Protein AF-A0A345HSU0-F1 (afdb_monomer)

Secondary structure (DSSP, 8-state):
-------PPPPPPPPPPPP--TT---HHHHTSHHHHHHHHHTTT--GGGHHHHHHHHHHHS-HHHHHHHHHHHHHHHHHHHHHHHHHHTT----HHHHHHPPPHHHHHHHHHHHHHHHTPPTT---EEEEET-TTSHHHHHHHHTT-EEEEEES-HHHHHHHHHHHHHH-TTSS-EEEEES-GGGS--TT-SEEEE--B-EETTEE--SGGGSBS-HHHHHHHHHHHSSEEEEE-TT--GGGS-TTSEEEEEEETTEEEEEEEEE-TTS-TT-EEEEEESSS-EEEE---PPPPPB----SEEEEE-HHHHHTT-HHHHHHHTT-EEEETTEEEEEESS----SSEEEEEEEEEEES-HHHHHHHHHHTTEEEEEEEESS----HHHHHHHH---SSEEEEEEEEEETTEEEEEEEEE-----TTS-SS---------

Sequence (438 aa):
MDRVTDRAPSSPPSPAEPPSEAARPLLAPLLSAEGQALLAELRDHDPAGELALATRLRRDHPAELVSAALAQARLRQRAVAKFGADDAYRMYFTPHGVEQATRSSVAAHRAARLVALTRATPGRAVRVTDLCCGIGGDAIELARAGFAVTAVDIDPLTCEIARTNVRTLAPGGPPATVTRADVRKYDTAGAEVLFIDPARRGGRGRIFNPEAYSPPLSWAIEAVRRVGTGAVKIAPGIPHELVPDDFEAEWISDGGDVKEAVLWHHPAVVPGTRRATLLTPAPVTLTGRGLPDPPVRPAGRYLYEPDGAVIRAHLVAEVAEELAGGLLDATIAYITADEARETPYATAYEITDELPFSLKRLKALLREREVGVLTVKKRGSAVEPEELRRRMKLKGPHAATVFLTRVAGAPTMLLGHPVSRPDRTAGTAQARSVSSSA

Nearest PDB structures (foldseek):
  3ll7-assembly1_A  TM=7.980E-01  e=1.502E-22  Porphyromonas gingivalis
  4qdk-assembly2_A  TM=8.141E-01  e=4.955E-06  Synechocystis sp. PCC 6803 substr. Kazusa
  4qdk-assembly2_B-2  TM=7.788E-01  e=2.551E-06  Synechocystis sp. PCC 6803 substr. Kazusa
  4qdj-assembly1_A  TM=6.065E-01  e=3.247E-06  Synechocystis sp. PCC 6803 substr. Kazusa
  2yr0-assembly2_B  TM=6.144E-01  e=4.391E-06  Thermus thermophilus HB8

Solvent-accessible surface area (backbone atoms only — not comparable to full-atom values): 24619 Å² total; per-residue (Å²): 142,82,83,87,79,89,77,80,85,80,78,80,86,73,80,80,76,76,81,77,84,80,76,72,79,61,60,69,60,45,72,34,73,68,31,46,51,50,42,60,70,40,68,80,62,57,77,91,51,41,71,64,50,52,59,56,49,47,75,81,41,60,61,68,55,53,52,46,37,54,54,44,38,56,46,24,63,64,27,25,86,38,48,38,62,78,51,16,72,69,47,60,74,49,78,65,36,58,72,66,52,63,35,45,72,60,31,37,51,52,27,54,48,51,43,65,72,66,59,68,50,92,97,51,61,53,35,34,31,32,36,49,31,54,40,17,51,47,55,28,29,31,17,66,65,44,22,23,30,39,31,28,22,67,50,65,67,38,34,54,32,13,46,51,29,27,55,69,76,27,70,85,37,46,69,69,49,61,44,77,38,57,68,93,75,54,85,60,90,82,42,61,26,35,37,34,43,48,45,47,63,58,101,88,43,82,57,81,59,54,70,75,23,55,60,26,44,70,58,52,51,52,54,27,59,74,58,44,23,26,38,38,51,42,63,54,81,62,62,71,88,74,57,58,62,76,24,25,39,36,19,36,16,53,84,74,40,56,73,27,23,36,40,36,36,39,92,86,57,57,56,60,35,31,22,21,32,43,52,49,103,71,66,47,73,50,70,59,85,78,69,65,85,56,54,67,45,80,82,39,44,24,40,28,46,53,34,51,14,31,58,67,40,70,36,55,32,61,55,20,58,78,47,72,34,21,17,32,18,95,90,40,85,38,35,24,16,74,60,92,66,94,58,94,60,37,52,50,25,41,49,78,45,81,40,71,67,45,74,68,59,52,46,49,53,41,55,77,62,32,26,35,45,72,45,64,44,73,49,90,51,92,74,55,54,68,60,52,54,65,72,57,72,56,78,35,93,34,72,43,34,38,37,35,25,45,46,76,82,41,60,28,33,38,32,31,42,72,56,84,70,78,72,89,81,83,79,85,86,89,88,87,86,83,83,91,80,136

Mean predicted aligned error: 8.47 Å

Structure (mmCIF, N/CA/C/O backbone):
data_AF-A0A345HSU0-F1
#
_entry.id   AF-A0A345HSU0-F1
#
loop_
_atom_site.group_PDB
_atom_site.id
_atom_site.type_symbol
_atom_site.label_atom_id
_atom_site.label_alt_id
_atom_site.label_comp_id
_atom_site.label_asym_id
_atom_site.label_entity_id
_atom_site.label_seq_id
_atom_site.pdbx_PDB_ins_code
_atom_site.Cartn_x
_atom_site.Cartn_y
_atom_site.Cartn_z
_atom_site.occupancy
_atom_site.B_iso_or_equiv
_atom_site.auth_seq_id
_atom_site.auth_comp_id
_atom_site.auth_asym_id
_atom_site.auth_atom_id
_atom_site.pdbx_PDB_model_num
ATOM 1 N N . MET A 1 1 ? -25.506 64.915 -28.264 1.00 42.44 1 MET A N 1
ATOM 2 C CA . MET A 1 1 ? -24.113 64.514 -28.528 1.00 42.44 1 MET A CA 1
ATOM 3 C C . MET A 1 1 ? -23.771 63.465 -27.500 1.00 42.44 1 MET A C 1
ATOM 5 O O . MET A 1 1 ? -23.586 63.844 -26.362 1.00 42.44 1 MET A O 1
ATOM 9 N N . ASP A 1 2 ? -23.780 62.190 -27.873 1.00 31.45 2 ASP A N 1
ATOM 10 C CA . ASP A 1 2 ? -22.942 61.183 -27.223 1.00 31.45 2 ASP A CA 1
ATOM 11 C C . ASP A 1 2 ? -22.807 59.978 -28.153 1.00 31.45 2 ASP A C 1
ATOM 13 O O . ASP A 1 2 ? -23.753 59.580 -28.834 1.00 31.45 2 ASP A O 1
ATOM 17 N N . ARG A 1 3 ? -21.562 59.525 -28.295 1.00 33.94 3 ARG A N 1
ATOM 18 C CA . ARG A 1 3 ? -21.084 58.633 -29.352 1.00 33.94 3 ARG A CA 1
ATOM 19 C C . ARG A 1 3 ? -21.469 57.184 -29.073 1.00 33.94 3 ARG A C 1
ATOM 21 O O . ARG A 1 3 ? -21.170 56.649 -28.012 1.00 33.94 3 ARG A O 1
ATOM 28 N N . VAL A 1 4 ? -22.020 56.543 -30.098 1.00 36.22 4 VAL A N 1
ATOM 29 C CA . VAL A 1 4 ? -22.074 55.087 -30.251 1.00 36.22 4 VAL A CA 1
ATOM 30 C C . VAL A 1 4 ? -20.642 54.559 -30.379 1.00 36.22 4 VAL A C 1
ATOM 32 O O . VAL A 1 4 ? -19.904 54.995 -31.264 1.00 36.22 4 VAL A O 1
ATOM 35 N N . THR A 1 5 ? -20.245 53.625 -29.516 1.00 34.88 5 THR A N 1
ATOM 36 C CA . THR A 1 5 ? -19.075 52.765 -29.732 1.00 34.88 5 THR A CA 1
ATOM 37 C C . THR A 1 5 ? -19.547 51.332 -29.929 1.00 34.88 5 THR A C 1
ATOM 39 O O . THR A 1 5 ? -20.029 50.667 -29.017 1.00 34.88 5 THR A O 1
ATOM 42 N N . ASP A 1 6 ? -19.423 50.893 -31.174 1.00 35.47 6 ASP A N 1
ATOM 43 C CA . ASP A 1 6 ? -19.683 49.542 -31.644 1.00 35.47 6 ASP A CA 1
ATOM 44 C C . ASP A 1 6 ? -18.575 48.604 -31.123 1.00 35.47 6 ASP A C 1
ATOM 46 O O . ASP A 1 6 ? -17.384 48.869 -31.319 1.00 35.47 6 ASP A O 1
ATOM 50 N N . ARG A 1 7 ? -18.939 47.537 -30.401 1.00 36.47 7 ARG A N 1
ATOM 51 C CA . ARG A 1 7 ? -18.001 46.508 -29.918 1.00 36.47 7 ARG A CA 1
ATOM 52 C C . ARG A 1 7 ? -18.356 45.184 -30.589 1.00 36.47 7 ARG A C 1
ATOM 54 O O . ARG A 1 7 ? -19.365 44.569 -30.260 1.00 36.47 7 ARG A O 1
ATOM 61 N N . ALA A 1 8 ? -17.497 44.755 -31.510 1.00 39.69 8 ALA A N 1
ATOM 62 C CA . ALA A 1 8 ? -17.575 43.461 -32.182 1.00 39.69 8 ALA A CA 1
ATOM 63 C C . ALA A 1 8 ? -17.531 42.277 -31.183 1.00 39.69 8 ALA A C 1
ATOM 65 O O . ALA A 1 8 ? -16.916 42.400 -30.116 1.00 39.69 8 ALA A O 1
ATOM 66 N N . PRO A 1 9 ? -18.144 41.123 -31.514 1.00 36.62 9 PRO A N 1
ATOM 67 C CA . PRO A 1 9 ? -18.157 39.950 -30.646 1.00 36.62 9 PRO A CA 1
ATOM 68 C C . PRO A 1 9 ? -16.755 39.336 -30.517 1.00 36.62 9 PRO A C 1
ATOM 70 O O . PRO A 1 9 ? -16.035 39.165 -31.499 1.00 36.62 9 PRO A O 1
ATOM 73 N N . SER A 1 10 ? -16.369 38.998 -29.286 1.00 41.03 10 SER A N 1
ATOM 74 C CA . SER A 1 10 ? -15.096 38.351 -28.961 1.00 41.03 10 SER A CA 1
ATOM 75 C C . SER A 1 10 ? -15.023 36.932 -29.533 1.00 41.03 10 SER A C 1
ATOM 77 O O . SER A 1 10 ? -15.917 36.122 -29.283 1.00 41.03 10 SER A O 1
ATOM 79 N N . SER A 1 11 ? -13.939 36.624 -30.245 1.00 38.91 11 SER A N 1
ATOM 80 C CA . SER A 1 11 ? -13.600 35.284 -30.739 1.00 38.91 11 SER A CA 1
ATOM 81 C C . SER A 1 11 ? -13.585 34.225 -29.620 1.00 38.91 11 SER A C 1
ATOM 83 O O . SER A 1 11 ? -13.251 34.555 -28.477 1.00 38.91 11 SER A O 1
ATOM 85 N N . PRO A 1 12 ? -13.907 32.950 -29.919 1.00 36.59 12 PRO A N 1
ATOM 86 C CA . PRO A 1 12 ? -13.852 31.874 -28.931 1.00 36.59 12 PRO A CA 1
ATOM 87 C C . PRO A 1 12 ? -12.409 31.642 -28.446 1.00 36.59 12 PRO A C 1
ATOM 89 O O . PRO A 1 12 ? -11.462 31.905 -29.193 1.00 36.59 12 PRO A O 1
ATOM 92 N N . PRO A 1 13 ? -12.215 31.149 -27.208 1.00 35.25 13 PRO A N 1
ATOM 93 C CA . PRO A 1 13 ? -10.884 30.892 -26.676 1.00 35.25 13 PRO A CA 1
ATOM 94 C C . PRO A 1 13 ? -10.166 29.826 -27.513 1.00 35.25 13 PRO A C 1
ATOM 96 O O . PRO A 1 13 ? -10.715 28.758 -27.790 1.00 35.25 13 PRO A O 1
ATOM 99 N N . SER A 1 14 ? -8.929 30.135 -27.906 1.00 34.38 14 SER A N 1
ATOM 100 C CA . SER A 1 14 ? -8.013 29.210 -28.579 1.00 34.38 14 SER A CA 1
ATOM 101 C C . SER A 1 14 ? -7.806 27.943 -27.733 1.00 34.38 14 SER A C 1
ATOM 103 O O . SER A 1 14 ? -7.765 28.050 -26.502 1.00 34.38 14 SER A O 1
ATOM 105 N N . PRO A 1 15 ? -7.637 26.751 -28.342 1.00 35.78 15 PRO A N 1
ATOM 106 C CA . PRO A 1 15 ? -7.224 25.560 -27.609 1.00 35.78 15 PRO A CA 1
ATOM 107 C C . PRO A 1 15 ? -5.928 25.859 -26.853 1.00 35.78 15 PRO A C 1
ATOM 109 O O . PRO A 1 15 ? -5.032 26.503 -27.402 1.00 35.78 15 PRO A O 1
ATOM 112 N N . ALA A 1 16 ? -5.852 25.422 -25.595 1.00 38.81 16 ALA A N 1
ATOM 113 C CA . ALA A 1 16 ? -4.663 25.584 -24.771 1.00 38.81 16 ALA A CA 1
ATOM 114 C C . ALA A 1 16 ? -3.438 25.025 -25.507 1.00 38.81 16 ALA A C 1
ATOM 116 O O . ALA A 1 16 ? -3.445 23.864 -25.925 1.00 38.81 16 ALA A O 1
ATOM 117 N N . GLU A 1 17 ? -2.405 25.854 -25.664 1.00 31.52 17 GLU A N 1
ATOM 118 C CA . GLU A 1 17 ? -1.106 25.401 -26.148 1.00 31.52 17 GLU A CA 1
ATOM 119 C C . GLU A 1 17 ? -0.604 24.249 -25.262 1.00 31.52 17 GLU A C 1
ATOM 121 O O . GLU A 1 17 ? -0.754 24.302 -24.033 1.00 31.52 17 GLU A O 1
ATOM 126 N N . PRO A 1 18 ? -0.020 23.191 -25.850 1.00 34.31 18 PRO A N 1
ATOM 127 C CA . PRO A 1 18 ? 0.650 22.172 -25.062 1.00 34.31 18 PRO A CA 1
ATOM 128 C C . PRO A 1 18 ? 1.777 22.829 -24.246 1.00 34.31 18 PRO A C 1
ATOM 130 O O . PRO A 1 18 ? 2.412 23.772 -24.721 1.00 34.31 18 PRO A O 1
ATOM 133 N N . PRO A 1 19 ? 2.036 22.363 -23.012 1.00 37.00 19 PRO A N 1
ATOM 134 C CA . PRO A 1 19 ? 3.096 22.928 -22.190 1.00 37.00 19 PRO A CA 1
ATOM 135 C C . PRO A 1 19 ? 4.446 22.869 -22.921 1.00 37.00 19 PRO A C 1
ATOM 137 O O . PRO A 1 19 ? 4.771 21.869 -23.559 1.00 37.00 19 PRO A O 1
ATOM 140 N N . SER A 1 20 ? 5.205 23.962 -22.797 1.00 34.78 20 SER A N 1
ATOM 141 C CA . SER A 1 20 ? 6.559 24.161 -23.326 1.00 34.78 20 SER A CA 1
ATOM 142 C C . SER A 1 20 ? 7.457 22.925 -23.166 1.00 34.78 20 SER A C 1
ATOM 144 O O . SER A 1 20 ? 7.553 22.341 -22.088 1.00 34.78 20 SER A O 1
ATOM 146 N N . GLU A 1 21 ? 8.156 22.578 -24.248 1.00 38.59 21 GLU A N 1
ATOM 147 C CA . GLU A 1 21 ? 9.083 21.450 -24.445 1.00 38.59 21 GLU A CA 1
ATOM 148 C C . GLU A 1 21 ? 10.367 21.513 -23.577 1.00 38.59 21 GLU A C 1
ATOM 150 O O . GLU A 1 21 ? 11.320 20.757 -23.772 1.00 38.59 21 GLU A O 1
ATOM 155 N N . ALA A 1 22 ? 10.414 22.410 -22.590 1.00 36.84 22 ALA A N 1
ATOM 156 C CA . ALA A 1 22 ? 11.557 22.614 -21.715 1.00 36.84 22 ALA A CA 1
ATOM 157 C C . ALA A 1 22 ? 11.666 21.498 -20.656 1.00 36.84 22 ALA A C 1
ATOM 159 O O . ALA A 1 22 ? 10.913 21.453 -19.683 1.00 36.84 22 ALA A O 1
ATOM 160 N N . ALA A 1 23 ? 12.676 20.642 -20.850 1.00 44.34 23 ALA A N 1
ATOM 161 C CA . ALA A 1 23 ? 13.145 19.553 -19.987 1.00 44.34 23 ALA A CA 1
ATOM 162 C C . ALA A 1 23 ? 12.332 18.245 -20.026 1.00 44.34 23 ALA A C 1
ATOM 164 O O . ALA A 1 23 ? 11.844 17.748 -19.008 1.00 44.34 23 ALA A O 1
ATOM 165 N N . ARG A 1 24 ? 12.303 17.584 -21.192 1.00 52.12 24 ARG A N 1
ATOM 166 C CA . ARG A 1 24 ? 12.223 16.113 -21.194 1.00 52.12 24 ARG A CA 1
ATOM 167 C C . ARG A 1 24 ? 13.409 15.563 -20.383 1.00 52.12 24 ARG A C 1
ATOM 169 O O . ARG A 1 24 ? 14.540 15.949 -20.674 1.00 52.12 24 ARG A O 1
ATOM 176 N N . PRO A 1 25 ? 13.203 14.672 -19.395 1.00 55.53 25 PRO A N 1
ATOM 177 C CA . PRO A 1 25 ? 14.307 13.966 -18.760 1.00 55.53 25 PRO A CA 1
ATOM 178 C C . PRO A 1 25 ? 15.041 13.168 -19.837 1.00 55.53 25 PRO A C 1
ATOM 180 O O . PRO A 1 25 ? 14.528 12.163 -20.326 1.00 55.53 25 PRO A O 1
ATOM 183 N N . LEU A 1 26 ? 16.218 13.631 -20.245 1.00 69.38 26 LEU A N 1
ATOM 184 C CA . LEU A 1 26 ? 17.074 12.858 -21.126 1.00 69.38 26 LEU A CA 1
ATOM 185 C C . LEU A 1 26 ? 17.765 11.821 -20.243 1.00 69.38 26 LEU A C 1
ATOM 187 O O . LEU A 1 26 ? 18.698 12.134 -19.503 1.00 69.38 26 LEU A O 1
ATOM 191 N N . LEU A 1 27 ? 17.263 10.587 -20.272 1.00 87.75 27 LEU A N 1
ATOM 192 C CA . LEU A 1 27 ? 17.872 9.492 -19.527 1.00 87.75 27 LEU A CA 1
ATOM 193 C C . LEU A 1 27 ? 19.295 9.222 -20.040 1.00 87.75 27 LEU A C 1
ATOM 195 O O . LEU A 1 27 ? 20.211 9.071 -19.240 1.00 87.75 27 LEU A O 1
ATOM 199 N N . ALA A 1 28 ? 19.507 9.250 -21.359 1.00 89.81 28 ALA A N 1
ATOM 200 C CA . ALA A 1 28 ? 20.796 8.927 -21.971 1.00 89.81 28 ALA A CA 1
ATOM 201 C C . ALA A 1 28 ? 21.996 9.764 -21.451 1.00 89.81 28 ALA A C 1
ATOM 203 O O . ALA A 1 28 ? 22.976 9.150 -21.030 1.00 89.81 28 ALA A O 1
ATOM 204 N N . PRO A 1 29 ? 21.954 11.114 -21.380 1.00 91.56 29 PRO A N 1
ATOM 205 C CA . PRO A 1 29 ? 23.015 11.911 -20.756 1.00 91.56 29 PRO A CA 1
ATOM 206 C C . PRO A 1 29 ? 23.283 11.545 -19.296 1.00 91.56 29 PRO A C 1
ATOM 208 O O . PRO A 1 29 ? 24.438 11.509 -18.878 1.00 91.56 29 PRO A O 1
ATOM 211 N N . LEU A 1 30 ? 22.241 11.218 -18.525 1.00 94.62 30 LEU A N 1
ATOM 212 C CA . LEU A 1 30 ? 22.402 10.800 -17.133 1.00 94.62 30 LEU A CA 1
ATOM 213 C C . LEU A 1 30 ? 23.129 9.461 -17.017 1.00 94.62 30 LEU A C 1
ATOM 215 O O . LEU A 1 30 ? 23.864 9.273 -16.057 1.00 94.62 30 LEU A O 1
ATOM 219 N N . LEU A 1 31 ? 22.970 8.559 -17.989 1.00 94.19 31 LEU A N 1
ATOM 220 C CA . LEU A 1 31 ? 23.656 7.262 -18.028 1.00 94.19 31 LEU A CA 1
ATOM 221 C C . LEU A 1 31 ? 25.132 7.350 -18.457 1.00 94.19 31 LEU A C 1
ATOM 223 O O . LEU A 1 31 ? 25.842 6.349 -18.368 1.00 94.19 31 LEU A O 1
ATOM 227 N N . SER A 1 32 ? 25.606 8.513 -18.914 1.00 94.50 32 SER A N 1
ATOM 228 C CA . SER A 1 32 ? 27.026 8.732 -19.222 1.00 94.50 32 SER A CA 1
ATOM 229 C C . SER A 1 32 ? 27.895 8.713 -17.957 1.00 94.50 32 SER A C 1
ATOM 231 O O . SER A 1 32 ? 27.396 8.918 -16.852 1.00 94.50 32 SER A O 1
ATOM 233 N N . ALA A 1 33 ? 29.211 8.516 -18.103 1.00 95.38 33 ALA A N 1
ATOM 234 C CA . ALA A 1 33 ? 30.143 8.562 -16.970 1.00 95.38 33 ALA A CA 1
ATOM 235 C C . ALA A 1 33 ? 30.093 9.911 -16.227 1.00 95.38 33 ALA A C 1
ATOM 237 O O . ALA A 1 33 ? 30.077 9.941 -14.998 1.00 95.38 33 ALA A O 1
ATOM 238 N N . GLU A 1 34 ? 29.995 11.015 -16.972 1.00 95.12 34 GLU A N 1
ATOM 239 C CA . GLU A 1 34 ? 29.837 12.365 -16.425 1.00 95.12 34 GLU A CA 1
ATOM 240 C C . GLU A 1 34 ? 28.506 12.515 -15.670 1.00 95.12 34 GLU A C 1
ATOM 242 O O . GLU A 1 34 ? 28.476 13.002 -14.542 1.00 95.12 34 GLU A O 1
ATOM 247 N N . GLY A 1 35 ? 27.407 12.014 -16.244 1.00 95.44 35 GLY A N 1
ATOM 248 C CA . GLY A 1 35 ? 26.097 11.999 -15.594 1.00 95.44 35 GLY A CA 1
ATOM 249 C C . GLY A 1 35 ? 26.069 11.163 -14.312 1.00 95.44 35 GLY A C 1
ATOM 250 O O . GLY A 1 35 ? 25.498 11.597 -13.312 1.00 95.44 35 GLY A O 1
ATOM 251 N N . GLN A 1 36 ? 26.726 9.998 -14.299 1.00 95.56 36 GLN A N 1
ATOM 252 C CA . GLN A 1 36 ? 26.867 9.175 -13.093 1.00 95.56 36 GLN A CA 1
ATOM 253 C C . GLN A 1 36 ? 27.685 9.882 -12.008 1.00 95.56 36 GLN A C 1
ATOM 255 O O . GLN A 1 36 ? 27.289 9.847 -10.843 1.00 95.56 36 GLN A O 1
ATOM 260 N N . ALA A 1 37 ? 28.787 10.542 -12.377 1.00 94.31 37 ALA A N 1
ATOM 261 C CA . ALA A 1 37 ? 29.607 11.307 -11.440 1.00 94.31 37 ALA A CA 1
ATOM 262 C C . ALA A 1 37 ? 28.807 12.455 -10.804 1.00 94.31 37 ALA A C 1
ATOM 264 O O . ALA A 1 37 ? 28.788 12.583 -9.580 1.00 94.31 37 ALA A O 1
ATOM 265 N N . LEU A 1 38 ? 28.056 13.210 -11.614 1.00 94.62 38 L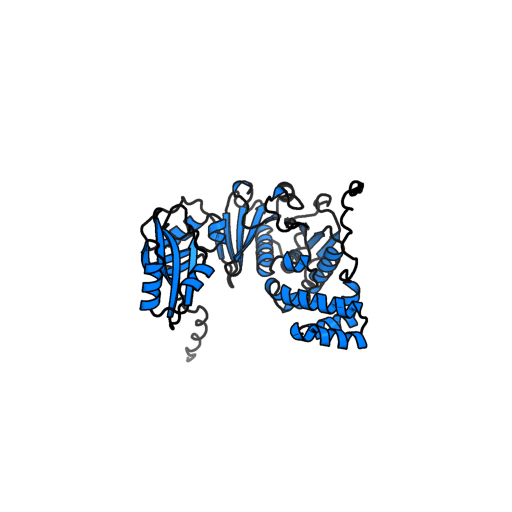EU A N 1
ATOM 266 C CA . LEU A 1 38 ? 27.162 14.263 -11.126 1.00 94.62 38 LEU A CA 1
ATOM 267 C C . LEU A 1 38 ? 26.083 13.717 -10.189 1.00 94.62 38 LEU A C 1
ATOM 269 O O . LEU A 1 38 ? 25.838 14.276 -9.124 1.00 94.62 38 LEU A O 1
ATOM 273 N N . LEU A 1 39 ? 25.434 12.608 -10.546 1.00 94.94 39 LEU A N 1
ATOM 274 C CA . LEU A 1 39 ? 24.414 11.995 -9.694 1.00 94.94 39 LEU A CA 1
ATOM 275 C C . LEU A 1 39 ? 24.979 11.487 -8.359 1.00 94.94 39 LEU A C 1
ATOM 277 O O . LEU A 1 39 ? 24.260 11.509 -7.359 1.00 94.94 39 LEU A O 1
ATOM 281 N N . ALA A 1 40 ? 26.235 11.034 -8.336 1.00 92.94 40 ALA A N 1
ATOM 282 C CA . ALA A 1 40 ? 26.923 10.637 -7.113 1.00 92.94 40 ALA A CA 1
ATOM 283 C C . ALA A 1 40 ? 27.255 11.850 -6.229 1.00 92.94 40 ALA A C 1
ATOM 285 O O . ALA A 1 40 ? 26.977 11.813 -5.032 1.00 92.94 40 ALA A O 1
ATOM 286 N N . GLU A 1 41 ? 27.768 12.940 -6.813 1.00 91.69 41 GLU A N 1
ATOM 287 C CA . GLU A 1 41 ? 28.025 14.203 -6.102 1.00 91.69 41 GLU A CA 1
ATOM 288 C C . GLU A 1 41 ? 26.737 14.793 -5.501 1.00 91.69 41 GLU A C 1
ATOM 290 O O . GLU A 1 41 ? 26.741 15.337 -4.398 1.00 91.69 41 GLU A O 1
ATOM 295 N N . LEU A 1 42 ? 25.607 14.642 -6.197 1.00 91.69 42 LEU A N 1
ATOM 296 C CA . LEU A 1 42 ? 24.308 15.178 -5.785 1.00 91.69 42 LEU A CA 1
ATOM 297 C C . LEU A 1 42 ? 23.540 14.302 -4.782 1.00 91.69 42 LEU A C 1
ATOM 299 O O . LEU A 1 42 ? 22.418 14.664 -4.415 1.00 91.69 42 LEU A O 1
ATOM 303 N N . ARG A 1 43 ? 24.081 13.163 -4.330 1.00 87.94 43 ARG A N 1
ATOM 304 C CA . ARG A 1 43 ? 23.357 12.223 -3.450 1.00 87.94 43 ARG A CA 1
ATOM 305 C C . ARG A 1 43 ? 22.828 12.895 -2.178 1.00 87.94 43 ARG A C 1
ATOM 307 O O . ARG A 1 43 ? 21.643 12.763 -1.858 1.00 87.94 43 ARG A O 1
ATOM 314 N N . ASP A 1 44 ? 23.701 13.656 -1.526 1.00 82.62 44 ASP A N 1
ATOM 315 C CA . ASP A 1 44 ? 23.471 14.259 -0.210 1.00 82.62 44 ASP A CA 1
ATOM 316 C C . ASP A 1 44 ? 23.345 15.790 -0.284 1.00 82.62 44 ASP A C 1
ATOM 318 O O . ASP A 1 44 ? 23.554 16.490 0.706 1.00 82.62 44 ASP A O 1
ATOM 322 N N . HIS A 1 45 ? 23.024 16.336 -1.464 1.00 82.69 45 HIS A N 1
ATOM 323 C CA . HIS A 1 45 ? 22.897 17.783 -1.609 1.00 82.69 45 HIS A CA 1
ATOM 324 C C . HIS A 1 45 ? 21.702 18.323 -0.812 1.00 82.69 45 HIS A C 1
ATOM 326 O O . HIS A 1 45 ? 20.603 17.759 -0.839 1.00 82.69 45 HIS A O 1
ATOM 332 N N . ASP A 1 46 ? 21.921 19.454 -0.142 1.00 82.69 46 ASP A N 1
ATOM 333 C CA . ASP A 1 46 ? 20.869 20.209 0.529 1.00 82.69 46 ASP A CA 1
ATOM 334 C C . ASP A 1 46 ? 20.061 21.011 -0.509 1.00 82.69 46 ASP A C 1
ATOM 336 O O . ASP A 1 46 ? 20.636 21.867 -1.199 1.00 82.69 46 ASP A O 1
ATOM 340 N N . PRO A 1 47 ? 18.734 20.797 -0.613 1.00 78.81 47 PRO A N 1
ATOM 341 C CA . PRO A 1 47 ? 17.870 21.591 -1.480 1.00 78.81 47 PRO A CA 1
ATOM 342 C C . PRO A 1 47 ? 17.965 23.106 -1.234 1.00 78.81 47 PRO A C 1
ATOM 344 O O . PRO A 1 47 ? 17.752 23.888 -2.161 1.00 78.81 47 PRO A O 1
ATOM 347 N N . ALA A 1 48 ? 18.309 23.551 -0.017 1.00 81.88 48 ALA A N 1
ATOM 348 C CA . ALA A 1 48 ? 18.451 24.976 0.290 1.00 81.88 48 ALA A CA 1
ATOM 349 C C . ALA A 1 48 ? 19.638 25.639 -0.442 1.00 81.88 48 ALA A C 1
ATOM 351 O O . ALA A 1 48 ? 19.592 26.833 -0.738 1.00 81.88 48 ALA A O 1
ATOM 352 N N . GLY A 1 49 ? 20.683 24.873 -0.777 1.00 82.81 49 GLY A N 1
ATOM 353 C CA . GLY A 1 49 ? 21.881 25.348 -1.481 1.00 82.81 49 GLY A CA 1
ATOM 354 C C . GLY A 1 49 ? 21.845 25.153 -3.000 1.00 82.81 49 GLY A C 1
ATOM 355 O O . GLY A 1 49 ? 22.833 25.428 -3.687 1.00 82.81 49 GLY A O 1
ATOM 356 N N . GLU A 1 50 ? 20.731 24.667 -3.549 1.00 84.44 50 GLU A N 1
ATOM 357 C CA . GLU A 1 50 ? 20.712 24.094 -4.893 1.00 84.44 50 GLU A CA 1
ATOM 358 C C . GLU A 1 50 ? 21.027 25.103 -6.008 1.00 84.44 50 GLU A C 1
ATOM 360 O O . GLU A 1 50 ? 21.697 24.763 -6.980 1.00 84.44 50 GLU A O 1
ATOM 365 N N . LEU A 1 51 ? 20.610 26.366 -5.874 1.00 86.12 51 LEU A N 1
ATOM 366 C CA . LEU A 1 51 ? 20.893 27.388 -6.890 1.00 86.12 51 LEU A CA 1
ATOM 367 C C . LEU A 1 51 ? 22.397 27.692 -7.001 1.00 86.12 51 LEU A C 1
ATOM 369 O O . LEU A 1 51 ? 22.934 27.830 -8.106 1.00 86.12 51 LEU A O 1
ATOM 373 N N . ALA A 1 52 ? 23.083 27.776 -5.860 1.00 87.56 52 ALA A N 1
ATOM 374 C CA . ALA A 1 52 ? 24.527 27.977 -5.816 1.00 87.56 52 ALA A CA 1
ATOM 375 C C . ALA A 1 52 ? 25.259 26.754 -6.388 1.00 87.56 52 ALA A C 1
ATOM 377 O O . ALA A 1 52 ? 26.180 26.897 -7.195 1.00 87.56 52 ALA A O 1
ATOM 378 N N . LEU A 1 53 ? 24.785 25.555 -6.038 1.00 88.50 53 LEU A N 1
ATOM 379 C CA . LEU A 1 53 ? 25.288 24.288 -6.555 1.00 88.50 53 LEU A CA 1
ATOM 380 C C . LEU A 1 53 ? 25.138 24.186 -8.080 1.00 88.50 53 LEU A C 1
ATOM 382 O O . LEU A 1 53 ? 26.115 23.918 -8.775 1.00 88.50 53 LEU A O 1
ATOM 386 N N . ALA A 1 54 ? 23.956 24.496 -8.616 1.00 89.69 54 ALA A N 1
ATOM 387 C CA . ALA A 1 54 ? 23.688 24.511 -10.052 1.00 89.69 54 ALA A CA 1
ATOM 388 C C . ALA A 1 54 ? 24.602 25.493 -10.798 1.00 89.69 54 ALA A C 1
ATOM 390 O O . ALA A 1 54 ? 25.128 25.173 -11.861 1.00 89.69 54 ALA A O 1
ATOM 391 N N . THR A 1 55 ? 24.810 26.687 -10.236 1.00 90.56 55 THR A N 1
ATOM 392 C CA . THR A 1 55 ? 25.678 27.718 -10.830 1.00 90.56 55 THR A CA 1
ATOM 393 C C . THR A 1 55 ? 27.135 27.269 -10.882 1.00 90.56 55 THR A C 1
ATOM 395 O O . THR A 1 55 ? 27.812 27.531 -11.873 1.00 90.56 55 THR A O 1
ATOM 398 N N . ARG A 1 56 ? 27.616 26.579 -9.840 1.00 92.88 56 ARG A N 1
ATOM 399 C CA . ARG A 1 56 ? 28.963 25.998 -9.818 1.00 92.88 56 ARG A CA 1
ATOM 400 C C . ARG A 1 56 ? 29.107 24.908 -10.878 1.00 92.88 56 ARG A C 1
ATOM 402 O O . ARG A 1 56 ? 29.995 25.013 -11.710 1.00 92.88 56 ARG A O 1
ATOM 409 N N . LEU A 1 57 ? 28.215 23.917 -10.880 1.00 93.06 57 LEU A N 1
ATOM 410 C CA . LEU A 1 57 ? 28.304 22.760 -11.778 1.00 93.06 57 LEU A CA 1
ATOM 411 C C . LEU A 1 57 ? 28.221 23.153 -13.260 1.00 93.06 57 LEU A C 1
ATOM 413 O O . LEU A 1 57 ? 28.902 22.569 -14.092 1.00 93.06 57 LEU A O 1
ATOM 417 N N . ARG A 1 58 ? 27.448 24.189 -13.605 1.00 93.81 58 ARG A N 1
ATOM 418 C CA . ARG A 1 58 ? 27.338 24.692 -14.989 1.00 93.81 58 ARG A CA 1
ATOM 419 C C . ARG A 1 58 ? 28.621 25.314 -15.551 1.00 93.81 58 ARG A C 1
ATOM 421 O O . ARG A 1 58 ? 28.653 25.615 -16.739 1.00 93.81 58 ARG A O 1
ATOM 428 N N . ARG A 1 59 ? 29.646 25.552 -14.725 1.00 93.50 59 ARG A N 1
ATOM 429 C CA . ARG A 1 59 ? 30.960 26.017 -15.202 1.00 93.50 59 ARG A CA 1
ATOM 430 C C . ARG A 1 59 ? 31.757 24.891 -15.850 1.00 93.50 59 ARG A C 1
ATOM 432 O O . ARG A 1 59 ? 32.459 25.146 -16.821 1.00 93.50 59 ARG A O 1
ATOM 439 N N . ASP A 1 60 ? 31.593 23.679 -15.328 1.00 92.50 60 ASP A N 1
ATOM 440 C CA . ASP A 1 60 ? 32.407 22.517 -15.687 1.00 92.50 60 ASP A CA 1
ATOM 441 C C . ASP A 1 60 ? 31.614 21.477 -16.501 1.00 92.50 60 ASP A C 1
ATOM 443 O O . ASP A 1 60 ? 32.206 20.585 -17.102 1.00 92.50 60 ASP A O 1
ATOM 447 N N . HIS A 1 61 ? 30.281 21.610 -16.561 1.00 93.56 61 HIS A N 1
ATOM 448 C CA . HIS A 1 61 ? 29.371 20.646 -17.185 1.00 93.56 61 HIS A CA 1
ATOM 449 C C . HIS A 1 61 ? 28.303 21.312 -18.071 1.00 93.56 61 HIS A C 1
ATOM 451 O O . HIS A 1 61 ? 27.866 22.434 -17.780 1.00 93.56 61 HIS A O 1
ATOM 457 N N . PRO A 1 62 ? 27.778 20.613 -19.101 1.00 93.38 62 PRO A N 1
ATOM 458 C CA . PRO A 1 62 ? 26.670 21.108 -19.914 1.00 93.38 62 PRO A CA 1
ATOM 459 C C . PRO A 1 62 ? 25.436 21.458 -19.074 1.00 93.38 62 PRO A C 1
ATOM 461 O O . PRO A 1 62 ? 24.991 20.681 -18.225 1.00 93.38 62 PRO A O 1
ATOM 464 N N . ALA A 1 63 ? 24.824 22.612 -19.348 1.00 90.88 63 ALA A N 1
ATOM 465 C CA . ALA A 1 63 ? 23.724 23.124 -18.530 1.00 90.88 63 ALA A CA 1
ATOM 466 C C . ALA A 1 63 ? 22.501 22.192 -18.481 1.00 90.88 63 ALA A C 1
ATOM 468 O O . ALA A 1 63 ? 21.848 22.082 -17.436 1.00 90.88 63 ALA A O 1
ATOM 469 N N . GLU A 1 64 ? 22.204 21.506 -19.585 1.00 90.56 64 GLU A N 1
ATOM 470 C CA . GLU A 1 64 ? 21.124 20.519 -19.668 1.00 90.56 64 GLU A CA 1
ATOM 471 C C . GLU A 1 64 ? 21.396 19.291 -18.791 1.00 90.56 64 GLU A C 1
ATOM 473 O O . GLU A 1 64 ? 20.501 18.848 -18.070 1.00 90.56 64 GLU A O 1
ATOM 478 N N . LEU A 1 65 ? 22.640 18.796 -18.771 1.00 93.56 65 LEU A N 1
ATOM 479 C CA . LEU A 1 65 ? 23.050 17.663 -17.941 1.00 93.56 65 LEU A CA 1
ATOM 480 C C . LEU A 1 65 ? 22.936 17.995 -16.450 1.00 93.56 65 LEU A C 1
ATOM 482 O O . LEU A 1 65 ? 22.333 17.229 -15.699 1.00 93.56 65 LEU A O 1
ATOM 486 N N . VAL A 1 66 ? 23.433 19.164 -16.030 1.00 93.81 66 VAL A N 1
ATOM 487 C CA . VAL A 1 66 ? 23.307 19.636 -14.638 1.00 93.81 66 VAL A CA 1
ATOM 488 C C . VAL A 1 66 ? 21.838 19.71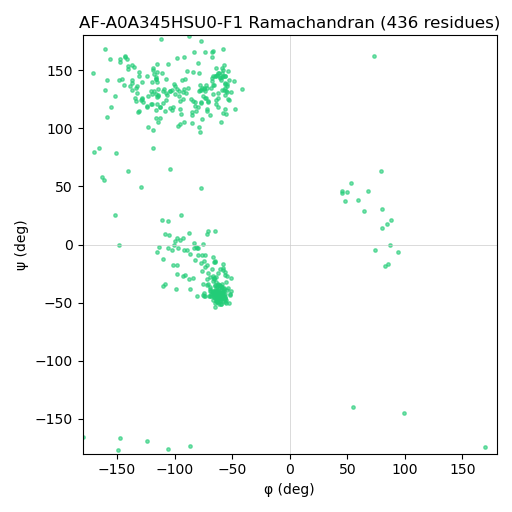6 -14.225 1.00 93.81 66 VAL A C 1
ATOM 490 O O . VAL A 1 66 ? 21.463 19.283 -13.136 1.00 93.81 66 VAL A O 1
ATOM 493 N N . SER A 1 67 ? 20.987 20.245 -15.106 1.00 92.06 67 SER A N 1
ATOM 494 C CA . SER A 1 67 ? 19.565 20.435 -14.808 1.00 92.06 67 SER A CA 1
ATOM 495 C C . SER A 1 67 ? 18.827 19.092 -14.714 1.00 92.06 67 SER A C 1
ATOM 497 O O . SER A 1 67 ? 18.021 18.900 -13.803 1.00 92.06 67 SER A O 1
ATOM 499 N N . ALA A 1 68 ? 19.147 18.135 -15.590 1.00 92.62 68 ALA A N 1
ATOM 500 C CA . ALA A 1 68 ? 18.634 16.768 -15.520 1.00 92.62 68 ALA A CA 1
ATOM 501 C C . ALA A 1 68 ? 19.112 16.027 -14.255 1.00 92.62 68 ALA A C 1
ATOM 503 O O . ALA A 1 68 ? 18.322 15.319 -13.625 1.00 92.62 68 ALA A O 1
ATOM 504 N N . ALA A 1 69 ? 20.377 16.205 -13.857 1.00 94.62 69 ALA A N 1
ATOM 505 C CA . ALA A 1 69 ? 20.959 15.544 -12.690 1.00 94.62 69 ALA A CA 1
ATOM 506 C C . ALA A 1 69 ? 20.343 16.056 -11.379 1.00 94.62 69 ALA A C 1
ATOM 508 O O . ALA A 1 69 ? 19.940 15.251 -10.539 1.00 94.62 69 ALA A O 1
ATOM 509 N N . LEU A 1 70 ? 20.166 17.375 -11.240 1.00 93.50 70 LEU A N 1
ATOM 510 C CA . LEU A 1 70 ? 19.467 17.984 -10.101 1.00 93.50 70 LEU A CA 1
ATOM 511 C C . LEU A 1 70 ? 18.003 17.540 -10.023 1.00 93.50 70 LEU A C 1
ATOM 513 O O . LEU A 1 70 ? 17.516 17.162 -8.955 1.00 93.50 70 LEU A O 1
ATOM 517 N N . ALA A 1 71 ? 17.307 17.516 -11.165 1.00 92.75 71 ALA A N 1
ATOM 518 C CA . ALA A 1 71 ? 15.941 17.009 -11.226 1.00 92.75 71 ALA A CA 1
ATOM 519 C C . ALA A 1 71 ? 15.864 15.547 -10.760 1.00 92.75 71 ALA A C 1
ATOM 521 O O . ALA A 1 71 ? 14.995 15.215 -9.951 1.00 92.75 71 ALA A O 1
ATOM 522 N N . GLN A 1 72 ? 16.786 14.682 -11.200 1.00 95.25 72 GLN A N 1
ATOM 523 C CA . GLN A 1 72 ? 16.839 13.307 -10.703 1.00 95.25 72 GLN A CA 1
ATOM 524 C C . GLN A 1 72 ? 17.171 13.215 -9.221 1.00 95.25 72 GLN A C 1
ATOM 526 O O . GLN A 1 72 ? 16.522 12.450 -8.515 1.00 95.25 72 GLN A O 1
ATOM 531 N N . ALA A 1 73 ? 18.146 13.976 -8.729 1.00 94.44 73 ALA A N 1
ATOM 532 C CA . ALA A 1 73 ? 18.545 13.928 -7.327 1.00 94.44 73 ALA A CA 1
ATOM 533 C C . ALA A 1 73 ? 17.355 14.231 -6.397 1.00 94.44 73 ALA A C 1
ATOM 535 O O . ALA A 1 73 ? 17.091 13.473 -5.461 1.00 94.44 73 ALA A O 1
ATOM 536 N N . ARG A 1 74 ? 16.543 15.245 -6.731 1.00 93.06 74 ARG A N 1
ATOM 537 C CA . ARG A 1 74 ? 15.280 15.551 -6.031 1.00 93.06 74 ARG A CA 1
ATOM 538 C C . ARG A 1 74 ? 14.278 14.396 -6.079 1.00 93.06 74 ARG A C 1
ATOM 540 O O . ARG A 1 74 ? 13.607 14.100 -5.089 1.00 93.06 74 ARG A O 1
ATOM 547 N N . LEU A 1 75 ? 14.134 13.748 -7.237 1.00 95.31 75 LEU A N 1
ATOM 548 C CA . LEU A 1 75 ? 13.229 12.606 -7.389 1.00 95.31 75 LEU A CA 1
ATOM 549 C C . LEU A 1 75 ? 13.702 11.396 -6.574 1.00 95.31 75 LEU A C 1
ATOM 551 O O . LEU A 1 75 ? 12.875 10.769 -5.915 1.00 95.31 75 LEU A O 1
ATOM 555 N N . ARG A 1 76 ? 15.011 11.120 -6.544 1.00 96.31 76 ARG A N 1
ATOM 556 C CA . ARG A 1 76 ? 15.626 10.061 -5.730 1.00 96.31 76 ARG A CA 1
ATOM 557 C C . ARG A 1 76 ? 15.403 10.296 -4.239 1.00 96.31 76 ARG A C 1
ATOM 559 O O . ARG A 1 76 ? 14.923 9.392 -3.565 1.00 96.31 76 ARG A O 1
ATOM 566 N N . GLN A 1 77 ? 15.625 11.520 -3.750 1.00 94.44 77 GLN A N 1
ATOM 567 C CA . GLN A 1 77 ? 15.341 11.900 -2.358 1.00 94.44 77 GLN A CA 1
ATOM 568 C C . GLN A 1 77 ? 13.871 11.644 -1.983 1.00 94.44 77 GLN A C 1
ATOM 570 O O . GLN A 1 77 ? 13.582 11.019 -0.964 1.00 94.44 77 GLN A O 1
ATOM 575 N N . ARG A 1 78 ? 12.919 12.048 -2.838 1.00 95.06 78 ARG A N 1
ATOM 576 C CA . ARG A 1 78 ? 11.486 11.753 -2.637 1.00 95.06 78 ARG A CA 1
ATOM 577 C C . ARG A 1 78 ? 11.184 10.250 -2.671 1.00 95.06 78 ARG A C 1
ATOM 579 O O . ARG A 1 78 ? 10.298 9.785 -1.955 1.00 95.06 78 ARG A O 1
ATOM 586 N N . ALA A 1 79 ? 11.885 9.500 -3.517 1.00 97.12 79 ALA A N 1
ATOM 587 C CA . ALA A 1 79 ? 11.680 8.071 -3.715 1.00 97.12 79 ALA A CA 1
ATOM 588 C C . ALA A 1 79 ? 12.199 7.208 -2.549 1.00 97.12 79 ALA A C 1
ATOM 590 O O . ALA A 1 79 ? 11.706 6.091 -2.382 1.00 97.12 79 ALA A O 1
ATOM 591 N N . VAL A 1 80 ? 13.094 7.724 -1.693 1.00 96.75 80 VAL A N 1
ATOM 592 C CA . VAL A 1 80 ? 13.593 7.020 -0.490 1.00 96.75 80 VAL A CA 1
ATOM 593 C C . VAL A 1 80 ? 12.446 6.482 0.370 1.00 96.75 80 VAL A C 1
ATOM 595 O O . VAL A 1 80 ? 12.494 5.342 0.820 1.00 96.75 80 VAL A O 1
ATOM 598 N N . ALA A 1 81 ? 11.361 7.246 0.529 1.00 94.69 81 ALA A N 1
ATOM 599 C CA . ALA A 1 81 ? 10.200 6.826 1.318 1.00 94.69 81 ALA A CA 1
ATOM 600 C C . ALA A 1 81 ? 9.443 5.606 0.747 1.00 94.69 81 ALA A C 1
ATOM 602 O O . ALA A 1 81 ? 8.585 5.047 1.432 1.00 94.69 81 ALA A O 1
ATOM 603 N N . LYS A 1 82 ? 9.692 5.226 -0.514 1.00 96.19 82 LYS A N 1
ATOM 604 C CA . LYS A 1 82 ? 9.055 4.082 -1.184 1.00 96.19 82 LYS A CA 1
ATOM 605 C C . LYS A 1 82 ? 10.006 2.915 -1.430 1.00 96.19 82 LYS A C 1
ATOM 607 O O . LYS A 1 82 ? 9.552 1.778 -1.356 1.00 96.19 82 LYS A O 1
ATOM 612 N N . PHE A 1 83 ? 11.271 3.202 -1.729 1.00 97.44 83 PHE A N 1
ATOM 613 C CA . PHE A 1 83 ? 12.253 2.205 -2.172 1.00 97.44 83 PHE A CA 1
ATOM 614 C C . PHE A 1 83 ? 13.413 2.008 -1.185 1.00 97.44 83 PHE A C 1
ATOM 616 O O . PHE A 1 83 ? 14.238 1.128 -1.381 1.00 97.44 83 PHE A O 1
ATOM 623 N N . GLY A 1 84 ? 13.499 2.813 -0.122 1.00 96.62 84 GLY A N 1
ATOM 624 C CA . GLY A 1 84 ? 14.699 2.883 0.711 1.00 96.62 84 GLY A CA 1
ATOM 625 C C . GLY A 1 84 ? 15.838 3.622 0.002 1.00 96.62 84 GLY A C 1
ATOM 626 O O . GLY A 1 84 ? 15.811 3.829 -1.210 1.00 96.62 84 GLY A O 1
ATOM 627 N N . ALA A 1 85 ? 16.834 4.073 0.767 1.00 95.88 85 ALA A N 1
ATOM 628 C CA . ALA A 1 85 ? 17.921 4.885 0.223 1.00 95.88 85 ALA A CA 1
ATOM 629 C C . ALA A 1 85 ? 18.752 4.111 -0.812 1.00 95.88 85 ALA A C 1
ATOM 631 O O . ALA A 1 85 ? 19.013 4.628 -1.897 1.00 95.88 85 ALA A O 1
ATOM 632 N N . ASP A 1 86 ? 19.115 2.866 -0.504 1.00 95.06 86 ASP A N 1
ATOM 633 C CA . ASP A 1 86 ? 20.028 2.075 -1.334 1.00 95.06 86 ASP A CA 1
ATOM 634 C C . ASP A 1 86 ? 19.504 1.871 -2.758 1.00 95.06 86 ASP A C 1
ATOM 636 O O . ASP A 1 86 ? 20.237 2.091 -3.723 1.00 95.06 86 ASP A O 1
ATOM 640 N N . ASP A 1 87 ? 18.224 1.530 -2.906 1.00 97.19 87 ASP A N 1
ATOM 641 C CA . ASP A 1 87 ? 17.607 1.352 -4.218 1.00 97.19 87 ASP A CA 1
ATOM 642 C C . ASP A 1 87 ? 17.212 2.687 -4.854 1.00 97.19 87 ASP A C 1
ATOM 644 O O . ASP A 1 87 ? 17.517 2.913 -6.028 1.00 97.19 87 ASP A O 1
ATOM 648 N N . ALA A 1 88 ? 16.598 3.611 -4.100 1.00 97.31 88 ALA A N 1
ATOM 649 C CA . ALA A 1 88 ? 16.151 4.893 -4.647 1.00 97.31 88 ALA A CA 1
ATOM 650 C C . ALA A 1 88 ? 17.300 5.659 -5.314 1.00 97.31 88 ALA A C 1
ATOM 652 O O . ALA A 1 88 ? 17.131 6.177 -6.416 1.00 97.31 88 ALA A O 1
ATOM 653 N N . TYR A 1 89 ? 18.490 5.686 -4.707 1.00 96.56 89 TYR A N 1
ATOM 654 C CA . TYR A 1 89 ? 19.639 6.396 -5.275 1.00 96.56 89 TYR A CA 1
ATOM 655 C C . TYR A 1 89 ? 20.279 5.705 -6.486 1.00 96.56 89 TYR A C 1
ATOM 657 O O . TYR A 1 89 ? 21.108 6.313 -7.160 1.00 96.56 89 TYR A O 1
ATOM 665 N N . ARG A 1 90 ? 19.884 4.471 -6.805 1.00 95.75 90 ARG A N 1
ATOM 666 C CA . ARG A 1 90 ? 20.339 3.727 -7.991 1.00 95.75 90 ARG A CA 1
ATOM 667 C C . ARG A 1 90 ? 19.309 3.738 -9.120 1.00 95.75 90 ARG A C 1
ATOM 669 O O . ARG A 1 90 ? 19.655 3.475 -10.269 1.00 95.75 90 ARG A O 1
ATOM 676 N N . MET A 1 91 ? 18.060 4.069 -8.808 1.00 97.06 91 MET A N 1
ATOM 677 C CA . MET A 1 91 ? 16.959 4.147 -9.764 1.00 97.06 91 MET A CA 1
ATOM 678 C C . MET A 1 91 ? 16.905 5.484 -10.508 1.00 97.06 91 MET A C 1
ATOM 680 O O . MET A 1 91 ? 17.523 6.480 -10.128 1.00 97.06 91 MET A O 1
ATOM 684 N N . TYR A 1 92 ? 16.120 5.503 -11.575 1.00 97.38 92 TYR A N 1
ATOM 685 C CA . TYR A 1 92 ? 15.720 6.676 -12.336 1.00 97.38 92 TYR A CA 1
ATOM 686 C C . TYR A 1 92 ? 14.209 6.820 -12.278 1.00 97.38 92 TYR A C 1
ATOM 688 O O . TYR A 1 92 ? 13.467 5.840 -12.170 1.00 97.38 92 TYR A O 1
ATOM 696 N N . PHE A 1 93 ? 13.751 8.062 -12.365 1.00 96.69 93 PHE A N 1
ATOM 697 C CA . PHE A 1 93 ? 12.355 8.387 -12.128 1.00 96.69 93 PHE A CA 1
ATOM 698 C C . PHE A 1 93 ? 11.818 9.443 -13.088 1.00 96.69 93 PHE A C 1
ATOM 700 O O . PHE A 1 93 ? 12.522 10.357 -13.499 1.00 96.69 93 PHE A O 1
ATOM 707 N N . THR A 1 94 ? 10.524 9.401 -13.367 1.00 93.69 94 THR A N 1
ATOM 708 C CA . THR A 1 94 ? 9.794 10.600 -13.797 1.00 93.69 94 THR A CA 1
ATOM 709 C C . THR A 1 94 ? 9.075 11.199 -12.584 1.00 93.69 94 THR A C 1
ATOM 711 O O . THR A 1 94 ? 8.836 10.477 -11.609 1.00 93.69 94 THR A O 1
ATOM 714 N N . PRO A 1 95 ? 8.678 12.487 -12.608 1.00 91.38 95 PRO A N 1
ATOM 715 C CA . PRO A 1 95 ? 7.847 13.057 -11.546 1.00 91.38 95 PRO A CA 1
ATOM 716 C C . PRO A 1 95 ? 6.588 12.222 -11.276 1.00 91.38 95 PRO A C 1
ATOM 718 O O . PRO A 1 95 ? 6.285 11.902 -10.127 1.00 91.38 95 PRO A O 1
ATOM 721 N N . HIS A 1 96 ? 5.919 11.781 -12.346 1.00 89.50 96 HIS A N 1
ATOM 722 C CA . HIS A 1 96 ? 4.753 10.906 -12.267 1.00 89.50 96 HIS A CA 1
ATOM 723 C C . HIS A 1 96 ? 5.091 9.524 -11.692 1.00 89.50 96 HIS A C 1
ATOM 725 O O . HIS A 1 96 ? 4.376 9.018 -10.827 1.00 89.50 96 HIS A O 1
ATOM 731 N N . GLY A 1 97 ? 6.216 8.949 -12.123 1.00 92.81 97 GLY A N 1
ATOM 732 C CA . GLY A 1 97 ? 6.709 7.655 -11.668 1.00 92.81 97 GLY A CA 1
ATOM 733 C C . GLY A 1 97 ? 6.928 7.606 -10.158 1.00 92.81 97 GLY A C 1
ATOM 734 O O . GLY A 1 97 ? 6.403 6.706 -9.510 1.00 92.81 97 GLY A O 1
ATOM 735 N N . VAL A 1 98 ? 7.612 8.596 -9.563 1.00 92.88 98 VAL A N 1
ATOM 736 C CA . VAL A 1 98 ? 7.798 8.640 -8.093 1.00 92.88 98 VAL A CA 1
ATOM 737 C C . VAL A 1 98 ? 6.458 8.695 -7.373 1.00 92.88 98 VAL A C 1
ATOM 739 O O . VAL A 1 98 ? 6.268 8.029 -6.357 1.00 92.88 98 VAL A O 1
ATOM 742 N N . GLU A 1 99 ? 5.507 9.479 -7.874 1.00 90.62 99 GLU A N 1
ATOM 743 C CA . GLU A 1 99 ? 4.208 9.659 -7.224 1.00 90.62 99 GLU A CA 1
ATOM 744 C C . GLU A 1 99 ? 3.354 8.396 -7.264 1.00 90.62 99 GLU A C 1
ATOM 746 O O . GLU A 1 99 ? 2.713 8.054 -6.263 1.00 90.62 99 GLU A O 1
ATOM 751 N N . GLN A 1 100 ? 3.375 7.675 -8.383 1.00 90.75 100 GLN A N 1
ATOM 752 C CA . GLN A 1 100 ? 2.504 6.527 -8.604 1.00 90.75 100 GLN A CA 1
ATOM 753 C C . GLN A 1 100 ? 3.096 5.184 -8.202 1.00 90.75 100 GLN A C 1
ATOM 755 O O . GLN A 1 100 ? 2.324 4.304 -7.825 1.00 90.75 100 GLN A O 1
ATOM 760 N N . ALA A 1 101 ? 4.422 5.036 -8.228 1.00 94.19 101 ALA A N 1
ATOM 761 C CA . ALA A 1 101 ? 5.042 3.733 -8.043 1.00 94.19 101 ALA A CA 1
ATOM 762 C C . ALA A 1 101 ? 4.658 3.071 -6.714 1.00 94.19 101 ALA A C 1
ATOM 764 O O . ALA A 1 101 ? 4.478 3.744 -5.686 1.00 94.19 101 ALA A O 1
ATOM 765 N N . THR A 1 102 ? 4.539 1.748 -6.749 1.00 95.06 102 THR A N 1
ATOM 766 C CA . THR A 1 102 ? 4.345 0.913 -5.566 1.00 95.06 102 THR A CA 1
ATOM 767 C C . THR A 1 102 ? 5.568 1.024 -4.647 1.00 95.06 102 THR A C 1
ATOM 769 O O . THR A 1 102 ? 6.692 1.197 -5.111 1.00 95.06 102 THR A O 1
ATOM 772 N N . ARG A 1 103 ? 5.349 0.966 -3.328 1.00 96.81 103 ARG A N 1
ATOM 773 C CA . ARG A 1 103 ? 6.439 0.807 -2.354 1.00 96.81 103 ARG A CA 1
ATOM 774 C C . ARG A 1 103 ? 7.074 -0.574 -2.504 1.00 96.81 103 ARG A C 1
ATOM 776 O O . ARG A 1 103 ? 6.336 -1.539 -2.691 1.00 96.81 103 ARG A O 1
ATOM 783 N N . SER A 1 104 ? 8.390 -0.682 -2.334 1.00 97.31 104 SER A N 1
ATOM 784 C CA . SER A 1 104 ? 9.099 -1.964 -2.443 1.00 97.31 104 SER A CA 1
ATOM 785 C C . SER A 1 104 ? 8.547 -3.019 -1.487 1.00 97.31 104 SER A C 1
ATOM 787 O O . SER A 1 104 ? 8.356 -4.152 -1.900 1.00 97.31 104 SER A O 1
ATOM 789 N N . SER A 1 105 ? 8.193 -2.654 -0.249 1.00 96.94 105 SER A N 1
ATOM 790 C CA . SER A 1 105 ? 7.603 -3.591 0.725 1.00 96.94 105 SER A CA 1
ATOM 791 C C . SER A 1 105 ? 6.303 -4.235 0.224 1.00 96.94 105 SER A C 1
ATOM 793 O O . SER A 1 105 ? 6.090 -5.434 0.386 1.00 96.94 105 SER A O 1
ATOM 795 N N . VAL A 1 106 ? 5.447 -3.446 -0.425 1.00 98.06 106 VAL A N 1
ATOM 796 C CA . VAL A 1 106 ? 4.152 -3.887 -0.958 1.00 98.06 106 VAL A CA 1
ATOM 797 C C . VAL A 1 106 ? 4.333 -4.728 -2.225 1.00 98.06 106 VAL A C 1
ATOM 799 O O . VAL A 1 106 ? 3.726 -5.792 -2.351 1.00 98.06 106 VAL A O 1
ATOM 802 N N . ALA A 1 107 ? 5.203 -4.290 -3.138 1.00 98.25 107 ALA A N 1
ATOM 803 C CA . ALA A 1 107 ? 5.541 -5.040 -4.345 1.00 98.25 107 ALA A CA 1
ATOM 804 C C . ALA A 1 107 ? 6.210 -6.391 -4.011 1.00 98.25 107 ALA A C 1
ATOM 806 O O . ALA A 1 107 ? 5.833 -7.421 -4.571 1.00 98.25 107 ALA A O 1
ATOM 807 N N . ALA A 1 108 ? 7.119 -6.414 -3.032 1.00 97.50 108 ALA A N 1
ATOM 808 C CA . ALA A 1 108 ? 7.779 -7.626 -2.550 1.00 97.50 108 ALA A CA 1
ATOM 809 C C . ALA A 1 108 ? 6.791 -8.615 -1.913 1.00 97.50 108 ALA A C 1
ATOM 811 O O . ALA A 1 108 ? 6.872 -9.812 -2.182 1.00 97.50 108 ALA A O 1
ATOM 812 N N . HIS A 1 109 ? 5.816 -8.135 -1.128 1.00 97.75 109 HIS A N 1
ATOM 813 C CA . HIS A 1 109 ? 4.743 -8.985 -0.592 1.00 97.75 109 HIS A CA 1
ATOM 814 C C . HIS A 1 109 ? 3.948 -9.670 -1.709 1.00 97.75 109 HIS A C 1
ATOM 816 O O . HIS A 1 109 ? 3.750 -10.887 -1.682 1.00 97.75 109 HIS A O 1
ATOM 822 N N . ARG A 1 110 ? 3.543 -8.913 -2.738 1.00 97.38 110 ARG A N 1
ATOM 823 C CA . ARG A 1 110 ? 2.859 -9.493 -3.903 1.00 97.38 110 ARG A CA 1
ATOM 824 C C . ARG A 1 110 ? 3.716 -10.519 -4.630 1.00 97.38 110 ARG A C 1
ATOM 826 O O . ARG A 1 110 ? 3.213 -11.587 -4.973 1.00 97.38 110 ARG A O 1
ATOM 833 N N . ALA A 1 111 ? 4.990 -10.210 -4.860 1.00 96.88 111 ALA A N 1
ATOM 834 C CA . ALA A 1 111 ? 5.910 -11.120 -5.526 1.00 96.88 111 ALA A CA 1
ATOM 835 C C . ALA A 1 111 ? 6.069 -12.428 -4.729 1.00 96.88 111 ALA A C 1
ATOM 837 O O . ALA A 1 111 ? 5.922 -13.510 -5.295 1.00 96.88 111 ALA A O 1
ATOM 838 N N . ALA A 1 112 ? 6.248 -12.347 -3.405 1.00 95.75 112 ALA A N 1
ATOM 839 C CA . ALA A 1 112 ? 6.312 -13.513 -2.522 1.00 95.75 112 ALA A CA 1
ATOM 840 C C . ALA A 1 112 ? 5.026 -14.355 -2.568 1.00 95.75 112 ALA A C 1
ATOM 842 O O . ALA A 1 112 ? 5.073 -15.587 -2.605 1.00 95.75 112 ALA A O 1
ATOM 843 N N . ARG A 1 113 ? 3.862 -13.705 -2.633 1.00 95.69 113 ARG A N 1
ATOM 844 C CA . ARG A 1 113 ? 2.583 -14.400 -2.780 1.00 95.69 113 ARG A CA 1
ATOM 845 C C . ARG A 1 113 ? 2.442 -15.102 -4.130 1.00 95.69 113 ARG A C 1
ATOM 847 O O . ARG A 1 113 ? 1.984 -16.242 -4.169 1.00 95.69 113 ARG A O 1
ATOM 854 N N . LEU A 1 114 ? 2.863 -14.472 -5.226 1.00 95.88 114 LEU A N 1
ATOM 855 C CA . LEU A 1 114 ? 2.894 -15.123 -6.538 1.00 95.88 114 LEU A CA 1
ATOM 856 C C . LEU A 1 114 ? 3.829 -16.337 -6.542 1.00 95.88 114 LEU A C 1
ATOM 858 O O . LEU A 1 114 ? 3.488 -17.356 -7.141 1.00 95.88 114 LEU A O 1
ATOM 862 N N . VAL A 1 115 ? 4.969 -16.274 -5.842 1.00 94.31 115 VAL A N 1
ATOM 863 C CA . VAL A 1 115 ? 5.872 -17.430 -5.689 1.00 94.31 115 VAL A CA 1
ATOM 864 C C . VAL A 1 115 ? 5.140 -18.586 -5.005 1.00 94.31 115 VAL A C 1
ATOM 866 O O . VAL A 1 115 ? 5.179 -19.715 -5.497 1.00 94.31 115 VAL A O 1
ATOM 869 N N . ALA A 1 116 ? 4.414 -18.302 -3.919 1.00 93.25 116 ALA A N 1
ATOM 870 C CA . ALA A 1 116 ? 3.644 -19.308 -3.192 1.00 93.25 116 ALA A CA 1
ATOM 871 C C . ALA A 1 116 ? 2.518 -19.932 -4.041 1.00 93.25 116 ALA A C 1
ATOM 873 O O . ALA A 1 116 ? 2.324 -21.147 -4.000 1.00 93.25 116 ALA A O 1
ATOM 874 N N . LEU A 1 117 ? 1.799 -19.127 -4.833 1.00 93.25 117 LEU A N 1
ATOM 875 C CA . LEU A 1 117 ? 0.706 -19.60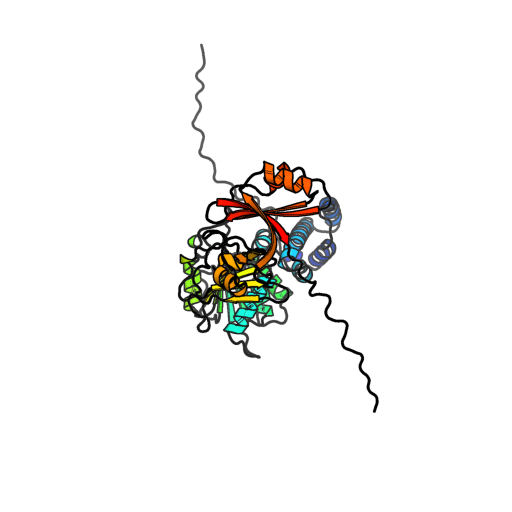8 -5.690 1.00 93.25 117 LEU A CA 1
ATOM 876 C C . LEU A 1 117 ? 1.215 -20.459 -6.859 1.00 93.25 117 LEU A C 1
ATOM 878 O O . LEU A 1 117 ? 0.675 -21.529 -7.124 1.00 93.25 117 LEU A O 1
ATOM 882 N N . THR A 1 118 ? 2.282 -20.015 -7.523 1.00 91.75 118 THR A N 1
ATOM 883 C CA . THR A 1 118 ? 2.810 -20.669 -8.733 1.00 91.75 118 THR A CA 1
ATOM 884 C C . THR A 1 118 ? 3.668 -21.899 -8.445 1.00 91.75 118 THR A C 1
ATOM 886 O O . THR A 1 118 ? 4.014 -22.626 -9.376 1.00 91.75 118 THR A O 1
ATOM 889 N N . ARG A 1 119 ? 4.009 -22.154 -7.171 1.00 77.62 119 ARG A N 1
ATOM 890 C CA . ARG A 1 119 ? 4.906 -23.243 -6.743 1.00 77.62 119 ARG A CA 1
ATOM 891 C C . ARG A 1 119 ? 6.213 -23.251 -7.542 1.00 77.62 119 ARG A C 1
ATOM 893 O O . ARG A 1 119 ? 6.650 -24.301 -8.020 1.00 77.62 119 ARG A O 1
ATOM 900 N N . ALA A 1 120 ? 6.809 -22.068 -7.713 1.00 67.88 120 ALA A N 1
ATOM 901 C CA . ALA A 1 120 ? 8.037 -21.894 -8.479 1.00 67.88 120 ALA A CA 1
ATOM 902 C C . ALA A 1 120 ? 9.083 -22.944 -8.056 1.00 67.88 120 ALA A C 1
ATOM 904 O O . ALA A 1 120 ? 9.484 -23.025 -6.896 1.00 67.88 120 ALA A O 1
ATOM 905 N N . THR A 1 121 ? 9.463 -23.806 -9.000 1.00 65.19 121 THR A N 1
ATOM 906 C CA . THR A 1 121 ? 10.392 -24.917 -8.765 1.00 65.19 121 THR A CA 1
ATOM 907 C C . THR A 1 121 ? 11.813 -24.457 -9.104 1.00 65.19 121 THR A C 1
ATOM 909 O O . THR A 1 121 ? 11.985 -23.745 -10.100 1.00 65.19 121 THR A O 1
ATOM 912 N N . PRO A 1 122 ? 12.849 -24.858 -8.340 1.00 68.38 122 PRO A N 1
ATOM 913 C CA . PRO A 1 122 ? 14.231 -24.537 -8.685 1.00 68.38 122 PRO A CA 1
ATOM 914 C C . PRO A 1 122 ? 14.560 -24.919 -10.137 1.00 68.38 122 PRO A C 1
ATOM 916 O O . PRO A 1 122 ? 14.272 -26.031 -10.573 1.00 68.38 122 PRO A O 1
ATOM 919 N N . GLY A 1 123 ? 15.160 -23.994 -10.891 1.00 74.06 123 GLY A N 1
ATOM 920 C CA . GLY A 1 123 ? 15.629 -24.239 -12.263 1.00 74.06 123 GLY A CA 1
ATOM 921 C C . GLY A 1 123 ? 14.664 -23.861 -13.396 1.00 74.06 123 GLY A C 1
ATOM 922 O O . GLY A 1 123 ? 15.085 -23.869 -14.550 1.00 74.06 123 GLY A O 1
ATOM 923 N N . ARG A 1 124 ? 13.415 -23.462 -13.111 1.00 86.19 124 ARG A N 1
ATOM 924 C CA . ARG A 1 124 ? 12.509 -22.867 -14.112 1.00 86.19 124 ARG A CA 1
ATOM 925 C C . ARG A 1 124 ? 11.877 -21.589 -13.574 1.00 86.19 124 ARG A C 1
ATOM 927 O O . ARG A 1 124 ? 11.056 -21.632 -12.664 1.00 86.19 124 ARG A O 1
ATOM 934 N N . ALA A 1 125 ? 12.205 -20.464 -14.200 1.00 88.56 125 ALA A N 1
ATOM 935 C CA . ALA A 1 125 ? 11.544 -19.198 -13.919 1.00 88.56 125 ALA A CA 1
ATOM 936 C C . ALA A 1 125 ? 10.133 -19.186 -14.525 1.00 88.56 125 ALA A C 1
ATOM 938 O O . ALA A 1 125 ? 9.962 -19.429 -15.722 1.00 88.56 125 ALA A O 1
ATOM 939 N N . VAL A 1 126 ? 9.128 -18.892 -13.700 1.00 94.31 126 VAL A N 1
ATOM 940 C CA . VAL A 1 126 ? 7.746 -18.680 -14.152 1.00 94.31 126 VAL A CA 1
ATOM 941 C C . VAL A 1 126 ? 7.673 -17.344 -14.896 1.00 94.31 126 VAL A C 1
ATOM 943 O O . VAL A 1 126 ? 8.242 -16.345 -14.442 1.00 94.31 126 VAL A O 1
ATOM 946 N N . ARG A 1 127 ? 7.002 -17.317 -16.053 1.00 95.62 127 ARG A N 1
ATOM 947 C CA . ARG A 1 127 ? 6.852 -16.093 -16.854 1.00 95.62 127 ARG A CA 1
ATOM 948 C C . ARG A 1 127 ? 5.728 -15.209 -16.323 1.00 95.62 127 ARG A C 1
ATOM 950 O O . ARG A 1 127 ? 4.556 -15.572 -16.418 1.00 95.62 127 ARG A O 1
ATOM 957 N N . VAL A 1 128 ? 6.086 -14.025 -15.836 1.00 97.44 128 VAL A N 1
ATOM 958 C CA . VAL A 1 128 ? 5.136 -13.002 -15.380 1.00 97.44 128 VAL A CA 1
ATOM 959 C C . VAL A 1 128 ? 5.109 -11.865 -16.390 1.00 97.44 128 VAL A C 1
ATOM 961 O O . VAL A 1 128 ? 6.158 -11.341 -16.763 1.00 97.44 128 VAL A O 1
ATOM 964 N N . THR A 1 129 ? 3.916 -11.463 -16.818 1.00 98.50 129 THR A N 1
ATOM 965 C CA . THR A 1 129 ? 3.736 -10.236 -17.604 1.00 98.50 129 THR A CA 1
ATOM 966 C C . THR A 1 129 ? 3.153 -9.146 -16.712 1.00 98.50 129 THR A C 1
ATOM 968 O O . THR A 1 129 ? 2.056 -9.305 -16.182 1.00 98.50 129 THR A O 1
ATOM 971 N N . ASP A 1 130 ? 3.909 -8.064 -16.540 1.00 98.56 130 ASP A N 1
ATOM 972 C CA . ASP A 1 130 ? 3.548 -6.869 -15.773 1.00 98.56 130 ASP A CA 1
ATOM 973 C C . ASP A 1 130 ? 3.009 -5.806 -16.743 1.00 98.56 130 ASP A C 1
ATOM 975 O O . ASP A 1 130 ? 3.767 -5.184 -17.492 1.00 98.56 130 ASP A O 1
ATOM 979 N N . LEU A 1 131 ? 1.685 -5.657 -16.788 1.00 98.50 131 LEU A N 1
ATOM 980 C CA . LEU A 1 131 ? 0.992 -4.698 -17.642 1.00 98.50 131 LEU A CA 1
ATOM 981 C C . LEU A 1 131 ? 0.763 -3.387 -16.884 1.00 98.50 131 LEU A C 1
ATOM 983 O O . LEU A 1 131 ? 0.200 -3.391 -15.789 1.00 98.50 131 LEU A O 1
ATOM 987 N N . CYS A 1 132 ? 1.117 -2.270 -17.529 1.00 97.62 132 CYS A N 1
ATOM 988 C CA . CYS A 1 132 ? 1.195 -0.936 -16.922 1.00 97.62 132 CYS A CA 1
ATOM 989 C C . CYS A 1 132 ? 2.336 -0.837 -15.898 1.00 97.62 132 CYS A C 1
ATOM 991 O O . CYS A 1 132 ? 2.163 -0.301 -14.806 1.00 97.62 132 CYS A O 1
ATOM 993 N N . CYS A 1 133 ? 3.518 -1.343 -16.268 1.00 97.62 133 CYS A N 1
ATOM 994 C CA . CYS A 1 133 ? 4.640 -1.512 -15.342 1.00 97.62 133 CYS A CA 1
ATOM 995 C C . CYS A 1 133 ? 5.209 -0.196 -14.778 1.00 97.62 133 CYS A C 1
ATOM 997 O O . CYS A 1 133 ? 6.009 -0.206 -13.831 1.00 97.62 133 CYS A O 1
ATOM 999 N N . GLY A 1 134 ? 4.868 0.953 -15.374 1.00 96.69 134 GLY A N 1
ATOM 1000 C CA . GLY A 1 134 ? 5.394 2.246 -14.971 1.00 96.69 134 GLY A CA 1
ATOM 1001 C C . GLY A 1 134 ? 6.923 2.244 -14.994 1.00 96.69 134 GLY A C 1
ATOM 1002 O O . GLY A 1 134 ? 7.550 1.641 -15.860 1.00 96.69 134 GLY A O 1
ATOM 1003 N N . ILE A 1 135 ? 7.550 2.873 -13.998 1.00 97.00 135 ILE A N 1
ATOM 1004 C CA . ILE A 1 135 ? 9.019 2.915 -13.849 1.00 97.00 135 ILE A CA 1
ATOM 1005 C C . ILE A 1 135 ? 9.653 1.573 -13.419 1.00 97.00 135 ILE A C 1
ATOM 1007 O O . ILE A 1 135 ? 10.835 1.549 -13.063 1.00 97.00 135 ILE A O 1
ATOM 1011 N N . GLY A 1 136 ? 8.883 0.480 -13.398 1.00 97.38 136 GLY A N 1
ATOM 1012 C CA . GLY A 1 136 ? 9.360 -0.876 -13.126 1.00 97.38 136 GLY A CA 1
ATOM 1013 C C . GLY A 1 136 ? 9.461 -1.258 -11.649 1.00 97.38 136 GLY A C 1
ATOM 1014 O O . GLY A 1 136 ? 10.165 -2.208 -11.337 1.00 97.38 136 GLY A O 1
ATOM 1015 N N . GLY A 1 137 ? 8.802 -0.539 -10.732 1.00 97.44 137 GLY A N 1
ATOM 1016 C CA . GLY A 1 137 ? 8.870 -0.849 -9.294 1.00 97.44 137 GLY A CA 1
ATOM 1017 C C . GLY A 1 137 ? 8.395 -2.269 -8.965 1.00 97.44 137 GLY A C 1
ATOM 1018 O O . GLY A 1 137 ? 9.063 -2.984 -8.227 1.00 97.44 137 GLY A O 1
ATOM 1019 N N . ASP A 1 138 ? 7.287 -2.695 -9.571 1.00 98.06 138 ASP A N 1
ATOM 1020 C CA . ASP A 1 138 ? 6.763 -4.055 -9.436 1.00 98.06 138 ASP A CA 1
ATOM 1021 C C . ASP A 1 138 ? 7.604 -5.080 -10.207 1.00 98.06 138 ASP A C 1
ATOM 1023 O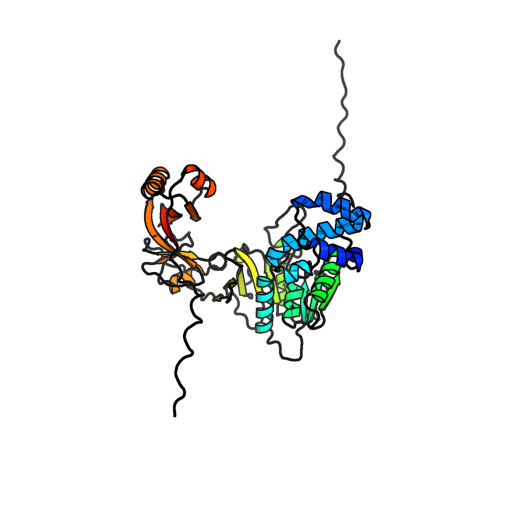 O . ASP A 1 138 ? 7.994 -6.104 -9.646 1.00 98.06 138 ASP A O 1
ATOM 1027 N N . ALA A 1 139 ? 7.990 -4.765 -11.447 1.00 98.12 139 ALA A N 1
ATOM 1028 C CA . ALA A 1 139 ? 8.906 -5.584 -12.239 1.00 98.12 139 ALA A CA 1
ATOM 1029 C C . ALA A 1 139 ? 10.239 -5.897 -11.526 1.00 98.12 139 ALA A C 1
ATOM 1031 O O . ALA A 1 139 ? 10.749 -7.009 -11.663 1.00 98.12 139 ALA A O 1
ATOM 1032 N N . ILE A 1 140 ? 10.801 -4.954 -10.756 1.00 98.00 140 ILE A N 1
ATOM 1033 C CA . ILE A 1 140 ? 12.015 -5.172 -9.953 1.00 98.00 140 ILE A CA 1
ATOM 1034 C C . ILE A 1 140 ? 11.783 -6.263 -8.906 1.00 98.00 140 ILE A C 1
ATOM 1036 O O . ILE A 1 140 ? 12.577 -7.199 -8.825 1.00 98.00 140 ILE A O 1
ATOM 1040 N N . GLU A 1 141 ? 10.710 -6.167 -8.120 1.00 97.81 141 GLU A N 1
ATOM 1041 C CA . GLU A 1 141 ? 10.439 -7.132 -7.049 1.00 97.81 141 GLU A CA 1
ATOM 1042 C C . GLU A 1 141 ? 10.025 -8.503 -7.598 1.00 97.81 141 GLU A C 1
ATOM 1044 O O . GLU A 1 141 ? 10.433 -9.534 -7.065 1.00 97.81 141 GLU A O 1
ATOM 1049 N N . LEU A 1 142 ? 9.307 -8.540 -8.724 1.00 97.19 142 LEU A N 1
ATOM 1050 C CA . LEU A 1 142 ? 9.035 -9.782 -9.451 1.00 97.19 142 LEU A CA 1
ATOM 1051 C C . LEU A 1 142 ? 10.337 -10.439 -9.943 1.00 97.19 142 LEU A C 1
ATOM 1053 O O . LEU A 1 142 ? 10.542 -11.637 -9.748 1.00 97.19 142 LEU A O 1
ATOM 1057 N N . ALA A 1 143 ? 11.255 -9.668 -10.530 1.00 96.25 143 ALA A N 1
ATOM 1058 C CA . ALA A 1 143 ? 12.544 -10.193 -10.979 1.00 96.25 143 ALA A CA 1
ATOM 1059 C C . ALA A 1 143 ? 13.408 -10.682 -9.801 1.00 96.25 143 ALA A C 1
ATOM 1061 O O . ALA A 1 143 ? 14.010 -11.754 -9.882 1.00 96.25 143 ALA A O 1
ATOM 1062 N N . ARG A 1 144 ? 13.424 -9.947 -8.677 1.00 95.38 144 ARG A N 1
ATOM 1063 C CA . ARG A 1 144 ? 14.092 -10.355 -7.424 1.00 95.38 144 ARG A CA 1
ATOM 1064 C C . ARG A 1 144 ? 13.520 -11.647 -6.847 1.00 95.38 144 ARG A C 1
ATOM 1066 O O . ARG A 1 144 ? 14.275 -12.452 -6.313 1.00 95.38 144 ARG A O 1
ATOM 1073 N N . ALA A 1 145 ? 12.217 -11.871 -7.002 1.00 94.44 145 ALA A N 1
ATOM 1074 C CA . ALA A 1 145 ? 11.547 -13.102 -6.596 1.00 94.44 145 ALA A CA 1
ATOM 1075 C C . ALA A 1 145 ? 11.808 -14.297 -7.538 1.00 94.44 145 ALA A C 1
ATOM 1077 O O . ALA A 1 145 ? 11.309 -15.392 -7.285 1.00 94.44 145 ALA A O 1
ATOM 1078 N N . GLY A 1 146 ? 12.597 -14.118 -8.605 1.00 94.12 146 GLY A N 1
ATOM 1079 C CA . GLY A 1 146 ? 12.984 -15.200 -9.511 1.00 94.12 146 GLY A CA 1
ATOM 1080 C C . GLY A 1 146 ? 12.002 -15.448 -10.658 1.00 94.12 146 GLY A C 1
ATOM 1081 O O . GLY A 1 146 ? 12.019 -16.529 -11.252 1.00 94.12 146 GLY A O 1
ATOM 1082 N N . PHE A 1 147 ? 11.161 -14.468 -10.999 1.00 95.19 147 PHE A N 1
ATOM 1083 C CA . PHE A 1 147 ? 10.308 -14.531 -12.185 1.00 95.19 147 PHE A CA 1
ATOM 1084 C C . PHE A 1 147 ? 11.041 -14.077 -13.452 1.00 95.19 147 PHE A C 1
ATOM 1086 O O . PHE A 1 147 ? 11.891 -13.188 -13.417 1.00 95.19 147 PHE A O 1
ATOM 1093 N N . ALA A 1 148 ? 10.667 -14.657 -14.596 1.00 95.50 148 ALA A N 1
ATOM 1094 C CA . ALA A 1 148 ? 11.026 -14.128 -15.909 1.00 95.50 148 ALA A CA 1
ATOM 1095 C C . ALA A 1 148 ? 9.993 -13.064 -16.294 1.00 95.50 148 ALA A C 1
ATOM 1097 O O . ALA A 1 148 ? 8.847 -13.390 -16.611 1.00 95.50 148 ALA A O 1
ATOM 1098 N N . VAL A 1 149 ? 10.378 -11.791 -16.203 1.00 97.25 149 VAL A N 1
ATOM 1099 C CA . VAL A 1 149 ? 9.436 -10.667 -16.272 1.00 97.25 149 VAL A CA 1
ATOM 1100 C C . VAL A 1 149 ? 9.364 -10.092 -17.683 1.00 97.25 149 VAL A C 1
ATOM 1102 O O . VAL A 1 149 ? 10.379 -9.773 -18.299 1.00 97.25 149 VAL A O 1
ATOM 1105 N N . THR A 1 150 ? 8.151 -9.887 -18.183 1.00 98.12 150 THR A N 1
ATOM 1106 C CA . THR A 1 150 ? 7.891 -9.031 -19.345 1.00 98.12 150 THR A CA 1
ATOM 1107 C C . THR A 1 150 ? 7.073 -7.833 -18.893 1.00 98.12 150 THR A C 1
ATOM 1109 O O . THR A 1 150 ? 5.888 -7.960 -18.608 1.00 98.12 150 THR A O 1
ATOM 1112 N N . ALA A 1 151 ? 7.717 -6.675 -18.793 1.00 98.38 151 ALA A N 1
ATOM 1113 C CA . ALA A 1 151 ? 7.077 -5.432 -18.389 1.00 98.38 151 ALA A CA 1
ATOM 1114 C C . ALA A 1 151 ? 6.578 -4.674 -19.628 1.00 98.38 151 ALA A C 1
ATOM 1116 O O . ALA A 1 151 ? 7.308 -4.543 -20.617 1.00 98.38 151 ALA A O 1
ATOM 1117 N N . VAL A 1 152 ? 5.343 -4.179 -19.595 1.00 98.62 152 VAL A N 1
ATOM 1118 C CA . VAL A 1 152 ? 4.708 -3.496 -20.726 1.00 98.62 152 VAL A CA 1
ATOM 1119 C C . VAL A 1 152 ? 4.143 -2.157 -20.279 1.00 98.62 152 VAL A C 1
ATOM 1121 O O . VAL A 1 152 ? 3.329 -2.088 -19.358 1.00 98.62 152 VAL A O 1
ATOM 1124 N N . ASP A 1 153 ? 4.530 -1.096 -20.979 1.00 98.25 153 ASP A N 1
ATOM 1125 C CA . ASP A 1 153 ? 3.972 0.242 -20.789 1.00 98.25 153 ASP A CA 1
ATOM 1126 C C . ASP A 1 153 ? 3.818 0.958 -22.139 1.00 98.25 153 ASP A C 1
ATOM 1128 O O . ASP A 1 153 ? 4.452 0.600 -23.134 1.00 98.25 153 ASP A O 1
ATOM 1132 N N . ILE A 1 154 ? 2.960 1.973 -22.193 1.00 96.56 154 ILE A N 1
ATOM 1133 C CA . ILE A 1 154 ? 2.705 2.741 -23.413 1.00 96.56 154 ILE A CA 1
ATOM 1134 C C . ILE A 1 154 ? 3.692 3.903 -23.568 1.00 96.56 154 ILE A C 1
ATOM 1136 O O . ILE A 1 154 ? 4.018 4.288 -24.696 1.00 96.56 154 ILE A O 1
ATOM 1140 N N . ASP A 1 155 ? 4.184 4.456 -22.454 1.00 94.44 155 ASP A N 1
ATOM 1141 C CA . ASP A 1 155 ? 5.042 5.636 -22.475 1.00 94.44 155 ASP A CA 1
ATOM 1142 C C . ASP A 1 155 ? 6.510 5.257 -22.764 1.00 94.44 155 ASP A C 1
ATOM 1144 O O . ASP A 1 155 ? 7.112 4.461 -22.033 1.00 94.44 155 ASP A O 1
ATOM 1148 N N . PRO A 1 156 ? 7.126 5.810 -23.829 1.00 94.88 156 PRO A N 1
ATOM 1149 C CA . PRO A 1 156 ? 8.474 5.429 -24.241 1.00 94.88 156 PRO A CA 1
ATOM 1150 C C . PRO A 1 156 ? 9.547 5.751 -23.194 1.00 94.88 156 PRO A C 1
ATOM 1152 O O . PRO A 1 156 ? 10.439 4.929 -22.984 1.00 94.88 156 PRO A O 1
ATOM 1155 N N . LEU A 1 157 ? 9.462 6.908 -22.526 1.00 93.88 157 LEU A N 1
ATOM 1156 C CA . LEU A 1 157 ? 10.440 7.308 -21.508 1.00 93.88 157 LEU A CA 1
ATOM 1157 C C . LEU A 1 157 ? 10.331 6.413 -20.268 1.00 93.88 157 LEU A C 1
ATOM 1159 O O . LEU A 1 157 ? 11.337 5.961 -19.723 1.00 93.88 157 LEU A O 1
ATOM 1163 N N . THR A 1 158 ? 9.106 6.115 -19.848 1.00 94.81 158 THR A N 1
ATOM 1164 C CA . THR A 1 158 ? 8.806 5.209 -18.740 1.00 94.81 158 THR A CA 1
ATOM 1165 C C . THR A 1 158 ? 9.344 3.806 -19.012 1.00 94.81 158 THR A C 1
ATOM 1167 O O . THR A 1 158 ? 10.007 3.245 -18.144 1.00 94.81 158 THR A O 1
ATOM 1170 N N . CYS A 1 159 ? 9.190 3.285 -20.235 1.00 97.12 159 CYS A N 1
ATOM 1171 C CA . CYS A 1 159 ? 9.800 2.016 -20.645 1.00 97.12 159 CYS A CA 1
ATOM 1172 C C . CYS A 1 159 ? 11.338 2.035 -20.560 1.00 97.12 159 CYS A C 1
ATOM 1174 O O . CYS A 1 159 ? 11.957 1.058 -20.134 1.00 97.12 159 CYS A O 1
ATOM 1176 N N . GLU A 1 160 ? 11.981 3.123 -20.990 1.00 96.50 160 GLU A N 1
ATOM 1177 C CA . GLU A 1 160 ? 13.442 3.264 -20.932 1.00 96.50 160 GLU A CA 1
ATOM 1178 C C . GLU A 1 160 ? 13.953 3.277 -19.482 1.00 96.50 160 GLU A C 1
ATOM 1180 O O . GLU A 1 160 ? 14.919 2.584 -19.138 1.00 96.50 160 GLU A O 1
ATOM 1185 N N . ILE A 1 161 ? 13.246 4.006 -18.616 1.00 97.56 161 ILE A N 1
ATOM 1186 C CA . ILE A 1 161 ? 13.505 4.067 -17.178 1.00 97.56 161 ILE A CA 1
ATOM 1187 C C . ILE A 1 161 ? 13.284 2.702 -16.527 1.00 97.56 161 ILE A C 1
ATOM 1189 O O . ILE A 1 161 ? 14.166 2.233 -15.813 1.00 97.56 161 ILE A O 1
ATOM 1193 N N . ALA A 1 162 ? 12.164 2.031 -16.801 1.00 97.94 162 ALA A N 1
ATOM 1194 C CA . ALA A 1 162 ? 11.864 0.710 -16.255 1.00 97.94 162 ALA A CA 1
ATOM 1195 C C . ALA A 1 162 ? 12.943 -0.308 -16.623 1.00 97.94 162 ALA A C 1
ATOM 1197 O O . ALA A 1 162 ? 13.456 -1.012 -15.754 1.00 97.94 162 ALA A O 1
ATOM 1198 N N . ARG A 1 163 ? 13.369 -0.324 -17.894 1.00 97.12 163 ARG A N 1
ATOM 1199 C CA . ARG A 1 163 ? 14.449 -1.202 -18.362 1.00 97.12 163 ARG A CA 1
ATOM 1200 C C . ARG A 1 163 ? 15.743 -0.948 -17.597 1.00 97.12 163 ARG A C 1
ATOM 1202 O O . ARG A 1 163 ? 16.421 -1.889 -17.189 1.00 97.12 163 ARG A O 1
ATOM 1209 N N . THR A 1 164 ? 16.079 0.322 -17.393 1.00 97.06 164 THR A N 1
ATOM 1210 C CA . THR A 1 164 ? 17.278 0.721 -16.653 1.00 97.06 164 THR A CA 1
ATOM 1211 C C . THR A 1 164 ? 17.188 0.321 -15.183 1.00 97.06 164 THR A C 1
ATOM 1213 O O . THR A 1 164 ? 18.140 -0.253 -14.655 1.00 97.06 164 THR A O 1
ATOM 1216 N N . ASN A 1 165 ? 16.049 0.566 -14.541 1.00 97.94 165 ASN A N 1
ATOM 1217 C CA . ASN A 1 165 ? 15.810 0.260 -13.134 1.00 97.94 165 ASN A CA 1
ATOM 1218 C C . ASN A 1 165 ? 15.883 -1.244 -12.863 1.00 97.94 165 ASN A C 1
ATOM 1220 O O . ASN A 1 165 ? 16.638 -1.666 -11.989 1.00 97.94 165 ASN A O 1
ATOM 1224 N N . VAL A 1 166 ? 15.178 -2.055 -13.657 1.00 97.25 166 VAL A N 1
ATOM 1225 C CA . VAL A 1 166 ? 15.169 -3.519 -13.511 1.00 97.25 166 VAL A CA 1
ATOM 1226 C C . VAL A 1 166 ? 16.572 -4.093 -13.704 1.00 97.25 166 VAL A C 1
ATOM 1228 O O . VAL A 1 166 ? 17.058 -4.819 -12.841 1.00 97.25 166 VAL A O 1
ATOM 1231 N N . ARG A 1 167 ? 17.278 -3.694 -14.772 1.00 95.31 167 ARG A N 1
ATOM 1232 C CA . ARG A 1 167 ? 18.666 -4.125 -15.018 1.00 95.31 167 ARG A CA 1
ATOM 1233 C C . ARG A 1 167 ? 19.611 -3.738 -13.878 1.00 95.31 167 ARG A C 1
ATOM 1235 O O . ARG A 1 167 ? 20.530 -4.486 -13.567 1.00 95.31 167 ARG A O 1
ATOM 1242 N N . THR A 1 168 ? 19.404 -2.570 -13.273 1.00 95.69 168 THR A N 1
ATOM 1243 C CA . THR A 1 168 ? 20.262 -2.067 -12.191 1.00 95.69 168 THR A CA 1
ATOM 1244 C C . THR A 1 168 ? 20.004 -2.805 -10.878 1.00 95.69 168 THR A C 1
ATOM 1246 O O . THR A 1 168 ? 20.954 -3.129 -10.166 1.00 95.69 168 THR A O 1
ATOM 1249 N N . LEU A 1 169 ? 18.741 -3.073 -10.538 1.00 96.69 169 LEU A N 1
ATOM 1250 C CA . LEU A 1 169 ? 18.355 -3.579 -9.217 1.00 96.69 169 LEU A CA 1
ATOM 1251 C C . LEU A 1 169 ? 18.150 -5.095 -9.134 1.00 96.69 169 LEU A C 1
ATOM 1253 O O . LEU A 1 169 ? 18.191 -5.635 -8.026 1.00 96.69 169 LEU A O 1
ATOM 1257 N N . ALA A 1 170 ? 17.973 -5.777 -10.266 1.00 95.12 170 ALA A N 1
ATOM 1258 C CA . ALA A 1 170 ? 17.820 -7.229 -10.344 1.00 95.12 170 ALA A CA 1
ATOM 1259 C C . ALA A 1 170 ? 18.779 -7.881 -11.374 1.00 95.12 170 ALA A C 1
ATOM 1261 O O . ALA A 1 170 ? 18.337 -8.678 -12.200 1.00 95.12 170 ALA A O 1
ATOM 1262 N N . PRO A 1 171 ? 20.097 -7.584 -11.355 1.00 91.69 171 PRO A N 1
ATOM 1263 C CA . PRO A 1 171 ? 21.029 -8.029 -12.399 1.00 91.69 171 PRO A CA 1
ATOM 1264 C C . PRO A 1 171 ? 21.268 -9.549 -12.438 1.00 91.69 171 PRO A C 1
ATOM 1266 O O . PRO A 1 171 ? 21.715 -10.060 -13.459 1.00 91.69 171 PRO A O 1
ATOM 1269 N N . GLY A 1 172 ? 21.004 -10.263 -11.338 1.00 85.75 172 GLY A N 1
ATOM 1270 C CA . GLY A 1 172 ? 21.184 -11.718 -11.228 1.00 85.75 172 GLY A CA 1
ATOM 1271 C C . GLY A 1 172 ? 19.899 -12.535 -11.388 1.00 85.75 172 GLY A C 1
ATOM 1272 O O . GLY A 1 172 ? 19.932 -13.747 -11.190 1.00 85.75 172 GLY A O 1
ATOM 1273 N N . GLY A 1 173 ? 18.769 -11.883 -11.677 1.00 82.44 173 GLY A N 1
ATOM 1274 C CA . GLY A 1 173 ? 17.488 -12.558 -11.869 1.00 82.44 173 GLY A CA 1
ATOM 1275 C C . GLY A 1 173 ? 17.372 -13.234 -13.241 1.00 82.44 173 GLY A C 1
ATOM 1276 O O . GLY A 1 173 ? 18.246 -13.078 -14.100 1.00 82.44 173 GLY A O 1
ATOM 1277 N N . PRO A 1 174 ? 16.276 -13.971 -13.485 1.00 87.94 174 PRO A N 1
ATOM 1278 C CA . PRO A 1 174 ? 15.937 -14.441 -14.823 1.00 87.94 174 PRO A CA 1
ATOM 1279 C C . PRO A 1 174 ? 15.778 -13.277 -15.815 1.00 87.94 174 PRO A C 1
ATOM 1281 O O . PRO A 1 174 ? 15.674 -12.117 -15.406 1.00 87.94 174 PRO A O 1
ATOM 1284 N N . PRO A 1 175 ? 15.711 -13.563 -17.129 1.00 85.19 175 PRO A N 1
ATOM 1285 C CA . PRO A 1 175 ? 15.538 -12.528 -18.139 1.00 85.19 175 PRO A CA 1
ATOM 1286 C C . PRO A 1 175 ? 14.330 -11.637 -17.838 1.00 85.19 175 PRO A C 1
ATOM 1288 O O . PRO A 1 175 ? 13.203 -12.121 -17.712 1.00 85.19 175 PRO A O 1
ATOM 1291 N N . ALA A 1 176 ? 14.579 -10.331 -17.763 1.00 93.75 176 ALA A N 1
ATOM 1292 C CA . ALA A 1 176 ? 13.548 -9.315 -17.675 1.00 93.75 176 ALA A CA 1
ATOM 1293 C C . ALA A 1 176 ? 13.585 -8.438 -18.930 1.00 93.75 176 ALA A C 1
ATOM 1295 O O . ALA A 1 176 ? 14.631 -7.898 -19.301 1.00 93.75 176 ALA A O 1
ATOM 1296 N N . THR A 1 177 ? 12.443 -8.297 -19.593 1.00 96.25 177 THR A N 1
ATOM 1297 C CA . THR A 1 177 ? 12.294 -7.474 -20.796 1.00 96.25 177 THR A CA 1
ATOM 1298 C C . THR A 1 177 ? 11.292 -6.356 -20.554 1.00 96.25 177 THR A C 1
ATOM 1300 O O . THR A 1 177 ? 10.393 -6.480 -19.726 1.00 96.25 177 THR A O 1
ATOM 1303 N N . VAL A 1 178 ? 11.459 -5.245 -21.274 1.00 97.94 178 VAL A N 1
ATOM 1304 C CA . VAL A 1 178 ? 10.518 -4.121 -21.242 1.00 97.94 178 VAL A CA 1
ATOM 1305 C C . VAL A 1 178 ? 10.112 -3.779 -22.664 1.00 97.94 178 VAL A C 1
ATOM 1307 O O . VAL A 1 178 ? 10.977 -3.458 -23.490 1.00 97.94 178 VAL A O 1
ATOM 1310 N N . THR A 1 179 ? 8.810 -3.820 -22.925 1.00 97.69 179 THR A N 1
ATOM 1311 C CA . THR A 1 179 ? 8.207 -3.625 -24.244 1.00 97.69 179 THR A CA 1
ATOM 1312 C C . THR A 1 179 ? 7.295 -2.406 -24.237 1.00 97.69 179 THR A C 1
ATOM 1314 O O . THR A 1 179 ? 6.441 -2.269 -23.366 1.00 97.69 179 THR A O 1
ATOM 1317 N N . ARG A 1 180 ? 7.441 -1.536 -25.243 1.00 98.06 180 ARG A N 1
ATOM 1318 C CA . ARG A 1 180 ? 6.515 -0.417 -25.440 1.00 98.06 180 ARG A CA 1
ATOM 1319 C C . ARG A 1 180 ? 5.297 -0.880 -26.233 1.00 98.06 180 ARG A C 1
ATOM 1321 O O . ARG A 1 180 ? 5.427 -1.135 -27.430 1.00 98.06 180 ARG A O 1
ATOM 1328 N N . ALA A 1 181 ? 4.125 -0.930 -25.613 1.00 97.94 181 ALA A N 1
ATOM 1329 C CA . ALA A 1 181 ? 2.876 -1.269 -26.289 1.00 97.94 181 ALA A CA 1
ATOM 1330 C C . ALA A 1 181 ? 1.651 -0.702 -25.555 1.00 97.94 181 ALA A C 1
ATOM 1332 O O . ALA A 1 181 ? 1.692 -0.425 -24.360 1.00 97.94 181 ALA A O 1
ATOM 1333 N N . ASP A 1 182 ? 0.530 -0.571 -26.269 1.00 97.19 182 ASP A N 1
ATOM 1334 C CA . ASP A 1 182 ? -0.777 -0.456 -25.613 1.00 97.19 182 ASP A CA 1
ATOM 1335 C C . ASP A 1 182 ? -1.133 -1.831 -25.037 1.00 97.19 182 ASP A C 1
ATOM 1337 O O . ASP A 1 182 ? -1.335 -2.783 -25.794 1.00 97.19 182 ASP A O 1
ATOM 1341 N N . VAL A 1 183 ? -1.219 -1.930 -23.709 1.00 97.25 183 VAL A N 1
ATOM 1342 C CA . VAL A 1 183 ? -1.491 -3.189 -22.996 1.00 97.25 183 VAL A CA 1
ATOM 1343 C C . VAL A 1 183 ? -2.791 -3.861 -23.442 1.00 97.25 183 VAL A C 1
ATOM 1345 O O . VAL A 1 183 ? -2.890 -5.081 -23.401 1.00 97.25 183 VAL A O 1
ATOM 1348 N N . ARG A 1 184 ? -3.770 -3.095 -23.951 1.00 96.25 184 ARG A N 1
ATOM 1349 C CA . ARG A 1 184 ? -5.047 -3.635 -24.456 1.00 96.25 184 ARG A CA 1
ATOM 1350 C C . ARG A 1 184 ? -4.909 -4.377 -25.783 1.00 96.25 184 ARG A C 1
ATOM 1352 O O . ARG A 1 184 ? -5.821 -5.098 -26.174 1.00 96.25 184 ARG A O 1
ATOM 1359 N N . LYS A 1 185 ? -3.802 -4.154 -26.493 1.00 96.44 185 LYS A N 1
ATOM 1360 C CA . LYS A 1 185 ? -3.474 -4.764 -27.789 1.00 96.44 185 LYS A CA 1
ATOM 1361 C C . LYS A 1 185 ? -2.272 -5.704 -27.699 1.00 96.44 185 LYS A C 1
ATOM 1363 O O . LYS A 1 185 ? -1.876 -6.270 -28.713 1.00 96.44 185 LYS A O 1
ATOM 1368 N N . TYR A 1 186 ? -1.663 -5.815 -26.522 1.00 96.69 186 TYR A N 1
ATOM 1369 C CA . TYR A 1 186 ? -0.506 -6.663 -26.299 1.00 96.69 186 TYR A CA 1
ATOM 1370 C C . TYR A 1 186 ? -0.940 -8.128 -26.192 1.00 96.69 186 TYR A C 1
ATOM 1372 O O . TYR A 1 186 ? -1.895 -8.447 -25.482 1.00 96.69 186 TYR A O 1
ATOM 1380 N N . ASP A 1 187 ? -0.246 -9.014 -26.904 1.00 94.62 187 ASP A N 1
ATOM 1381 C CA . ASP A 1 187 ? -0.510 -10.449 -26.843 1.00 94.62 187 ASP A CA 1
ATOM 1382 C C . ASP A 1 187 ? 0.081 -11.050 -25.561 1.00 94.62 187 ASP A C 1
ATOM 1384 O O . ASP A 1 187 ? 1.278 -10.952 -25.298 1.00 94.62 187 ASP A O 1
ATOM 1388 N N . THR A 1 188 ? -0.778 -11.684 -24.767 1.00 93.94 188 THR A N 1
ATOM 1389 C CA . THR A 1 188 ? -0.434 -12.298 -23.479 1.00 93.94 188 THR A CA 1
ATOM 1390 C C . THR A 1 188 ? -0.364 -13.824 -23.546 1.00 93.94 188 THR A C 1
ATOM 1392 O O . THR A 1 188 ? -0.175 -14.457 -22.511 1.00 93.94 188 THR A O 1
ATOM 1395 N N . ALA A 1 189 ? -0.447 -14.440 -24.735 1.00 88.06 189 ALA A N 1
ATOM 1396 C CA . ALA A 1 189 ? -0.462 -15.898 -24.903 1.00 88.06 189 ALA A CA 1
ATOM 1397 C C . ALA A 1 189 ? 0.753 -16.630 -24.290 1.00 88.06 189 ALA A C 1
ATOM 1399 O O . ALA A 1 189 ? 0.665 -17.810 -23.958 1.00 88.06 189 ALA A O 1
ATOM 1400 N N . GLY A 1 190 ? 1.889 -15.945 -24.116 1.00 87.19 190 GLY A N 1
ATOM 1401 C CA . GLY A 1 190 ? 3.089 -16.499 -23.481 1.00 87.19 190 GLY A CA 1
ATOM 1402 C C . GLY A 1 190 ? 3.144 -16.378 -21.951 1.00 87.19 190 GLY A C 1
ATOM 1403 O O . GLY A 1 190 ? 4.064 -16.940 -21.346 1.00 87.19 190 GLY A O 1
ATOM 1404 N N . ALA A 1 191 ? 2.217 -15.646 -21.328 1.00 93.25 191 ALA A N 1
ATOM 1405 C CA . ALA A 1 191 ? 2.220 -15.369 -19.895 1.00 93.25 191 ALA A CA 1
ATOM 1406 C C . ALA A 1 191 ? 1.714 -16.572 -19.084 1.00 93.25 191 ALA A C 1
ATOM 1408 O O . ALA A 1 191 ? 0.675 -17.144 -19.394 1.00 93.25 191 ALA A O 1
AT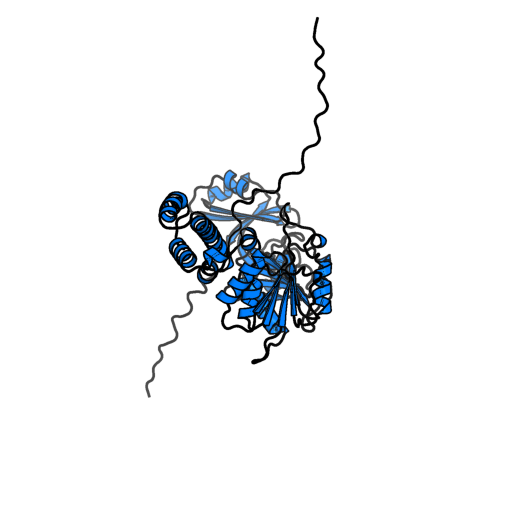OM 1409 N N . GLU A 1 192 ? 2.433 -16.931 -18.017 1.00 96.06 192 GLU A N 1
ATOM 1410 C CA . GLU A 1 192 ? 1.944 -17.893 -17.014 1.00 96.06 192 GLU A CA 1
ATOM 1411 C C . GLU A 1 192 ? 1.210 -17.171 -15.877 1.00 96.06 192 GLU A C 1
ATOM 1413 O O . GLU A 1 192 ? 0.339 -17.743 -15.230 1.00 96.06 192 GLU A O 1
ATOM 1418 N N . VAL A 1 193 ? 1.559 -15.903 -15.648 1.00 97.69 193 VAL A N 1
ATOM 1419 C CA . VAL A 1 193 ? 0.952 -15.017 -14.655 1.00 97.69 193 VAL A CA 1
ATOM 1420 C C . VAL A 1 193 ? 0.788 -13.628 -15.262 1.00 97.69 193 VAL A C 1
ATOM 1422 O O . VAL A 1 193 ? 1.728 -13.109 -15.874 1.00 97.69 193 VAL A O 1
ATOM 1425 N N . LEU A 1 194 ? -0.363 -12.996 -15.036 1.00 98.38 194 LEU A N 1
ATOM 1426 C CA . LEU A 1 194 ? -0.547 -11.566 -15.290 1.00 98.38 194 LEU A CA 1
ATOM 1427 C C . LEU A 1 194 ? -0.543 -10.765 -13.993 1.00 98.38 194 LEU A C 1
ATOM 1429 O O . LEU A 1 194 ? -1.263 -11.085 -13.051 1.00 98.38 194 LEU A O 1
ATOM 1433 N N . PHE A 1 195 ? 0.220 -9.681 -13.973 1.00 98.56 195 PHE A N 1
ATOM 1434 C CA . PHE A 1 195 ? 0.045 -8.604 -13.011 1.00 98.56 195 PHE A CA 1
ATOM 1435 C C . PHE A 1 195 ? -0.385 -7.346 -13.762 1.00 98.56 195 PHE A C 1
ATOM 1437 O O . PHE A 1 195 ? 0.170 -7.037 -14.814 1.00 98.56 195 PHE A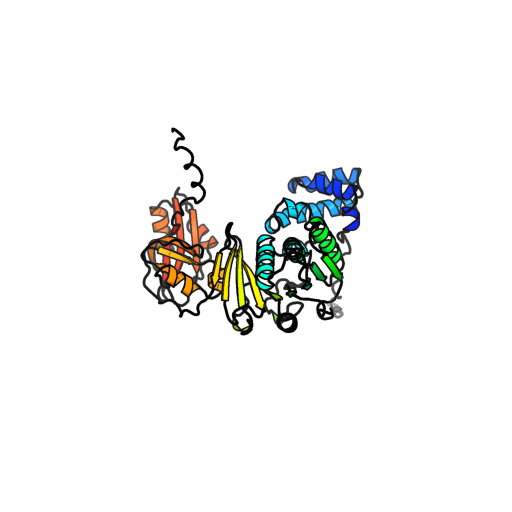 O 1
ATOM 1444 N N . ILE A 1 196 ? -1.405 -6.655 -13.255 1.00 98.56 196 ILE A N 1
ATOM 1445 C CA . ILE A 1 196 ? -1.942 -5.449 -13.889 1.00 98.56 196 ILE A CA 1
ATOM 1446 C C . ILE A 1 196 ? -2.129 -4.365 -12.824 1.00 98.56 196 ILE A C 1
ATOM 1448 O O . ILE A 1 196 ? -2.868 -4.568 -11.858 1.00 98.56 196 ILE A O 1
ATOM 1452 N N . ASP A 1 197 ? -1.508 -3.200 -13.025 1.00 97.25 197 ASP A N 1
ATOM 1453 C CA . ASP A 1 197 ? -1.711 -1.985 -12.216 1.00 97.25 197 ASP A CA 1
ATOM 1454 C C . ASP A 1 197 ? -2.257 -0.843 -13.086 1.00 97.25 197 ASP A C 1
ATOM 1456 O O . ASP A 1 197 ? -1.495 -0.006 -13.576 1.00 97.25 197 ASP A O 1
ATOM 1460 N N . PRO A 1 198 ? -3.580 -0.791 -13.331 1.00 95.19 198 PRO A N 1
ATOM 1461 C CA . PRO A 1 198 ? -4.146 0.222 -14.205 1.00 95.19 198 PRO A CA 1
ATOM 1462 C C . PRO A 1 198 ? -3.880 1.653 -13.731 1.00 95.19 198 PRO A C 1
ATOM 1464 O O . PRO A 1 198 ? -4.006 1.995 -12.549 1.00 95.19 198 PRO A O 1
ATOM 1467 N N . ALA A 1 199 ? -3.610 2.549 -14.682 1.00 90.75 199 ALA A N 1
ATOM 1468 C CA . ALA A 1 199 ? -3.401 3.953 -14.374 1.00 90.75 199 ALA A CA 1
ATOM 1469 C C . ALA A 1 199 ? -4.686 4.579 -13.804 1.00 90.75 199 ALA A C 1
ATOM 1471 O O . ALA A 1 199 ? -5.731 4.638 -14.455 1.00 90.75 199 ALA A O 1
ATOM 1472 N N . ARG A 1 200 ? -4.580 5.100 -12.576 1.00 85.62 200 ARG A N 1
ATOM 1473 C CA . ARG A 1 200 ? -5.684 5.723 -11.817 1.00 85.62 200 ARG A CA 1
ATOM 1474 C C . ARG A 1 200 ? -5.576 7.243 -11.678 1.00 85.62 200 ARG A C 1
ATOM 1476 O O . ARG A 1 200 ? -6.275 7.851 -10.861 1.00 85.62 200 ARG A O 1
ATOM 1483 N N . ARG A 1 201 ? -4.639 7.872 -12.390 1.00 79.31 201 ARG A N 1
ATOM 1484 C CA . ARG A 1 201 ? -4.536 9.335 -12.478 1.00 79.31 201 ARG A CA 1
ATOM 1485 C C . ARG A 1 201 ? -4.469 9.753 -13.937 1.00 79.31 201 ARG A C 1
ATOM 1487 O O . ARG A 1 201 ? -3.763 9.126 -14.713 1.00 79.31 201 ARG A O 1
ATOM 1494 N N . GLY A 1 202 ? -5.154 10.840 -14.263 1.00 71.25 202 GLY A N 1
ATOM 1495 C CA . GLY A 1 202 ? -5.021 11.533 -15.544 1.00 71.25 202 GLY A CA 1
ATOM 1496 C C . GLY A 1 202 ? -4.670 13.004 -15.333 1.00 71.25 202 GLY A C 1
ATOM 1497 O O . GLY A 1 202 ? -4.422 13.433 -14.205 1.00 71.25 202 GLY A O 1
ATOM 1498 N N . GLY A 1 203 ? -4.732 13.810 -16.397 1.00 65.56 203 GLY A N 1
ATOM 1499 C CA . GLY A 1 203 ? -4.464 15.257 -16.323 1.00 65.56 203 GLY A CA 1
ATOM 1500 C C . GLY A 1 203 ? -5.371 16.034 -15.352 1.00 65.56 203 GLY A C 1
ATOM 1501 O O . GLY A 1 203 ? -5.031 17.138 -14.949 1.00 65.56 203 GLY A O 1
ATOM 1502 N N . ARG A 1 204 ? -6.504 15.449 -14.933 1.00 69.75 204 ARG A N 1
ATOM 1503 C CA . ARG A 1 204 ? -7.461 16.023 -13.967 1.00 69.75 204 ARG A CA 1
ATOM 1504 C C . ARG A 1 204 ? -7.288 15.515 -12.525 1.00 69.75 204 ARG A C 1
ATOM 1506 O O . ARG A 1 204 ? -8.107 15.831 -11.669 1.00 69.75 204 ARG A O 1
ATOM 1513 N N . GLY A 1 205 ? -6.251 14.724 -12.241 1.00 79.88 205 GLY A N 1
ATOM 1514 C CA . GLY A 1 205 ? -5.982 14.187 -10.904 1.00 79.88 205 GLY A CA 1
ATOM 1515 C C . GLY A 1 205 ? -6.463 12.747 -10.705 1.00 79.88 205 GLY A C 1
ATOM 1516 O O . GLY A 1 205 ? -6.346 11.914 -11.605 1.00 79.88 205 GLY A O 1
ATOM 1517 N N . ARG A 1 206 ? -6.923 12.427 -9.487 1.00 83.44 206 ARG A N 1
ATOM 1518 C CA . ARG A 1 206 ? -7.276 11.061 -9.061 1.00 83.44 206 ARG A CA 1
ATOM 1519 C C . ARG A 1 206 ? -8.603 10.610 -9.671 1.00 83.44 206 ARG A C 1
ATOM 1521 O O . ARG A 1 206 ? -9.595 11.326 -9.595 1.00 83.44 206 ARG A O 1
ATOM 1528 N N . ILE A 1 207 ? -8.617 9.393 -10.203 1.00 84.81 207 ILE A N 1
ATOM 1529 C CA . ILE A 1 207 ? -9.805 8.739 -10.748 1.00 84.81 207 ILE A CA 1
ATOM 1530 C C . ILE A 1 207 ? -10.396 7.832 -9.664 1.00 84.81 207 ILE A C 1
ATOM 1532 O O . ILE A 1 207 ? -9.680 7.029 -9.060 1.00 84.81 207 ILE A O 1
ATOM 1536 N N . PHE A 1 208 ? -11.691 7.994 -9.388 1.00 86.44 208 PHE A N 1
ATOM 1537 C CA . PHE A 1 208 ? -12.402 7.213 -8.369 1.00 86.44 208 PHE A CA 1
ATOM 1538 C C . PHE A 1 208 ? -13.192 6.047 -8.958 1.00 86.44 208 PHE A C 1
ATOM 1540 O O . PHE A 1 208 ? -13.185 4.981 -8.357 1.00 86.44 208 PHE A O 1
ATOM 1547 N N . ASN A 1 209 ? -13.819 6.229 -10.125 1.00 91.12 209 ASN A N 1
ATOM 1548 C CA . ASN A 1 209 ? -14.512 5.151 -10.828 1.00 91.12 209 ASN A CA 1
ATOM 1549 C C . ASN A 1 209 ? -13.483 4.163 -11.421 1.00 91.12 209 ASN A C 1
ATOM 1551 O O . ASN A 1 209 ? -12.724 4.585 -12.299 1.00 91.12 209 ASN A O 1
ATOM 1555 N N . PRO A 1 210 ? -13.447 2.886 -10.995 1.00 92.56 210 PRO A N 1
ATOM 1556 C CA . PRO A 1 210 ? -12.508 1.899 -11.533 1.00 92.56 210 PRO A CA 1
ATOM 1557 C C . PRO A 1 210 ? -12.676 1.610 -13.030 1.00 92.56 210 PRO A C 1
ATOM 1559 O O . PRO A 1 210 ? -11.707 1.277 -13.706 1.00 92.56 210 PRO A O 1
ATOM 1562 N N . GLU A 1 211 ? -13.868 1.825 -13.588 1.00 94.69 211 GLU A N 1
ATOM 1563 C CA . GLU A 1 211 ? -14.097 1.691 -15.033 1.00 94.69 211 GLU A CA 1
ATOM 1564 C C . GLU A 1 211 ? -13.513 2.856 -15.845 1.00 94.69 211 GLU A C 1
ATOM 1566 O O . GLU A 1 211 ? -13.356 2.759 -17.058 1.00 94.69 211 GLU A O 1
ATOM 1571 N N . ALA A 1 212 ? -13.142 3.956 -15.185 1.00 93.44 212 ALA A N 1
ATOM 1572 C CA . ALA A 1 212 ? -12.427 5.067 -15.808 1.00 93.44 212 ALA A CA 1
ATOM 1573 C C . ALA A 1 212 ? -10.897 4.939 -15.677 1.00 93.44 212 ALA A C 1
ATOM 1575 O O . ALA A 1 212 ? -10.174 5.875 -16.027 1.00 93.44 212 ALA A O 1
ATOM 1576 N N . TYR A 1 213 ? -10.389 3.821 -15.148 1.00 94.56 213 TYR A N 1
ATOM 1577 C CA . TYR A 1 213 ? -8.958 3.526 -15.175 1.00 94.56 213 TYR A CA 1
ATOM 1578 C C . TYR A 1 213 ? -8.485 3.266 -16.609 1.00 94.56 213 TYR A C 1
ATOM 1580 O O . TYR A 1 213 ? -9.277 3.059 -17.530 1.00 94.56 213 TYR A O 1
ATOM 1588 N N . SER A 1 214 ? -7.169 3.286 -16.809 1.00 93.06 214 SER A N 1
ATOM 1589 C CA . SER A 1 214 ? -6.558 2.940 -18.089 1.00 93.06 214 SER A CA 1
ATOM 1590 C C . SER A 1 214 ? -5.559 1.796 -17.896 1.00 93.06 214 SER A C 1
ATOM 1592 O O . SER A 1 214 ? -4.440 2.067 -17.455 1.00 93.06 214 SER A O 1
ATOM 1594 N N . PRO A 1 215 ? -5.921 0.543 -18.234 1.00 96.06 215 PRO A N 1
ATOM 1595 C CA . PRO A 1 215 ? -7.220 0.088 -18.763 1.00 96.06 215 PRO A CA 1
ATOM 1596 C C . PRO A 1 215 ? -8.350 0.060 -17.704 1.00 96.06 215 PRO A C 1
ATOM 1598 O O . PRO A 1 215 ? -8.054 0.126 -16.512 1.00 96.06 215 PRO A O 1
ATOM 1601 N N . PRO A 1 216 ? -9.635 -0.046 -18.102 1.00 96.69 216 PRO A N 1
ATOM 1602 C CA . PRO A 1 216 ? -10.746 -0.223 -17.160 1.00 96.69 216 PRO A CA 1
ATOM 1603 C C . PRO A 1 216 ? -10.577 -1.470 -16.282 1.00 96.69 216 PRO A C 1
ATOM 1605 O O . PRO A 1 216 ? -10.005 -2.468 -16.728 1.00 96.69 216 PRO A O 1
ATOM 1608 N N . LEU A 1 217 ? -11.104 -1.434 -15.054 1.00 97.19 217 LEU A N 1
ATOM 1609 C CA . LEU A 1 217 ? -11.036 -2.569 -14.128 1.00 97.19 217 LEU A CA 1
ATOM 1610 C C . LEU A 1 217 ? -11.646 -3.845 -14.729 1.00 97.19 217 LEU A C 1
ATOM 1612 O O . LEU A 1 217 ? -11.004 -4.893 -14.675 1.00 97.19 217 LEU A O 1
ATOM 1616 N N . SER A 1 218 ? -12.833 -3.756 -15.336 1.00 97.38 218 SER A N 1
ATOM 1617 C CA . SER A 1 218 ? -13.482 -4.885 -16.018 1.00 97.38 218 SER A CA 1
ATOM 1618 C C . SER A 1 218 ? -12.566 -5.575 -17.036 1.00 97.38 218 SER A C 1
ATOM 1620 O O . SER A 1 218 ? -12.459 -6.800 -17.056 1.00 97.38 218 SER A O 1
ATOM 1622 N N . TRP A 1 219 ? -11.823 -4.799 -17.830 1.00 98.06 219 TRP A N 1
ATOM 1623 C CA . TRP A 1 219 ? -10.849 -5.338 -18.778 1.00 98.06 219 TRP A CA 1
ATOM 1624 C C . TRP A 1 219 ? -9.709 -6.080 -18.069 1.00 98.06 219 TRP A C 1
ATOM 1626 O O . TRP A 1 219 ? -9.327 -7.168 -18.496 1.00 98.06 219 TRP A O 1
ATOM 1636 N N . ALA A 1 220 ? -9.171 -5.510 -16.985 1.00 98.25 220 ALA A N 1
ATOM 1637 C CA . ALA A 1 220 ? -8.062 -6.111 -16.243 1.00 98.25 220 ALA A CA 1
ATOM 1638 C C . ALA A 1 220 ? -8.467 -7.439 -15.579 1.00 98.25 220 ALA A C 1
ATOM 1640 O O . ALA A 1 220 ? -7.706 -8.406 -15.625 1.00 98.25 220 ALA A O 1
ATOM 1641 N N . ILE A 1 221 ? -9.679 -7.498 -15.019 1.00 98.19 221 ILE A N 1
ATOM 1642 C CA . ILE A 1 221 ? -10.261 -8.717 -14.442 1.00 98.19 221 ILE A CA 1
ATOM 1643 C C . ILE A 1 221 ? -10.367 -9.811 -15.508 1.00 98.19 221 ILE A C 1
ATOM 1645 O O . ILE A 1 221 ? -9.859 -10.910 -15.299 1.00 98.19 221 ILE A O 1
ATOM 1649 N N . GLU A 1 222 ? -10.954 -9.511 -16.671 1.00 97.94 222 GLU A N 1
ATOM 1650 C CA . GLU A 1 222 ? -11.104 -10.498 -17.751 1.00 97.94 222 GLU A CA 1
ATOM 1651 C C . GLU A 1 222 ? -9.759 -10.963 -18.324 1.00 97.94 222 GLU A C 1
ATOM 1653 O O . GLU A 1 222 ? -9.598 -12.136 -18.668 1.00 97.94 222 GLU A O 1
ATOM 1658 N N . ALA A 1 223 ? -8.768 -10.069 -18.408 1.00 97.94 223 ALA A N 1
ATOM 1659 C CA . ALA A 1 223 ? -7.422 -10.428 -18.844 1.00 97.94 223 ALA A CA 1
ATOM 1660 C C . ALA A 1 223 ? -6.778 -11.445 -17.886 1.00 97.94 223 ALA A C 1
ATOM 1662 O O . ALA A 1 223 ? -6.306 -12.495 -18.328 1.00 97.94 223 ALA A O 1
ATOM 1663 N N . VAL A 1 224 ? -6.813 -11.174 -16.576 1.00 97.88 224 VAL A N 1
ATOM 1664 C CA . VAL A 1 224 ? -6.294 -12.088 -15.546 1.00 97.88 224 VAL A CA 1
ATOM 1665 C C . VAL A 1 224 ? -7.075 -13.407 -15.525 1.00 97.88 224 VAL A C 1
ATOM 1667 O O . VAL A 1 224 ? -6.460 -14.475 -15.503 1.00 97.88 224 VAL A O 1
ATOM 1670 N N . ARG A 1 225 ? -8.410 -13.354 -15.604 1.00 96.88 225 ARG A N 1
ATOM 1671 C CA . ARG A 1 225 ? -9.279 -14.540 -15.632 1.00 96.88 225 ARG A CA 1
ATOM 1672 C C . ARG A 1 225 ? -8.953 -15.455 -16.815 1.00 96.88 225 ARG A C 1
ATOM 1674 O O . ARG A 1 225 ? -8.870 -16.667 -16.640 1.00 96.88 225 ARG A O 1
ATOM 1681 N N . ARG A 1 226 ? -8.692 -14.889 -18.001 1.00 96.31 226 ARG A N 1
ATOM 1682 C CA . ARG A 1 226 ? -8.311 -15.648 -19.207 1.00 96.31 226 ARG A CA 1
ATOM 1683 C C . ARG A 1 226 ? -6.997 -16.410 -19.047 1.00 96.31 226 ARG A C 1
ATOM 1685 O O . ARG A 1 226 ? -6.893 -17.528 -19.541 1.00 96.31 226 ARG A O 1
ATOM 1692 N N . VAL A 1 227 ? -6.003 -15.814 -18.386 1.00 96.19 227 VAL A N 1
ATOM 1693 C CA . VAL A 1 227 ? -4.721 -16.486 -18.096 1.00 96.19 227 VAL A CA 1
ATOM 1694 C C . VAL A 1 227 ? -4.862 -17.495 -16.954 1.00 96.19 227 VAL A C 1
ATOM 1696 O O . VAL A 1 227 ? -4.088 -18.442 -16.853 1.00 96.19 227 VAL A O 1
ATOM 1699 N N . GLY A 1 228 ? -5.866 -17.333 -16.095 1.00 95.44 228 GLY A N 1
ATOM 1700 C CA . GLY A 1 228 ? -6.161 -18.256 -15.004 1.00 95.44 228 GLY A CA 1
ATOM 1701 C C . GLY A 1 228 ? -5.315 -18.016 -13.753 1.00 95.44 228 GLY A C 1
ATOM 1702 O O . GLY A 1 228 ? -5.729 -18.408 -12.666 1.00 95.44 228 GLY A O 1
ATOM 1703 N N . THR A 1 229 ? -4.190 -17.309 -13.873 1.00 96.69 229 THR A N 1
ATOM 1704 C CA . THR A 1 229 ? -3.331 -16.916 -12.751 1.00 96.69 229 THR A CA 1
ATOM 1705 C C . THR A 1 229 ? -2.930 -15.454 -12.864 1.00 96.69 229 THR A C 1
ATOM 1707 O O . THR A 1 229 ? -2.359 -15.031 -13.871 1.00 96.69 229 THR A O 1
ATOM 1710 N N . GLY A 1 230 ? -3.168 -14.675 -11.816 1.00 97.62 230 GLY A N 1
ATOM 1711 C CA . GLY A 1 230 ? -2.720 -13.295 -11.796 1.00 97.62 230 GLY A CA 1
ATOM 1712 C C . GLY A 1 230 ? -3.268 -12.456 -10.658 1.00 97.62 230 GLY A C 1
ATOM 1713 O O . GLY A 1 230 ? -3.941 -12.942 -9.746 1.00 97.62 230 GLY A O 1
ATOM 1714 N N . ALA A 1 231 ? -2.942 -11.172 -10.737 1.00 98.38 231 ALA A N 1
ATOM 1715 C CA . ALA A 1 231 ? -3.329 -10.172 -9.766 1.00 98.38 231 ALA A CA 1
ATOM 1716 C C . ALA A 1 231 ? -3.637 -8.829 -10.434 1.00 98.38 231 ALA A C 1
ATOM 1718 O O . ALA A 1 231 ? -2.890 -8.368 -11.298 1.00 98.38 231 ALA A O 1
ATOM 1719 N N . VAL A 1 232 ? -4.710 -8.176 -9.988 1.00 98.56 232 VAL A N 1
ATOM 1720 C CA . VAL A 1 232 ? -5.053 -6.803 -10.380 1.00 98.56 232 VAL A CA 1
ATOM 1721 C C . VAL A 1 232 ? -4.910 -5.896 -9.167 1.00 98.56 232 VAL A C 1
ATOM 1723 O O . VAL A 1 232 ? -5.608 -6.073 -8.167 1.00 98.56 232 VAL A O 1
ATOM 1726 N N . LYS A 1 233 ? -4.019 -4.908 -9.242 1.00 98.00 233 LYS A N 1
ATOM 1727 C CA . LYS A 1 233 ? -3.903 -3.865 -8.220 1.00 98.00 233 LYS A CA 1
ATOM 1728 C C . LYS A 1 233 ? -5.022 -2.841 -8.394 1.00 98.00 233 LYS A C 1
ATOM 1730 O O . LYS A 1 233 ? -5.321 -2.390 -9.497 1.00 98.00 233 LYS A O 1
ATOM 1735 N N . ILE A 1 234 ? -5.616 -2.424 -7.280 1.00 95.69 234 ILE A N 1
ATOM 1736 C CA . ILE A 1 234 ? -6.682 -1.424 -7.251 1.00 95.69 234 ILE A CA 1
ATOM 1737 C C . ILE A 1 234 ? -6.573 -0.507 -6.026 1.00 95.69 234 ILE A C 1
ATOM 1739 O O . ILE A 1 234 ? -5.849 -0.753 -5.058 1.00 95.69 234 ILE A O 1
ATOM 1743 N N . ALA A 1 235 ? -7.251 0.641 -6.078 1.00 93.94 235 ALA A N 1
ATOM 1744 C CA . ALA A 1 235 ? -7.327 1.544 -4.945 1.00 93.94 235 ALA A CA 1
ATOM 1745 C C . ALA A 1 235 ? -7.988 0.860 -3.725 1.00 93.94 235 ALA A C 1
ATOM 1747 O O . ALA A 1 235 ? -8.990 0.172 -3.891 1.00 93.94 235 ALA A O 1
ATOM 1748 N N . PRO A 1 236 ? -7.525 1.142 -2.489 1.00 94.25 236 PRO A N 1
ATOM 1749 C CA . PRO A 1 236 ? -8.083 0.541 -1.268 1.00 94.25 236 PRO A CA 1
ATOM 1750 C C . PRO A 1 236 ? -9.580 0.772 -1.045 1.00 94.25 236 PRO A C 1
ATOM 1752 O O . PRO A 1 236 ? -10.203 0.084 -0.247 1.00 94.25 236 PRO A O 1
ATOM 1755 N N . GLY A 1 237 ? -10.132 1.813 -1.671 1.00 93.62 237 GLY A N 1
ATOM 1756 C CA . GLY A 1 237 ? -11.536 2.197 -1.555 1.00 93.62 237 GLY A CA 1
ATOM 1757 C C . GLY A 1 237 ? -12.415 1.614 -2.655 1.00 93.62 237 GLY A C 1
ATOM 1758 O O . GLY A 1 237 ? -13.404 2.258 -2.989 1.00 93.62 237 GLY A O 1
ATOM 1759 N N . ILE A 1 238 ? -12.026 0.487 -3.261 1.00 94.00 238 ILE A N 1
ATOM 1760 C CA . ILE A 1 238 ? -12.880 -0.227 -4.213 1.00 94.00 238 ILE A CA 1
ATOM 1761 C C . ILE A 1 238 ? -14.237 -0.538 -3.551 1.00 94.00 238 ILE A C 1
ATOM 1763 O O . ILE A 1 238 ? -14.255 -1.010 -2.411 1.00 94.00 238 ILE A O 1
ATOM 1767 N N . PRO A 1 239 ? -15.367 -0.252 -4.218 1.00 93.94 239 PRO A N 1
ATOM 1768 C CA . PRO A 1 239 ? -16.661 -0.774 -3.797 1.00 93.94 239 PRO A CA 1
ATOM 1769 C C . PRO A 1 239 ? -16.643 -2.308 -3.795 1.00 93.94 239 PRO A C 1
ATOM 1771 O O . PRO A 1 239 ? -16.150 -2.926 -4.739 1.00 93.94 239 PRO A O 1
ATOM 1774 N N . HIS A 1 240 ? -17.142 -2.932 -2.730 1.00 93.44 240 HIS A N 1
ATOM 1775 C CA . HIS A 1 240 ? -17.037 -4.385 -2.548 1.00 93.44 240 HIS A CA 1
ATOM 1776 C C . HIS A 1 240 ? -17.825 -5.169 -3.599 1.00 93.44 240 HIS A C 1
ATOM 1778 O O . HIS A 1 240 ? -17.424 -6.268 -3.956 1.00 93.44 240 HIS A O 1
ATOM 1784 N N . GLU A 1 241 ? -18.902 -4.589 -4.119 1.00 94.12 241 GLU A N 1
ATOM 1785 C CA . GLU A 1 241 ? -19.720 -5.126 -5.205 1.00 94.12 241 GLU A CA 1
ATOM 1786 C C . GLU A 1 241 ? -18.981 -5.219 -6.550 1.00 94.12 241 GLU A C 1
ATOM 1788 O O . GLU A 1 241 ? -19.455 -5.891 -7.459 1.00 94.12 241 GLU A O 1
ATOM 1793 N N . LEU A 1 242 ? -17.827 -4.552 -6.689 1.00 95.06 242 LEU A N 1
ATOM 1794 C CA . LEU A 1 242 ? -16.969 -4.662 -7.873 1.00 95.06 242 LEU A CA 1
ATOM 1795 C C . LEU A 1 242 ? -15.902 -5.757 -7.741 1.00 95.06 242 LEU A C 1
ATOM 1797 O O . LEU A 1 242 ? -15.154 -5.980 -8.691 1.00 95.06 242 LEU A O 1
ATOM 1801 N N . VAL A 1 243 ? -15.792 -6.414 -6.581 1.00 95.62 243 VAL A N 1
ATOM 1802 C CA . VAL A 1 243 ? -14.926 -7.587 -6.407 1.00 95.62 243 VAL A CA 1
ATOM 1803 C C . VAL A 1 243 ? -15.656 -8.801 -6.990 1.00 95.62 243 VAL A C 1
ATOM 1805 O O . VAL A 1 243 ? -16.726 -9.132 -6.486 1.00 95.62 243 VAL A O 1
ATOM 1808 N N . PRO A 1 244 ? -15.115 -9.475 -8.019 1.00 96.06 244 PRO A N 1
ATOM 1809 C CA . PRO A 1 244 ? -15.751 -10.668 -8.569 1.00 96.06 244 PRO A CA 1
ATOM 1810 C C . PRO A 1 244 ? -15.753 -11.832 -7.574 1.00 96.06 244 PRO A C 1
ATOM 1812 O O . PRO A 1 244 ? -14.774 -12.033 -6.855 1.00 96.06 244 PRO A O 1
ATOM 1815 N N . ASP A 1 245 ? -16.814 -12.640 -7.590 1.00 93.81 245 ASP A N 1
ATOM 1816 C CA . ASP A 1 245 ? -16.972 -13.776 -6.672 1.00 93.81 245 ASP A CA 1
ATOM 1817 C C . ASP A 1 245 ? -15.905 -14.863 -6.865 1.00 93.81 245 ASP A C 1
ATOM 1819 O O . ASP A 1 245 ? -15.559 -15.559 -5.917 1.00 93.81 245 ASP A O 1
ATOM 1823 N N . ASP A 1 246 ? -15.355 -15.002 -8.075 1.00 95.88 246 ASP A N 1
ATOM 1824 C CA . ASP A 1 246 ? -14.288 -15.952 -8.414 1.00 95.88 246 ASP A CA 1
ATOM 1825 C C . ASP A 1 246 ? -12.882 -15.482 -8.001 1.00 95.88 246 ASP A C 1
ATOM 1827 O O . ASP A 1 246 ? -11.910 -16.220 -8.163 1.00 95.88 246 ASP A O 1
ATOM 1831 N N . PHE A 1 247 ? -12.759 -14.273 -7.448 1.00 98.00 247 PHE A N 1
ATOM 1832 C CA . PHE A 1 247 ? -11.497 -13.708 -6.980 1.00 98.00 247 PHE A CA 1
ATOM 1833 C C . PHE A 1 247 ? -11.423 -13.717 -5.453 1.00 98.00 247 PHE A C 1
ATOM 1835 O O . PHE A 1 247 ? -12.423 -13.662 -4.738 1.00 98.00 247 PHE A O 1
ATOM 1842 N N . GLU A 1 248 ? -10.198 -13.722 -4.946 1.00 98.06 248 GLU A N 1
ATOM 1843 C CA . GLU A 1 248 ? -9.899 -13.375 -3.562 1.00 98.06 248 GLU A CA 1
ATOM 1844 C C . GLU A 1 248 ? -9.401 -11.926 -3.513 1.00 98.06 248 GLU A C 1
ATOM 1846 O O . GLU A 1 248 ? -8.576 -11.517 -4.329 1.00 98.06 248 GLU A O 1
ATOM 1851 N N . ALA A 1 249 ? -9.866 -11.137 -2.546 1.00 98.44 249 ALA A N 1
ATOM 1852 C CA . ALA A 1 249 ? -9.458 -9.742 -2.394 1.00 98.44 249 ALA A CA 1
ATOM 1853 C C . ALA A 1 249 ? -8.592 -9.540 -1.149 1.00 98.44 249 ALA A C 1
ATOM 1855 O O . ALA A 1 249 ? -8.944 -9.960 -0.048 1.00 98.44 249 ALA A O 1
ATOM 1856 N N . GLU A 1 250 ? -7.467 -8.850 -1.300 1.00 98.69 250 GLU A N 1
ATOM 1857 C CA . GLU A 1 250 ? -6.543 -8.544 -0.209 1.00 98.69 250 GLU A CA 1
ATOM 1858 C C . GLU A 1 250 ? -6.322 -7.038 -0.083 1.00 98.69 250 GLU A C 1
ATOM 1860 O O . GLU A 1 250 ? -5.931 -6.390 -1.048 1.00 98.69 250 GLU A O 1
ATOM 1865 N N . TRP A 1 251 ? -6.500 -6.485 1.116 1.00 98.75 251 TRP A N 1
ATOM 1866 C CA . TRP A 1 251 ? -6.118 -5.113 1.450 1.00 98.75 251 TRP A CA 1
ATOM 1867 C C . TRP A 1 251 ? -4.785 -5.108 2.185 1.00 98.75 251 TRP A C 1
ATOM 1869 O O . TRP A 1 251 ? -4.616 -5.825 3.170 1.00 98.75 251 TRP A O 1
ATOM 1879 N N . ILE A 1 252 ? -3.848 -4.279 1.723 1.00 98.69 252 ILE A N 1
ATOM 1880 C CA . ILE A 1 252 ? -2.475 -4.256 2.236 1.00 98.69 252 ILE A CA 1
ATOM 1881 C C . ILE A 1 252 ? -2.200 -2.910 2.912 1.00 98.69 252 ILE A C 1
ATOM 1883 O O . ILE A 1 252 ? -2.286 -1.845 2.288 1.00 98.69 252 ILE A O 1
ATOM 1887 N N . SER A 1 253 ? -1.860 -2.970 4.197 1.00 98.44 253 SER A N 1
ATOM 1888 C CA . SER A 1 253 ? -1.405 -1.848 5.020 1.00 98.44 253 SER A CA 1
ATOM 1889 C C . SER A 1 253 ? 0.112 -1.876 5.163 1.00 98.44 253 SER A C 1
ATOM 1891 O O . SER A 1 253 ? 0.701 -2.934 5.359 1.00 98.44 253 SER A O 1
ATOM 1893 N N . ASP A 1 254 ? 0.747 -0.711 5.074 1.00 96.56 254 ASP A N 1
ATOM 1894 C CA . ASP A 1 254 ? 2.184 -0.525 5.285 1.00 96.56 254 ASP A CA 1
ATOM 1895 C C . ASP A 1 254 ? 2.397 0.657 6.230 1.00 96.56 254 ASP A C 1
ATOM 1897 O O . ASP A 1 254 ? 2.056 1.798 5.897 1.00 96.56 254 ASP A O 1
ATOM 1901 N N . GLY A 1 255 ? 2.920 0.375 7.425 1.00 90.81 255 GLY A N 1
ATOM 1902 C CA . GLY A 1 255 ? 3.100 1.378 8.477 1.00 90.81 255 GLY A CA 1
ATOM 1903 C C . GLY A 1 255 ? 1.793 1.982 9.009 1.00 90.81 255 GLY A C 1
ATOM 1904 O O . GLY A 1 255 ? 1.792 3.139 9.419 1.00 90.81 255 GLY A O 1
ATOM 1905 N N . GLY A 1 256 ? 0.682 1.235 8.977 1.00 92.31 256 GLY A N 1
ATOM 1906 C CA . GLY A 1 256 ? -0.641 1.695 9.431 1.00 92.31 256 GLY A CA 1
ATOM 1907 C C . GLY A 1 256 ? -1.470 2.424 8.366 1.00 92.31 256 GLY A C 1
ATOM 1908 O O . GLY A 1 256 ? -2.602 2.834 8.627 1.00 92.31 256 GLY A O 1
ATOM 1909 N N . ASP A 1 257 ? -0.929 2.575 7.156 1.00 95.06 257 ASP A N 1
ATOM 1910 C CA . ASP A 1 257 ? -1.621 3.161 6.014 1.00 95.06 257 ASP A CA 1
ATOM 1911 C C . ASP A 1 257 ? -1.990 2.086 4.988 1.00 95.06 257 ASP A C 1
ATOM 1913 O O . ASP A 1 257 ? -1.109 1.445 4.408 1.00 95.06 257 ASP A O 1
ATOM 1917 N N . VAL A 1 258 ? -3.272 1.988 4.633 1.00 97.62 258 VAL A N 1
ATOM 1918 C CA . VAL A 1 258 ? -3.715 1.109 3.538 1.00 97.62 258 VAL A CA 1
ATOM 1919 C C . VAL A 1 258 ? -3.226 1.655 2.201 1.00 97.62 258 VAL A C 1
ATOM 1921 O O . VAL A 1 258 ? -3.679 2.710 1.742 1.00 97.62 258 VAL A O 1
ATOM 1924 N N . LYS A 1 259 ? -2.297 0.947 1.559 1.00 96.38 259 LYS A N 1
ATOM 1925 C CA . LYS A 1 259 ? -1.675 1.402 0.308 1.00 96.38 259 LYS A CA 1
ATOM 1926 C C . LYS A 1 259 ? -2.493 0.996 -0.912 1.00 96.38 259 LYS A C 1
ATOM 1928 O O . LYS A 1 259 ? -2.644 1.796 -1.843 1.00 96.38 259 LYS A O 1
ATOM 1933 N N . GLU A 1 260 ? -3.061 -0.203 -0.888 1.00 96.75 260 GLU A N 1
ATOM 1934 C CA . GLU A 1 260 ? -3.779 -0.794 -2.019 1.00 96.75 260 GLU A CA 1
ATOM 1935 C C . GLU A 1 260 ? -4.722 -1.925 -1.599 1.00 96.75 260 GLU A C 1
ATOM 1937 O O . GLU A 1 260 ? -4.674 -2.408 -0.465 1.00 96.75 260 GLU A O 1
ATOM 1942 N N . ALA A 1 261 ? -5.567 -2.322 -2.546 1.00 98.06 261 ALA A N 1
ATOM 1943 C CA . ALA A 1 261 ? -6.175 -3.639 -2.573 1.00 98.06 261 ALA A CA 1
ATOM 1944 C C . ALA A 1 261 ? -5.680 -4.401 -3.811 1.00 98.06 261 ALA A C 1
ATOM 1946 O O . ALA A 1 261 ? -5.271 -3.786 -4.801 1.00 98.06 261 ALA A O 1
ATOM 1947 N N . VAL A 1 262 ? -5.708 -5.726 -3.752 1.00 98.50 262 VAL A N 1
ATOM 1948 C CA . VAL A 1 262 ? -5.297 -6.619 -4.836 1.00 98.50 262 VAL A CA 1
ATOM 1949 C C . VAL A 1 262 ? -6.368 -7.683 -5.024 1.00 98.50 262 VAL A C 1
ATOM 1951 O O . VAL A 1 262 ? -6.793 -8.306 -4.052 1.00 98.50 262 VAL A O 1
ATOM 1954 N N . LEU A 1 263 ? -6.803 -7.874 -6.266 1.00 98.62 263 LEU A N 1
ATOM 1955 C CA . LEU A 1 263 ? -7.700 -8.955 -6.659 1.00 98.62 263 LEU A CA 1
ATOM 1956 C C . LEU A 1 263 ? -6.850 -10.107 -7.189 1.00 98.62 263 LEU A C 1
ATOM 1958 O O . LEU A 1 263 ? -6.156 -9.940 -8.191 1.00 98.62 263 LEU A O 1
ATOM 1962 N N . TRP A 1 264 ? -6.896 -11.252 -6.520 1.00 98.44 264 TRP A N 1
ATOM 1963 C CA . TRP A 1 264 ? -6.140 -12.456 -6.843 1.00 98.44 264 TRP A CA 1
ATOM 1964 C C . TRP A 1 264 ? -7.027 -13.477 -7.549 1.00 98.44 264 TRP A C 1
ATOM 1966 O O . TRP A 1 264 ? -8.112 -13.797 -7.066 1.00 98.44 264 TRP A O 1
ATOM 1976 N N . HIS A 1 265 ? -6.527 -14.039 -8.647 1.00 98.00 265 HIS A N 1
ATOM 1977 C CA . HIS A 1 265 ? -7.158 -15.155 -9.347 1.00 98.00 265 HIS A CA 1
ATOM 1978 C C . HIS A 1 265 ? -6.129 -16.254 -9.569 1.00 98.00 265 HIS A C 1
ATOM 1980 O O . HIS A 1 265 ? -5.059 -16.009 -10.125 1.00 98.00 265 HIS A O 1
ATOM 1986 N N . HIS A 1 266 ? -6.436 -17.456 -9.098 1.00 96.81 266 HIS A N 1
ATOM 1987 C CA . HIS A 1 266 ? -5.607 -18.650 -9.222 1.00 96.81 266 HIS A CA 1
ATOM 1988 C C . HIS A 1 266 ? -6.426 -19.867 -8.753 1.00 96.81 266 HIS A C 1
ATOM 1990 O O . HIS A 1 266 ? -7.173 -19.737 -7.785 1.00 96.81 266 HIS A O 1
ATOM 1996 N N . PRO A 1 267 ? -6.249 -21.077 -9.311 1.00 94.19 267 PRO A N 1
ATOM 1997 C CA . PRO A 1 267 ? -6.999 -22.258 -8.865 1.00 94.19 267 PRO A CA 1
ATOM 1998 C C . PRO A 1 267 ? -6.842 -22.628 -7.378 1.00 94.19 267 PRO A C 1
ATOM 2000 O O . PRO A 1 267 ? -7.658 -23.368 -6.843 1.00 94.19 267 PRO A O 1
ATOM 2003 N N . ALA A 1 268 ? -5.779 -22.157 -6.718 1.00 93.12 268 ALA A N 1
ATOM 2004 C CA . ALA A 1 268 ? -5.523 -22.405 -5.295 1.00 93.12 268 ALA A CA 1
ATOM 2005 C C . ALA A 1 268 ? -5.985 -21.281 -4.349 1.00 93.12 268 ALA A C 1
ATOM 2007 O O . ALA A 1 268 ? -5.811 -21.431 -3.140 1.00 93.12 268 ALA A O 1
ATOM 2008 N N . VAL A 1 269 ? -6.512 -20.157 -4.855 1.00 93.44 269 VAL A N 1
ATOM 2009 C CA . VAL A 1 269 ? -7.192 -19.195 -3.970 1.00 93.44 269 VAL A CA 1
ATOM 2010 C C . VAL A 1 269 ? -8.608 -19.678 -3.682 1.00 93.44 269 VAL A C 1
ATOM 2012 O O . VAL A 1 269 ? -9.168 -20.456 -4.451 1.00 93.44 269 VAL A O 1
ATOM 2015 N N . VAL A 1 270 ? -9.185 -19.227 -2.570 1.00 94.00 270 VAL A N 1
ATOM 2016 C CA . VAL A 1 270 ? -10.578 -19.525 -2.223 1.00 94.00 270 VAL A CA 1
ATOM 2017 C C . VAL A 1 270 ? -11.456 -18.363 -2.713 1.00 94.00 270 VAL A C 1
ATOM 2019 O O . VAL A 1 270 ? -11.333 -17.262 -2.167 1.00 94.00 270 VAL A O 1
ATOM 2022 N N . PRO A 1 271 ? -12.325 -18.578 -3.720 1.00 91.75 271 PRO A N 1
ATOM 2023 C CA . PRO A 1 271 ? -13.237 -17.561 -4.249 1.00 91.75 271 PRO A CA 1
ATOM 2024 C C . PRO A 1 271 ? -14.021 -16.819 -3.158 1.00 91.75 271 PRO A C 1
ATOM 2026 O O . PRO A 1 271 ? -14.425 -17.421 -2.161 1.00 91.75 271 PRO A O 1
ATOM 2029 N N . GLY A 1 272 ? -14.200 -15.507 -3.317 1.00 93.50 272 GLY A N 1
ATOM 2030 C CA . GLY A 1 272 ? -14.945 -14.646 -2.391 1.00 93.50 272 GLY A CA 1
ATOM 2031 C C . GLY A 1 272 ? -14.221 -14.328 -1.077 1.00 93.50 272 GLY A C 1
ATOM 2032 O O . GLY A 1 272 ? -14.707 -13.520 -0.280 1.00 93.50 272 GLY A O 1
ATOM 2033 N N . THR A 1 273 ? -13.047 -14.922 -0.840 1.00 96.25 273 THR A N 1
ATOM 2034 C CA . THR A 1 273 ? -12.273 -14.693 0.385 1.00 96.25 273 THR A CA 1
ATOM 2035 C C . THR A 1 273 ? -11.745 -13.266 0.434 1.00 96.25 273 THR A C 1
ATOM 2037 O O . THR A 1 273 ? -11.297 -12.698 -0.565 1.00 96.25 273 THR A O 1
ATOM 2040 N N . ARG A 1 274 ? -11.770 -12.680 1.633 1.00 97.62 274 ARG A N 1
ATOM 2041 C CA . ARG A 1 274 ? -11.199 -11.361 1.910 1.00 97.62 274 ARG A CA 1
ATOM 2042 C C . ARG A 1 274 ? -10.047 -11.480 2.886 1.00 97.62 274 ARG A C 1
ATOM 2044 O O . ARG A 1 274 ? -10.116 -12.240 3.852 1.00 97.62 274 ARG A O 1
ATOM 2051 N N . ARG A 1 275 ? -8.992 -10.709 2.646 1.00 98.25 275 ARG A N 1
ATOM 2052 C CA . ARG A 1 275 ? -7.778 -10.691 3.459 1.00 98.25 275 ARG A CA 1
ATOM 2053 C C . ARG A 1 275 ? -7.379 -9.272 3.828 1.00 98.25 275 ARG A C 1
ATOM 2055 O O . ARG A 1 275 ? -7.517 -8.353 3.024 1.00 98.25 275 ARG A O 1
ATOM 2062 N N . ALA A 1 276 ? -6.828 -9.115 5.022 1.00 98.62 276 ALA A N 1
ATOM 2063 C CA . ALA A 1 276 ? -6.130 -7.911 5.443 1.00 98.62 276 ALA A CA 1
ATOM 2064 C C . ALA A 1 276 ? -4.695 -8.280 5.813 1.00 98.62 276 ALA A C 1
ATOM 2066 O O . ALA A 1 276 ? -4.477 -9.090 6.713 1.00 98.62 276 ALA A O 1
ATOM 2067 N N . THR A 1 277 ? -3.725 -7.682 5.132 1.00 98.62 277 THR A N 1
ATOM 2068 C CA . THR A 1 277 ? -2.303 -7.901 5.398 1.00 98.62 277 THR A CA 1
ATOM 2069 C C . THR A 1 277 ? -1.666 -6.628 5.914 1.00 98.62 277 THR A C 1
ATOM 2071 O O . THR A 1 277 ? -1.792 -5.568 5.304 1.00 98.62 277 THR A O 1
ATOM 2074 N N . LEU A 1 278 ? -0.958 -6.739 7.035 1.00 98.25 278 LEU A N 1
ATOM 2075 C CA . LEU A 1 278 ? -0.200 -5.649 7.634 1.00 98.25 278 LEU A CA 1
ATOM 2076 C C . LEU A 1 278 ? 1.285 -5.938 7.437 1.00 98.25 278 LEU A C 1
ATOM 2078 O O . LEU A 1 278 ? 1.829 -6.895 7.995 1.00 98.25 278 LEU A O 1
ATOM 2082 N N . LEU A 1 279 ? 1.941 -5.091 6.650 1.00 96.75 279 LEU A N 1
ATOM 2083 C CA . LEU A 1 279 ? 3.379 -5.131 6.447 1.00 96.75 279 LEU A CA 1
ATOM 2084 C C . LEU A 1 279 ? 4.055 -4.507 7.667 1.00 96.75 279 LEU A C 1
ATOM 2086 O O . LEU A 1 279 ? 4.158 -3.290 7.817 1.00 96.75 279 LEU A O 1
ATOM 2090 N N . THR A 1 280 ? 4.473 -5.387 8.567 1.00 87.81 280 THR A N 1
ATOM 2091 C CA . THR A 1 280 ? 5.379 -5.087 9.678 1.00 87.81 280 THR A CA 1
ATOM 2092 C C . THR A 1 280 ? 6.709 -5.814 9.419 1.00 87.81 280 THR A C 1
ATOM 2094 O O . THR A 1 280 ? 6.792 -6.555 8.436 1.00 87.81 280 THR A O 1
ATOM 2097 N N . PRO A 1 281 ? 7.757 -5.667 10.256 1.00 84.62 281 PRO A N 1
ATOM 2098 C CA . PRO A 1 281 ? 8.985 -6.455 10.100 1.00 84.62 281 PRO A CA 1
ATOM 2099 C C . PRO A 1 281 ? 8.740 -7.970 9.977 1.00 84.62 281 PRO A C 1
ATOM 2101 O O . PRO A 1 281 ? 9.500 -8.659 9.304 1.00 84.62 281 PRO A O 1
ATOM 2104 N N . ALA A 1 282 ? 7.654 -8.471 10.577 1.00 87.75 282 ALA A N 1
ATOM 2105 C CA . ALA A 1 282 ? 7.088 -9.786 10.296 1.00 87.75 282 ALA A CA 1
ATOM 2106 C C . ALA A 1 282 ? 5.651 -9.605 9.766 1.00 87.75 282 ALA A C 1
ATOM 2108 O O . ALA A 1 282 ? 4.741 -9.367 10.567 1.00 87.75 282 ALA A O 1
ATOM 2109 N N . PRO A 1 283 ? 5.423 -9.649 8.440 1.00 93.25 283 PRO A N 1
ATOM 2110 C CA . PRO A 1 283 ? 4.091 -9.466 7.876 1.00 93.25 283 PRO A CA 1
ATOM 2111 C C . PRO A 1 283 ? 3.084 -10.460 8.457 1.00 93.25 283 PRO A C 1
ATOM 2113 O O . PRO A 1 283 ? 3.387 -11.640 8.625 1.00 93.25 283 PRO A O 1
ATOM 2116 N N . VAL A 1 284 ? 1.878 -9.977 8.747 1.00 96.88 284 VAL A N 1
ATOM 2117 C CA . VAL A 1 284 ? 0.767 -10.807 9.228 1.00 96.88 284 VAL A CA 1
ATOM 2118 C C . VAL A 1 284 ? -0.432 -10.645 8.310 1.00 96.88 284 VAL A C 1
ATOM 2120 O O . VAL A 1 284 ? -0.682 -9.549 7.802 1.00 96.88 284 VAL A O 1
ATOM 2123 N N . THR A 1 285 ? -1.186 -11.724 8.118 1.00 98.00 285 THR A N 1
ATOM 2124 C CA . THR A 1 285 ? -2.408 -11.702 7.316 1.00 98.00 285 THR A CA 1
ATOM 2125 C C . THR A 1 285 ? -3.575 -12.300 8.082 1.00 98.00 285 THR A C 1
ATOM 2127 O O . THR A 1 285 ? -3.538 -13.463 8.479 1.00 98.00 285 THR A O 1
ATOM 2130 N N . LEU A 1 286 ? -4.645 -11.519 8.186 1.00 98.31 286 LEU A N 1
ATOM 2131 C CA . LEU A 1 286 ? -5.957 -11.965 8.621 1.00 98.31 286 LEU A CA 1
ATOM 2132 C C . LEU A 1 286 ? -6.768 -12.407 7.401 1.00 98.31 286 LEU A C 1
ATOM 2134 O O . LEU A 1 286 ? -6.841 -11.677 6.410 1.00 98.31 286 LEU A O 1
ATOM 2138 N N . THR A 1 287 ? -7.370 -13.591 7.469 1.00 97.94 287 THR A N 1
ATOM 2139 C CA . THR A 1 287 ? -8.220 -14.149 6.405 1.00 97.94 287 THR A CA 1
ATOM 2140 C C . THR A 1 287 ? -9.636 -14.302 6.936 1.00 97.94 287 THR A C 1
ATOM 2142 O O . THR A 1 287 ? -9.823 -14.851 8.018 1.00 97.94 287 THR A O 1
ATOM 2145 N N . GLY A 1 288 ? -10.619 -13.795 6.194 1.00 97.12 288 GLY A N 1
ATOM 2146 C CA . GLY A 1 288 ? -12.020 -13.851 6.592 1.00 97.12 288 GLY A CA 1
ATOM 2147 C C . GLY A 1 288 ? -12.562 -15.272 6.626 1.00 97.12 288 GLY A C 1
ATOM 2148 O O . GLY A 1 288 ? -12.320 -16.059 5.713 1.00 97.12 288 GLY A O 1
ATOM 2149 N N . ARG A 1 289 ? -13.328 -15.571 7.675 1.00 95.38 289 ARG A N 1
ATOM 2150 C CA . ARG A 1 289 ? -14.029 -16.844 7.887 1.00 95.38 289 ARG A CA 1
ATOM 2151 C C . ARG A 1 289 ? -15.536 -16.721 7.656 1.00 95.38 289 ARG A C 1
ATOM 2153 O O . ARG A 1 289 ? -16.244 -17.718 7.733 1.00 95.38 289 ARG A O 1
ATOM 2160 N N . GLY A 1 290 ? -16.017 -15.512 7.359 1.00 93.69 290 GLY A N 1
ATOM 2161 C CA . GLY A 1 290 ? -17.438 -15.236 7.144 1.00 93.69 290 GLY A CA 1
ATOM 2162 C C . GLY A 1 290 ? -18.219 -15.086 8.448 1.00 93.69 290 GLY A C 1
ATOM 2163 O O . GLY A 1 290 ? -19.396 -15.439 8.491 1.00 93.69 290 GLY A O 1
ATOM 2164 N N . LEU A 1 291 ? -17.573 -14.596 9.513 1.00 96.25 291 LEU A N 1
ATOM 2165 C CA . LEU A 1 291 ? -18.260 -14.304 10.767 1.00 96.25 291 LEU A CA 1
ATOM 2166 C C . LEU A 1 291 ? -19.354 -13.235 10.579 1.00 96.25 291 LEU A C 1
ATOM 2168 O O . LEU A 1 291 ? -19.193 -12.332 9.751 1.00 96.25 291 LEU A O 1
ATOM 2172 N N . PRO A 1 292 ? -20.455 -13.309 11.351 1.00 95.38 292 PRO A N 1
ATOM 2173 C CA . PRO A 1 292 ? -21.466 -12.260 11.367 1.00 95.38 292 PRO A CA 1
ATOM 2174 C C . PRO A 1 292 ? -20.914 -10.963 11.975 1.00 95.38 292 PRO A C 1
ATOM 2176 O O . PRO A 1 292 ? -19.875 -10.961 12.641 1.00 95.38 292 PRO A O 1
ATOM 2179 N N . ASP A 1 293 ? -21.645 -9.862 11.789 1.00 93.50 293 ASP A N 1
ATOM 2180 C CA . ASP A 1 293 ? -21.291 -8.584 12.405 1.00 93.50 293 ASP A CA 1
ATOM 2181 C C . ASP A 1 293 ? -21.166 -8.727 13.936 1.00 93.50 293 ASP A C 1
ATOM 2183 O O . ASP A 1 293 ? -22.057 -9.300 14.578 1.00 93.50 293 ASP A O 1
ATOM 2187 N N . PRO A 1 294 ? -20.081 -8.214 14.548 1.00 95.69 294 PRO A N 1
ATOM 2188 C CA . PRO A 1 294 ? -19.885 -8.337 15.983 1.00 95.69 294 PRO A CA 1
ATOM 2189 C C . PRO A 1 294 ? -20.973 -7.581 16.760 1.00 95.69 294 PRO A C 1
ATOM 2191 O O . PRO A 1 294 ? -21.413 -6.506 16.336 1.00 95.69 294 PRO A O 1
ATOM 2194 N N . PRO A 1 295 ? -21.402 -8.104 17.922 1.00 95.38 295 PRO A N 1
ATOM 2195 C CA . PRO A 1 295 ? -22.495 -7.515 18.682 1.00 95.38 295 PRO A CA 1
ATOM 2196 C C . PRO A 1 295 ? -22.129 -6.120 19.193 1.00 95.38 295 PRO A C 1
ATOM 2198 O O . PRO A 1 295 ? -20.989 -5.860 19.588 1.00 95.38 295 PRO A O 1
ATOM 2201 N N . VAL A 1 296 ? -23.121 -5.230 19.241 1.00 97.50 296 VAL A N 1
ATOM 2202 C CA . VAL A 1 296 ? -22.986 -3.937 19.923 1.00 97.50 296 VAL A CA 1
ATOM 2203 C C . VAL A 1 296 ? -23.074 -4.154 21.431 1.00 97.50 296 VAL A C 1
ATOM 2205 O O . VAL A 1 296 ? -23.962 -4.860 21.909 1.00 97.50 296 VAL A O 1
ATOM 2208 N N . ARG A 1 297 ? -22.168 -3.532 22.187 1.00 96.44 297 ARG A N 1
ATOM 2209 C CA . ARG A 1 297 ? -22.101 -3.631 23.649 1.00 96.44 297 ARG A CA 1
ATOM 2210 C C . ARG A 1 297 ? -21.695 -2.295 24.292 1.00 96.44 297 ARG A C 1
ATOM 2212 O O . ARG A 1 297 ? -21.131 -1.443 23.604 1.00 96.44 297 ARG A O 1
ATOM 2219 N N . PRO A 1 298 ? -21.954 -2.100 25.600 1.00 95.38 298 PRO A N 1
ATOM 2220 C CA . PRO A 1 298 ? -21.406 -0.968 26.348 1.00 95.38 298 PRO A CA 1
ATOM 2221 C C . PRO A 1 298 ? -19.875 -0.925 26.288 1.00 95.38 298 PRO A C 1
ATOM 2223 O O . PRO A 1 298 ? -19.236 -1.968 26.114 1.00 95.38 298 PRO A O 1
ATOM 2226 N N . ALA A 1 299 ? -19.295 0.266 26.458 1.00 95.75 299 ALA A N 1
ATOM 2227 C CA . ALA A 1 299 ? -17.848 0.421 26.493 1.00 95.75 299 ALA A CA 1
ATOM 2228 C C . ALA A 1 299 ? -17.246 -0.359 27.673 1.00 95.75 299 ALA A C 1
ATOM 2230 O O . ALA A 1 299 ? -17.657 -0.198 28.822 1.00 95.75 299 ALA A O 1
ATOM 2231 N N . GLY A 1 300 ? -16.275 -1.215 27.366 1.00 96.44 300 GLY A N 1
ATOM 2232 C CA . GLY A 1 300 ? -15.400 -1.851 28.341 1.00 96.44 300 GLY A CA 1
ATOM 2233 C C . GLY A 1 300 ? -14.185 -0.979 28.665 1.00 96.44 300 GLY A C 1
ATOM 2234 O O . GLY A 1 300 ? -14.052 0.157 28.203 1.00 96.44 300 GLY A O 1
ATOM 2235 N N . ARG A 1 301 ? -13.255 -1.538 29.442 1.00 97.75 301 ARG A N 1
ATOM 2236 C CA . ARG A 1 301 ? -12.019 -0.853 29.852 1.00 97.75 301 ARG A CA 1
ATOM 2237 C C . ARG A 1 301 ? -11.075 -0.561 28.684 1.00 97.75 301 ARG A C 1
ATOM 2239 O O . ARG A 1 301 ? -10.313 0.402 28.741 1.00 97.75 301 ARG A O 1
ATOM 2246 N N . TYR A 1 302 ? -11.109 -1.375 27.633 1.00 98.56 302 TYR A N 1
ATOM 2247 C CA . TYR A 1 302 ? -10.213 -1.251 26.491 1.00 98.56 302 TYR A CA 1
ATOM 2248 C C . TYR A 1 302 ? -10.969 -0.926 25.207 1.00 98.56 302 TYR A C 1
ATOM 2250 O O . TYR A 1 302 ? -12.058 -1.439 24.932 1.00 98.56 302 TYR A O 1
ATOM 2258 N N . LEU A 1 303 ? -10.341 -0.078 24.399 1.00 98.44 303 LEU A N 1
ATOM 2259 C CA . LEU A 1 303 ? -10.761 0.290 23.059 1.00 98.44 303 LEU A CA 1
ATOM 2260 C C . LEU A 1 303 ? -9.662 -0.083 22.071 1.00 98.44 303 LEU A C 1
ATOM 2262 O O . LEU A 1 303 ? -8.502 0.279 22.246 1.00 98.44 303 LEU A O 1
ATOM 2266 N N . TYR A 1 304 ? -10.041 -0.746 20.994 1.00 98.50 304 TYR A N 1
ATOM 2267 C CA . TYR A 1 304 ? -9.154 -1.134 19.916 1.00 98.50 304 TYR A CA 1
ATOM 2268 C C . TYR A 1 304 ? -9.555 -0.386 18.651 1.00 98.50 304 TYR A C 1
ATOM 2270 O O . TYR A 1 304 ? -10.717 -0.399 18.237 1.00 98.50 304 TYR A O 1
ATOM 2278 N N . GLU A 1 305 ? -8.576 0.269 18.035 1.00 97.75 305 GLU A N 1
ATOM 2279 C CA . GLU A 1 305 ? -8.669 0.841 16.696 1.00 97.75 305 GLU A CA 1
ATOM 2280 C C . GLU A 1 305 ? -8.087 -0.162 15.693 1.00 97.75 305 GLU A C 1
ATOM 2282 O O . GLU A 1 305 ? -6.859 -0.285 15.630 1.00 97.75 305 GLU A O 1
ATOM 2287 N N . PRO A 1 306 ? -8.919 -0.893 14.926 1.00 98.00 306 PRO A N 1
ATOM 2288 C CA . PRO A 1 306 ? -8.429 -1.814 13.911 1.00 98.00 306 PRO A CA 1
ATOM 2289 C C . PRO A 1 306 ? -7.654 -1.071 12.823 1.00 98.00 306 PRO A C 1
ATOM 2291 O O . PRO A 1 306 ? -7.979 0.071 12.478 1.00 98.00 306 PRO A O 1
ATOM 2294 N N . ASP A 1 307 ? -6.650 -1.736 12.256 1.00 98.19 307 ASP A N 1
ATOM 2295 C CA . ASP A 1 307 ? -5.910 -1.220 11.108 1.00 98.19 307 ASP A CA 1
ATOM 2296 C C . ASP A 1 307 ? -6.856 -0.967 9.924 1.00 98.19 307 ASP A C 1
ATOM 2298 O O . ASP A 1 307 ? -7.860 -1.660 9.720 1.00 98.19 307 ASP A O 1
ATOM 2302 N N . GLY A 1 308 ? -6.540 0.044 9.116 1.00 97.75 308 GLY A N 1
ATOM 2303 C CA . GLY A 1 308 ? -7.369 0.408 7.975 1.00 97.75 308 GLY A CA 1
ATOM 2304 C C . GLY A 1 308 ? -7.612 -0.751 7.001 1.00 97.75 308 GLY A C 1
ATOM 2305 O O . GLY A 1 308 ? -8.689 -0.798 6.411 1.00 97.75 308 GLY A O 1
ATOM 2306 N N . ALA A 1 309 ? -6.667 -1.681 6.831 1.00 98.50 309 ALA A N 1
ATOM 2307 C CA . ALA A 1 309 ? -6.824 -2.842 5.960 1.00 98.50 309 ALA A CA 1
ATOM 2308 C C . ALA A 1 309 ? -7.855 -3.823 6.520 1.00 98.50 309 ALA A C 1
ATOM 2310 O O . ALA A 1 309 ? -8.670 -4.325 5.756 1.00 98.50 309 ALA A O 1
ATOM 2311 N N . VAL A 1 310 ? -7.897 -4.026 7.841 1.00 98.50 310 VAL A N 1
ATOM 2312 C CA . VAL A 1 310 ? -8.927 -4.846 8.508 1.00 98.50 310 VAL A CA 1
ATOM 2313 C C . VAL A 1 310 ? -10.309 -4.251 8.266 1.00 98.50 310 VAL A C 1
ATOM 2315 O O . VAL A 1 310 ? -11.240 -4.955 7.880 1.00 98.50 310 VAL A O 1
ATOM 2318 N N . ILE A 1 311 ? -10.431 -2.932 8.440 1.00 97.62 311 ILE A N 1
ATOM 2319 C CA . ILE A 1 311 ? -11.690 -2.212 8.229 1.00 97.62 311 ILE A CA 1
ATOM 2320 C C . ILE A 1 311 ? -12.120 -2.318 6.765 1.00 97.62 311 ILE A C 1
ATOM 2322 O O . ILE A 1 311 ? -13.264 -2.659 6.481 1.00 97.62 311 ILE A O 1
ATOM 2326 N N . ARG A 1 312 ? -11.205 -2.043 5.829 1.00 97.50 312 ARG A N 1
ATOM 2327 C CA . ARG A 1 312 ? -11.486 -2.071 4.388 1.00 97.50 312 ARG A CA 1
ATOM 2328 C C . ARG A 1 312 ? -11.738 -3.476 3.853 1.00 97.50 312 ARG A C 1
ATOM 2330 O O . ARG A 1 312 ? -12.495 -3.601 2.909 1.00 97.50 312 ARG A O 1
ATOM 2337 N N . ALA A 1 313 ? -11.176 -4.515 4.460 1.00 97.88 313 ALA A N 1
ATOM 2338 C CA . ALA A 1 313 ? -11.461 -5.901 4.102 1.00 97.88 313 ALA A CA 1
ATOM 2339 C C . ALA A 1 313 ? -12.771 -6.434 4.716 1.00 97.88 313 ALA A C 1
ATOM 2341 O O . ALA A 1 313 ? -13.152 -7.566 4.428 1.00 97.88 313 ALA A O 1
ATOM 2342 N N . HIS A 1 314 ? -13.468 -5.634 5.537 1.00 96.88 314 HIS A N 1
ATOM 2343 C CA . HIS A 1 314 ? -14.635 -6.043 6.332 1.00 96.88 314 HIS A CA 1
ATOM 2344 C C . HIS A 1 314 ? -14.322 -7.194 7.310 1.00 96.88 314 HIS A C 1
ATOM 2346 O O . HIS A 1 314 ? -15.141 -8.080 7.522 1.00 96.88 314 HIS A O 1
ATOM 2352 N N . LEU A 1 315 ? -13.136 -7.177 7.928 1.00 98.31 315 LEU A N 1
ATOM 2353 C CA . LEU A 1 315 ? -12.670 -8.226 8.851 1.00 98.31 315 LEU A CA 1
ATOM 2354 C C . LEU A 1 315 ? -12.696 -7.794 10.325 1.00 98.31 315 LEU A C 1
ATOM 2356 O O . LEU A 1 315 ? -12.015 -8.372 11.166 1.00 98.31 315 LEU A O 1
ATOM 2360 N N . VAL A 1 316 ? -13.485 -6.768 10.656 1.00 98.31 316 VAL A N 1
ATOM 2361 C CA . VAL A 1 316 ? -13.635 -6.284 12.040 1.00 98.31 316 VAL A CA 1
ATOM 2362 C C . VAL A 1 316 ? -14.218 -7.374 12.946 1.00 98.31 316 VAL A C 1
ATOM 2364 O O . VAL A 1 316 ? -13.798 -7.477 14.094 1.00 98.31 316 VAL A O 1
ATOM 2367 N N . ALA A 1 317 ? -15.124 -8.210 12.423 1.00 98.19 317 ALA A N 1
ATOM 2368 C CA . ALA A 1 317 ? -15.694 -9.362 13.126 1.00 98.19 317 ALA A CA 1
ATOM 2369 C C . ALA A 1 317 ? -14.620 -10.334 13.629 1.00 98.19 317 ALA A C 1
ATOM 2371 O O . ALA A 1 317 ? -14.637 -10.730 14.790 1.00 98.19 317 ALA A O 1
ATOM 2372 N N . GLU A 1 318 ? -13.644 -10.644 12.776 1.00 98.25 318 GLU A N 1
ATOM 2373 C CA . GLU A 1 318 ? -12.563 -11.576 13.097 1.00 98.25 318 GLU A CA 1
ATOM 2374 C C . GLU A 1 318 ? -11.702 -11.054 14.252 1.00 98.25 318 GLU A C 1
ATOM 2376 O O . GLU A 1 318 ? -11.434 -11.771 15.212 1.00 98.25 318 GLU A O 1
ATOM 2381 N N . VAL A 1 319 ? -11.339 -9.768 14.209 1.00 98.44 319 VAL A N 1
ATOM 2382 C CA . VAL A 1 319 ? -10.557 -9.138 15.284 1.00 98.44 319 VAL A CA 1
ATOM 2383 C C . VAL A 1 319 ? -11.381 -9.000 16.567 1.00 98.44 319 VAL A C 1
ATOM 2385 O O . VAL A 1 319 ? -10.848 -9.159 17.662 1.00 98.44 319 VAL A O 1
ATOM 2388 N N . ALA A 1 320 ? -12.682 -8.714 16.464 1.00 98.31 320 ALA A N 1
ATOM 2389 C CA . ALA A 1 320 ? -13.552 -8.617 17.632 1.00 98.31 320 ALA A CA 1
ATOM 2390 C C . ALA A 1 320 ? -13.668 -9.963 18.359 1.00 98.31 320 ALA A C 1
ATOM 2392 O O . ALA A 1 320 ? -13.601 -9.988 19.587 1.00 98.31 320 ALA A O 1
ATOM 2393 N N . GLU A 1 321 ? -13.769 -11.069 17.618 1.00 97.94 321 GLU A N 1
ATOM 2394 C CA . GLU A 1 321 ? -13.785 -12.417 18.189 1.00 97.94 321 GLU A CA 1
ATOM 2395 C C . GLU A 1 321 ? -12.466 -12.751 18.909 1.00 97.94 321 GLU A C 1
ATOM 2397 O O . GLU A 1 321 ? -12.502 -13.154 20.074 1.00 97.94 321 GLU A O 1
ATOM 2402 N N . GLU A 1 322 ? -11.304 -12.508 18.282 1.00 97.25 322 GLU A N 1
ATOM 2403 C CA . GLU A 1 322 ? -9.980 -12.719 18.907 1.00 97.25 322 GLU A CA 1
ATOM 2404 C C . GLU A 1 322 ? -9.849 -11.966 20.247 1.00 97.25 322 GLU A C 1
ATOM 2406 O O . GLU A 1 322 ? -9.314 -12.475 21.242 1.00 97.25 322 GLU A O 1
ATOM 2411 N N . LEU A 1 323 ? -10.392 -10.749 20.292 1.00 97.94 323 LEU A N 1
ATOM 2412 C CA . LEU A 1 323 ? -10.354 -9.875 21.459 1.00 97.94 323 LEU A CA 1
ATOM 2413 C C . LEU A 1 323 ? -11.430 -10.189 22.513 1.00 97.94 323 LEU A C 1
ATOM 2415 O O . LEU A 1 323 ? -11.447 -9.526 23.549 1.00 97.94 323 LEU A O 1
ATOM 2419 N N . ALA A 1 324 ? -12.319 -11.163 22.275 1.00 97.25 324 ALA A N 1
ATOM 2420 C CA . ALA A 1 324 ? -13.550 -11.358 23.056 1.00 97.25 324 ALA A CA 1
ATOM 2421 C C . ALA A 1 324 ? -14.333 -10.040 23.253 1.00 97.25 324 ALA A C 1
ATOM 2423 O O . ALA A 1 324 ? -14.883 -9.749 24.321 1.00 97.25 324 ALA A O 1
ATOM 2424 N N . GLY A 1 325 ? -14.326 -9.208 22.213 1.00 97.31 325 GLY A N 1
ATOM 2425 C CA . GLY A 1 325 ? -14.882 -7.867 22.200 1.00 97.31 325 GLY A CA 1
ATOM 2426 C C . GLY A 1 325 ? -16.198 -7.765 21.434 1.00 97.31 325 GLY A C 1
ATOM 2427 O O . GLY A 1 325 ? -16.764 -8.740 20.948 1.00 97.31 325 GLY A O 1
ATOM 2428 N N . GLY A 1 326 ? -16.686 -6.537 21.326 1.00 98.00 326 GLY A N 1
ATOM 2429 C CA . GLY A 1 326 ? -17.831 -6.165 20.497 1.00 98.00 326 GLY A CA 1
ATOM 2430 C C . GLY A 1 326 ? -17.683 -4.732 20.000 1.00 98.00 326 GLY A C 1
ATOM 2431 O O . GLY A 1 326 ? -16.671 -4.084 20.263 1.00 98.00 326 GLY A O 1
ATOM 2432 N N . LEU A 1 327 ? -18.675 -4.221 19.280 1.00 98.00 327 LEU A N 1
ATOM 2433 C CA . LEU A 1 327 ? -18.660 -2.844 18.784 1.00 98.00 327 LEU A CA 1
ATOM 2434 C C . LEU A 1 327 ? -19.271 -1.879 19.798 1.00 98.00 327 LEU A C 1
ATOM 2436 O O . LEU A 1 327 ? -20.209 -2.223 20.513 1.00 98.00 327 LEU A O 1
ATOM 2440 N N . LEU A 1 328 ? -18.790 -0.636 19.798 1.00 96.44 328 LEU A N 1
ATOM 2441 C CA . LEU A 1 328 ? -19.460 0.466 20.505 1.00 96.44 328 LEU A CA 1
ATOM 2442 C C . LEU A 1 328 ? -20.761 0.901 19.815 1.00 96.44 328 LEU A C 1
ATOM 2444 O O . LEU A 1 328 ? -21.684 1.410 20.451 1.00 96.44 328 LEU A O 1
ATOM 2448 N N . ASP A 1 329 ? -20.815 0.746 18.495 1.00 96.25 329 ASP A N 1
ATOM 2449 C CA . ASP A 1 329 ? -21.918 1.163 17.639 1.00 96.25 329 ASP A CA 1
ATOM 2450 C C . ASP A 1 329 ? -21.862 0.358 16.337 1.00 96.25 329 ASP A C 1
ATOM 2452 O O . ASP A 1 329 ? -20.778 0.127 15.800 1.00 96.25 329 ASP A O 1
ATOM 2456 N N . ALA A 1 330 ? -23.019 -0.040 15.803 1.00 94.00 330 ALA A N 1
ATOM 2457 C CA . ALA A 1 330 ? -23.108 -0.874 14.602 1.00 94.00 330 ALA A CA 1
ATOM 2458 C C . ALA A 1 330 ? -22.473 -0.229 13.353 1.00 94.00 330 ALA A C 1
ATOM 2460 O O . ALA A 1 330 ? -22.128 -0.918 12.400 1.00 94.00 330 ALA A O 1
ATOM 2461 N N . THR A 1 331 ? -22.306 1.097 13.340 1.00 91.62 331 THR A N 1
ATOM 2462 C CA . THR A 1 331 ? -21.755 1.848 12.200 1.00 91.62 331 THR A CA 1
ATOM 2463 C C . THR A 1 331 ? -20.284 2.231 12.368 1.00 91.62 331 THR A C 1
ATOM 2465 O O . THR A 1 331 ? -19.700 2.870 11.487 1.00 91.62 331 THR A O 1
ATOM 2468 N N . ILE A 1 332 ? -19.663 1.874 13.497 1.00 93.19 332 ILE A N 1
ATOM 2469 C CA . ILE A 1 332 ? -18.330 2.333 13.887 1.00 93.19 332 ILE A CA 1
ATOM 2470 C C . ILE A 1 332 ? -17.418 1.134 14.133 1.00 93.19 332 ILE A C 1
ATOM 2472 O O . ILE A 1 332 ? -17.602 0.364 15.066 1.00 93.19 332 ILE A O 1
ATOM 2476 N N . ALA A 1 333 ? -16.346 1.045 13.350 1.00 94.38 333 ALA A N 1
ATOM 2477 C CA . ALA A 1 333 ? -15.315 0.019 13.490 1.00 94.38 333 ALA A CA 1
ATOM 2478 C C . ALA A 1 333 ? -14.346 0.281 14.665 1.00 94.38 333 ALA A C 1
ATOM 2480 O O . ALA A 1 333 ? -13.133 0.275 14.473 1.00 94.38 333 ALA A O 1
ATOM 2481 N N . TYR A 1 334 ? -14.863 0.575 15.859 1.00 97.75 334 TYR A N 1
ATOM 2482 C CA . TYR A 1 334 ? -14.102 0.514 17.107 1.00 97.75 334 TYR A CA 1
ATOM 2483 C C . TYR A 1 334 ? -14.554 -0.714 17.889 1.00 97.75 334 TYR A C 1
ATOM 2485 O O . TYR A 1 334 ? -15.752 -0.895 18.107 1.00 97.75 334 TYR A O 1
ATOM 2493 N N . ILE A 1 335 ? -13.592 -1.531 18.312 1.00 98.44 335 ILE A N 1
ATOM 2494 C CA . ILE A 1 335 ? -13.856 -2.729 19.107 1.00 98.44 335 ILE A CA 1
ATOM 2495 C C . ILE A 1 335 ? -13.608 -2.379 20.570 1.00 98.44 335 ILE A C 1
ATOM 2497 O O . ILE A 1 335 ? -12.593 -1.770 20.896 1.00 98.44 335 ILE A O 1
ATOM 2501 N N . THR A 1 336 ? -14.514 -2.763 21.457 1.00 98.50 336 THR A N 1
ATOM 2502 C CA . THR A 1 336 ? -14.353 -2.611 22.900 1.00 98.50 336 THR A CA 1
ATOM 2503 C C . THR A 1 336 ? -14.315 -3.969 23.593 1.00 98.50 336 THR A C 1
ATOM 2505 O O . THR A 1 336 ? -14.998 -4.905 23.168 1.00 98.50 336 THR A O 1
ATOM 2508 N N . ALA A 1 337 ? -13.503 -4.075 24.643 1.00 98.31 337 ALA A N 1
ATOM 2509 C CA . ALA A 1 337 ? -13.353 -5.278 25.454 1.00 98.31 337 ALA A CA 1
ATOM 2510 C C . ALA A 1 337 ? -13.065 -4.918 26.920 1.00 98.31 337 ALA A C 1
ATOM 2512 O O . ALA A 1 337 ? -12.610 -3.813 27.227 1.00 98.31 337 ALA A O 1
ATOM 2513 N N . ASP A 1 338 ? -13.313 -5.863 27.825 1.00 98.06 338 ASP A N 1
ATOM 2514 C CA . ASP A 1 338 ? -13.091 -5.669 29.265 1.00 98.06 338 ASP A CA 1
ATOM 2515 C C . ASP A 1 338 ? -11.635 -5.942 29.672 1.00 98.06 338 ASP A C 1
ATOM 2517 O O . ASP A 1 338 ? -11.118 -5.315 30.596 1.00 98.06 338 ASP A O 1
ATOM 2521 N N . GLU A 1 339 ? -10.953 -6.831 28.944 1.00 97.06 339 GLU A N 1
ATOM 2522 C CA . GLU A 1 339 ? -9.570 -7.243 29.193 1.00 97.06 339 GLU A CA 1
ATOM 2523 C C . GLU A 1 339 ? -8.632 -6.828 28.050 1.00 97.06 339 GLU A C 1
ATOM 2525 O O . GLU A 1 339 ? -9.011 -6.784 26.873 1.00 97.06 339 GLU A O 1
ATOM 2530 N N . ALA A 1 340 ? -7.375 -6.540 28.398 1.00 96.50 340 ALA A N 1
ATOM 2531 C CA . ALA A 1 340 ? -6.329 -6.290 27.419 1.00 96.50 340 ALA A CA 1
ATOM 2532 C C . ALA A 1 340 ? -5.882 -7.610 26.787 1.00 96.50 340 ALA A C 1
ATOM 2534 O O . ALA A 1 340 ? -5.495 -8.546 27.486 1.00 96.50 340 ALA A O 1
ATOM 2535 N N . ARG A 1 341 ? -5.883 -7.663 25.458 1.00 96.88 341 ARG A N 1
ATOM 2536 C CA . ARG A 1 341 ? -5.383 -8.776 24.658 1.00 96.88 341 ARG A CA 1
ATOM 2537 C C . ARG A 1 341 ? -4.501 -8.226 23.554 1.00 96.88 341 ARG A C 1
ATOM 2539 O O . ARG A 1 341 ? -4.820 -7.222 22.917 1.00 96.88 341 ARG A O 1
ATOM 2546 N N . GLU A 1 342 ? -3.366 -8.875 23.337 1.00 95.00 342 GLU A N 1
ATOM 2547 C CA . GLU A 1 342 ? -2.468 -8.480 22.263 1.00 95.00 342 GLU A CA 1
ATOM 2548 C C . GLU A 1 342 ? -3.032 -8.906 20.909 1.00 95.00 342 GLU A C 1
ATOM 2550 O O . GLU A 1 342 ? -3.462 -10.040 20.718 1.00 95.00 342 GLU A O 1
ATOM 2555 N N . THR A 1 343 ? -2.988 -7.992 19.945 1.00 95.50 343 THR A N 1
ATOM 2556 C CA . THR A 1 343 ? -3.285 -8.282 18.544 1.00 95.50 343 THR A CA 1
ATOM 2557 C C . THR A 1 343 ? -2.401 -7.414 17.650 1.00 95.50 343 THR A C 1
ATOM 2559 O O . THR A 1 343 ? -2.134 -6.248 17.984 1.00 95.50 343 THR A O 1
ATOM 2562 N N . PRO A 1 344 ? -1.912 -7.937 16.512 1.00 95.50 344 PRO A N 1
ATOM 2563 C CA . PRO A 1 344 ? -1.228 -7.114 15.527 1.00 95.50 344 PRO A CA 1
ATOM 2564 C C . PRO A 1 344 ? -2.209 -6.287 14.680 1.00 95.50 344 PRO A C 1
ATOM 2566 O O . PRO A 1 344 ? -1.787 -5.322 14.050 1.00 95.50 344 PRO A O 1
ATOM 2569 N N . TYR A 1 345 ? -3.502 -6.628 14.683 1.00 97.69 345 TYR A N 1
ATOM 2570 C CA . TYR A 1 345 ? -4.515 -6.084 13.772 1.00 97.69 345 TYR A CA 1
ATOM 2571 C C . TYR A 1 345 ? -5.209 -4.815 14.276 1.00 97.69 345 TYR A C 1
ATOM 2573 O O . TYR A 1 345 ? -6.007 -4.219 13.550 1.00 97.69 345 TYR A O 1
ATOM 2581 N N . ALA A 1 346 ? -4.914 -4.384 15.502 1.00 97.19 346 ALA A N 1
ATOM 2582 C CA . ALA A 1 346 ? -5.469 -3.174 16.089 1.00 97.19 346 ALA A CA 1
ATOM 2583 C C . ALA A 1 346 ? -4.485 -2.489 17.046 1.00 97.19 346 ALA A C 1
ATOM 2585 O O . ALA A 1 346 ? -3.581 -3.111 17.606 1.00 97.19 346 ALA A O 1
ATOM 2586 N N . THR A 1 347 ? -4.688 -1.188 17.253 1.00 96.62 347 THR A N 1
ATOM 2587 C CA . THR A 1 347 ? -4.022 -0.423 18.312 1.00 96.62 347 THR A CA 1
ATOM 2588 C C . THR A 1 347 ? -4.930 -0.360 19.531 1.00 96.62 347 THR A C 1
ATOM 2590 O O . THR A 1 347 ? -6.064 0.102 19.419 1.00 96.62 347 THR A O 1
ATOM 2593 N N . ALA A 1 348 ? -4.432 -0.814 20.680 1.00 97.75 348 ALA A N 1
ATOM 2594 C CA . ALA A 1 348 ? -5.175 -0.845 21.934 1.00 97.75 348 ALA A CA 1
ATOM 2595 C C . ALA A 1 348 ? -4.984 0.443 22.746 1.00 97.75 348 ALA A C 1
ATOM 2597 O O . ALA A 1 348 ? -3.882 0.993 22.836 1.00 97.75 348 ALA A O 1
ATOM 2598 N N . TYR A 1 349 ? -6.061 0.880 23.384 1.00 98.19 349 TYR A N 1
ATOM 2599 C CA . TYR A 1 349 ? -6.121 2.022 24.280 1.00 98.19 349 TYR A CA 1
ATOM 2600 C C . TYR A 1 349 ? -6.878 1.624 25.540 1.00 98.19 349 TYR A C 1
ATOM 2602 O O . TYR A 1 349 ? -7.934 1.001 25.458 1.00 98.19 349 TYR A O 1
ATOM 2610 N N . GLU A 1 350 ? -6.352 1.992 26.699 1.00 98.06 350 GLU A N 1
ATOM 2611 C CA . GLU A 1 350 ? -7.089 1.895 27.954 1.00 98.06 350 GLU A CA 1
ATOM 2612 C C . GLU A 1 350 ? -7.922 3.163 28.123 1.00 98.06 350 GLU A C 1
ATOM 2614 O O . GLU A 1 350 ? -7.397 4.276 28.022 1.00 98.06 350 GLU A O 1
ATOM 2619 N N . ILE A 1 351 ? -9.227 2.990 28.323 1.00 97.94 351 ILE A N 1
ATOM 2620 C CA . ILE A 1 351 ? -10.194 4.075 28.447 1.00 97.94 351 ILE A CA 1
ATOM 2621 C C . ILE A 1 351 ? -10.368 4.425 29.920 1.00 97.94 351 ILE A C 1
ATOM 2623 O O . ILE A 1 351 ? -10.693 3.579 30.748 1.00 97.94 351 ILE A O 1
ATOM 2627 N N . THR A 1 352 ? -10.162 5.699 30.234 1.00 96.62 352 THR A N 1
ATOM 2628 C CA . THR A 1 352 ? -10.301 6.257 31.581 1.00 96.62 352 THR A CA 1
ATOM 2629 C C . THR A 1 352 ? -11.648 6.936 31.788 1.00 96.62 352 THR A C 1
ATOM 2631 O O . THR A 1 352 ? -12.101 7.051 32.921 1.00 96.62 352 THR A O 1
ATOM 2634 N N . ASP A 1 353 ? -12.285 7.416 30.714 1.00 96.50 353 ASP A N 1
ATOM 2635 C CA . ASP A 1 353 ? -13.540 8.161 30.802 1.00 96.50 353 ASP A CA 1
ATOM 2636 C C . ASP A 1 353 ? -14.424 7.934 29.580 1.00 96.50 353 ASP A C 1
ATOM 2638 O O . ASP A 1 353 ? -13.951 7.972 28.441 1.00 96.50 353 ASP A O 1
ATOM 2642 N N . GLU A 1 354 ? -15.728 7.838 29.829 1.00 96.88 354 GLU A N 1
ATOM 2643 C CA . GLU A 1 354 ? -16.785 7.916 28.828 1.00 96.88 354 GLU A CA 1
ATOM 2644 C C . GLU A 1 354 ? -17.705 9.096 29.155 1.00 96.88 354 GLU A C 1
ATOM 2646 O O . GLU A 1 354 ? -18.286 9.181 30.237 1.00 96.88 354 GLU A O 1
ATOM 2651 N N . LEU A 1 355 ? -17.822 10.048 28.227 1.00 95.88 355 LEU A N 1
ATOM 2652 C CA . LEU A 1 355 ? -18.577 11.283 28.435 1.00 95.88 355 LEU A CA 1
ATOM 2653 C C . LEU A 1 355 ? -19.417 11.626 27.199 1.00 95.88 355 LEU A C 1
ATOM 2655 O O . LEU A 1 355 ? -18.909 11.542 26.079 1.00 95.88 355 LEU A O 1
ATOM 2659 N N . PRO A 1 356 ? -20.649 12.144 27.359 1.00 95.50 356 PRO A N 1
ATOM 2660 C CA . PRO A 1 356 ? -21.378 12.747 26.247 1.00 95.50 356 PRO A CA 1
ATOM 2661 C C . PRO A 1 356 ? -20.564 13.867 25.595 1.00 95.50 356 PRO A C 1
ATOM 2663 O O . PRO A 1 356 ? -19.870 14.622 26.289 1.00 95.50 356 PRO A O 1
ATOM 2666 N N . PHE A 1 357 ? -20.677 14.021 24.274 1.00 94.44 357 PHE A N 1
ATOM 2667 C CA . PHE A 1 357 ? -19.912 15.031 23.546 1.00 94.44 357 PHE A CA 1
ATOM 2668 C C . PHE A 1 357 ? -20.130 16.451 24.094 1.00 94.44 357 PHE A C 1
ATOM 2670 O O . PHE A 1 357 ? -21.225 17.010 24.053 1.00 94.44 357 PHE A O 1
ATOM 2677 N N . SER A 1 358 ? -19.056 17.061 24.607 1.00 94.81 358 SER A N 1
ATOM 2678 C CA . SER A 1 358 ? -19.077 18.418 25.152 1.00 94.81 358 SER A CA 1
ATOM 2679 C C . SER A 1 358 ? -17.680 19.030 25.176 1.00 94.81 358 SER A C 1
ATOM 2681 O O . SER A 1 358 ? -16.843 18.697 26.016 1.00 94.81 358 SER A O 1
ATOM 26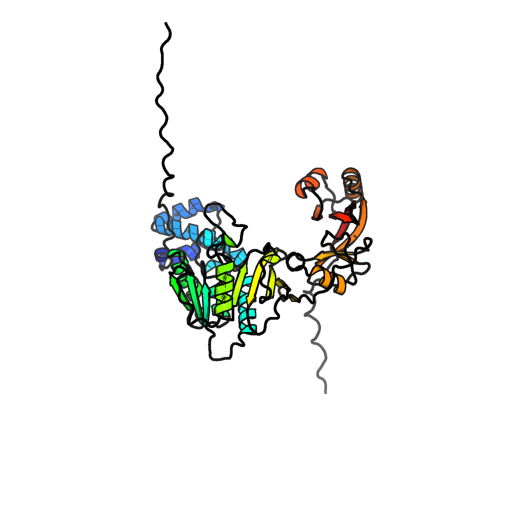83 N N . LEU A 1 359 ? -17.447 20.017 24.307 1.00 92.88 359 LEU A N 1
ATOM 2684 C CA . LEU A 1 359 ? -16.168 20.735 24.249 1.00 92.88 359 LEU A CA 1
ATOM 2685 C C . LEU A 1 359 ? -15.812 21.426 25.572 1.00 92.88 359 LEU A C 1
ATOM 2687 O O . LEU A 1 359 ? -14.638 21.515 25.927 1.00 92.88 359 LEU A O 1
ATOM 2691 N N . LYS A 1 360 ? -16.821 21.910 26.308 1.00 94.62 360 LYS A N 1
ATOM 2692 C CA . LYS A 1 360 ? -16.626 22.558 27.609 1.00 94.62 360 LYS A CA 1
ATOM 2693 C C . LYS A 1 360 ? -16.117 21.557 28.647 1.00 94.62 360 LYS A C 1
ATOM 2695 O O . LYS A 1 360 ? -15.142 21.861 29.329 1.00 94.62 360 LYS A O 1
ATOM 2700 N N . ARG A 1 361 ? -16.746 20.377 28.742 1.00 95.31 361 ARG A N 1
ATOM 2701 C CA . ARG A 1 361 ? -16.334 19.319 29.682 1.00 95.31 361 ARG A CA 1
ATOM 2702 C C . ARG A 1 361 ? -14.963 18.760 29.321 1.00 95.31 361 ARG A C 1
ATOM 2704 O O . ARG A 1 361 ? -14.110 18.689 30.194 1.00 95.31 361 ARG A O 1
ATOM 2711 N N . LEU A 1 362 ? -14.720 18.482 28.037 1.00 95.62 362 LEU A N 1
ATOM 2712 C CA . LEU A 1 362 ? -13.415 18.021 27.559 1.00 95.62 362 LEU A CA 1
ATOM 2713 C C . LEU A 1 362 ? -12.302 19.002 27.945 1.00 95.62 362 LEU A C 1
ATOM 2715 O O . LEU A 1 362 ? -11.298 18.612 28.526 1.00 95.62 362 LEU A O 1
ATOM 2719 N N . LYS A 1 363 ? -12.496 20.298 27.680 1.00 95.25 363 LYS A N 1
ATOM 2720 C CA . LYS A 1 363 ? -11.498 21.320 28.009 1.00 95.25 363 LYS A CA 1
ATOM 2721 C C . LYS A 1 363 ? -11.238 21.446 29.510 1.00 95.25 363 LYS A C 1
ATOM 2723 O O . LYS A 1 363 ? -10.103 21.721 29.888 1.00 95.25 363 LYS A O 1
ATOM 2728 N N . ALA A 1 364 ? -12.267 21.300 30.344 1.00 95.06 364 ALA A N 1
ATOM 2729 C CA . ALA A 1 364 ? -12.109 21.311 31.796 1.00 95.06 364 ALA A CA 1
ATOM 2730 C C . ALA A 1 364 ? -11.268 20.112 32.259 1.00 95.06 364 ALA A C 1
ATOM 2732 O O . ALA A 1 364 ? -10.246 20.316 32.906 1.00 95.06 364 ALA A O 1
ATOM 2733 N N . LEU A 1 365 ? -11.623 18.906 31.807 1.00 95.81 365 LEU A N 1
ATOM 2734 C CA . LEU A 1 365 ? -10.937 17.665 32.167 1.00 95.81 365 LEU A CA 1
ATOM 2735 C C . LEU A 1 365 ? -9.464 17.657 31.729 1.00 95.81 365 LEU A C 1
ATOM 2737 O O . LEU A 1 365 ? -8.577 17.312 32.501 1.00 95.81 365 LEU A O 1
ATOM 2741 N N . LEU A 1 366 ? -9.175 18.096 30.499 1.00 96.25 366 LEU A N 1
ATOM 2742 C CA . LEU A 1 366 ? -7.799 18.163 29.993 1.00 96.25 366 LEU A CA 1
ATOM 2743 C C . LEU A 1 366 ? -6.935 19.187 30.747 1.00 96.25 366 LEU A C 1
ATOM 2745 O O . LEU A 1 366 ? -5.723 19.014 30.827 1.00 96.25 366 LEU A O 1
ATOM 2749 N N . ARG A 1 367 ? -7.537 20.261 31.276 1.00 95.19 367 ARG A N 1
ATOM 2750 C CA . ARG A 1 367 ? -6.830 21.257 32.097 1.00 95.19 367 ARG A CA 1
ATOM 2751 C C . ARG A 1 367 ? -6.556 20.741 33.500 1.00 95.19 367 ARG A C 1
ATOM 2753 O O . ARG A 1 367 ? -5.453 20.939 33.986 1.00 95.19 367 ARG A O 1
ATOM 2760 N N . GLU A 1 368 ? -7.545 20.099 34.112 1.00 95.31 368 GLU A N 1
ATOM 2761 C CA . GLU A 1 368 ? -7.416 19.453 35.420 1.00 95.31 368 GLU A CA 1
ATOM 2762 C C . GLU A 1 368 ? -6.298 18.403 35.419 1.00 95.31 368 GLU A C 1
ATOM 2764 O O . GLU A 1 368 ? -5.531 18.324 36.368 1.00 95.31 368 GLU A O 1
ATOM 2769 N N . ARG A 1 369 ? -6.150 17.663 34.314 1.00 95.44 369 ARG A N 1
ATOM 2770 C CA . ARG A 1 369 ? -5.098 16.650 34.123 1.00 95.44 369 ARG A CA 1
ATOM 2771 C C . ARG A 1 369 ? -3.784 17.190 33.559 1.00 95.44 369 ARG A C 1
ATOM 2773 O O . ARG A 1 369 ? -2.964 16.400 33.105 1.00 95.44 369 ARG A O 1
ATOM 2780 N N . GLU A 1 370 ? -3.623 18.511 33.484 1.00 96.38 370 GLU A N 1
ATOM 2781 C CA . GLU A 1 370 ? -2.434 19.178 32.936 1.00 96.38 370 GLU A CA 1
ATOM 2782 C C . GLU A 1 370 ? -1.949 18.565 31.604 1.00 96.38 370 GLU A C 1
ATOM 2784 O O . GLU A 1 370 ? -0.761 18.330 31.371 1.00 96.38 370 GLU A O 1
ATOM 2789 N N . VAL A 1 371 ? -2.883 18.289 30.690 1.00 96.69 371 VAL A N 1
ATOM 2790 C CA . VAL A 1 371 ? -2.543 17.778 29.360 1.00 96.69 371 VAL A CA 1
ATOM 2791 C C . VAL A 1 371 ? -1.939 18.915 28.533 1.00 96.69 371 VAL A C 1
ATOM 2793 O O . VAL A 1 371 ? -2.482 20.023 28.481 1.00 96.69 371 VAL A O 1
ATOM 2796 N N . GLY A 1 372 ? -0.814 18.649 27.872 1.00 95.56 372 GLY A N 1
ATOM 2797 C CA . GLY A 1 372 ? -0.207 19.498 26.841 1.00 95.56 372 GLY A CA 1
ATOM 2798 C C . GLY A 1 372 ? -0.334 18.922 25.439 1.00 95.56 372 GLY A C 1
ATOM 2799 O O . GLY A 1 372 ? -0.529 19.672 24.483 1.00 95.56 372 GLY A O 1
ATOM 2800 N N . VAL A 1 373 ? -0.284 17.592 25.317 1.00 95.06 373 VAL A N 1
ATOM 2801 C CA . VAL A 1 373 ? -0.339 16.887 24.032 1.00 95.06 373 VAL A CA 1
ATOM 2802 C C . VAL A 1 373 ? -1.643 16.103 23.927 1.00 95.06 373 VAL A C 1
ATOM 2804 O O . VAL A 1 373 ? -1.903 15.195 24.710 1.00 95.06 373 VAL A O 1
ATOM 2807 N N . LEU A 1 374 ? -2.474 16.439 22.939 1.00 95.94 374 LEU A N 1
ATOM 2808 C CA . LEU A 1 374 ? -3.756 15.769 22.717 1.00 95.94 374 LEU A CA 1
ATOM 2809 C C . LEU A 1 374 ? -3.782 15.049 21.372 1.00 95.94 374 LEU A C 1
ATOM 2811 O O . LEU A 1 374 ? -3.807 15.675 20.307 1.00 95.94 374 LEU A O 1
ATOM 2815 N N . THR A 1 375 ? -3.884 13.726 21.413 1.00 96.25 375 THR A N 1
ATOM 2816 C CA . THR A 1 375 ? -4.193 12.922 20.233 1.00 96.25 375 THR A CA 1
ATOM 2817 C C . THR A 1 375 ? -5.702 12.876 20.040 1.00 96.25 375 THR A C 1
ATOM 2819 O O . THR A 1 375 ? -6.417 12.323 20.865 1.00 96.25 375 THR A O 1
ATOM 2822 N N . VAL A 1 376 ? -6.206 13.463 18.954 1.00 96.31 376 VAL A N 1
ATOM 2823 C CA . VAL A 1 376 ? -7.637 13.426 18.628 1.00 96.31 376 VAL A CA 1
ATOM 2824 C C . VAL A 1 376 ? -7.869 12.374 17.551 1.00 96.31 376 VAL A C 1
ATOM 2826 O O . VAL A 1 376 ? -7.351 12.492 16.442 1.00 96.31 376 VAL A O 1
ATOM 2829 N N . LYS A 1 377 ? -8.659 11.357 17.883 1.00 95.94 377 LYS A N 1
ATOM 2830 C CA . LYS A 1 377 ? -9.135 10.307 16.980 1.00 95.94 377 LYS A CA 1
ATOM 2831 C C . LYS A 1 377 ? -10.619 10.547 16.710 1.00 95.94 377 LYS A C 1
ATOM 2833 O O . LYS A 1 377 ? -11.347 10.982 17.602 1.00 95.94 377 LYS A O 1
ATOM 2838 N N . LYS A 1 378 ? -11.086 10.299 15.485 1.00 94.25 378 LYS A N 1
ATOM 2839 C CA . LYS A 1 378 ? -12.504 10.468 15.137 1.00 94.25 378 LYS A CA 1
ATOM 2840 C C . LYS A 1 378 ? -13.022 9.326 14.279 1.00 94.25 378 LYS A C 1
ATOM 2842 O O . LYS A 1 378 ? -12.362 8.917 13.327 1.00 94.25 378 LYS A O 1
ATOM 2847 N N . ARG A 1 379 ? -14.247 8.885 14.567 1.00 92.62 379 ARG A N 1
ATOM 2848 C CA . ARG A 1 379 ? -15.022 7.977 13.710 1.00 92.62 379 ARG A CA 1
ATOM 2849 C C . ARG A 1 379 ? -16.505 8.181 13.994 1.00 92.62 379 ARG A C 1
ATOM 2851 O O . ARG A 1 379 ? -16.930 7.995 15.125 1.00 92.62 379 ARG A O 1
ATOM 2858 N N . GLY A 1 380 ? -17.278 8.611 12.996 1.00 88.69 380 GLY A N 1
ATOM 2859 C CA . GLY A 1 380 ? -18.690 8.981 13.193 1.00 88.69 380 GLY A CA 1
ATOM 2860 C C . GLY A 1 380 ? -18.916 10.381 13.784 1.00 88.69 380 GLY A C 1
ATOM 2861 O O . GLY A 1 380 ? -20.027 10.686 14.210 1.00 88.69 380 GLY A O 1
ATOM 2862 N N . SER A 1 381 ? -17.887 11.237 13.795 1.00 90.31 381 SER A N 1
ATOM 2863 C CA . SER A 1 381 ? -17.959 12.628 14.262 1.00 90.31 381 SER A CA 1
ATOM 2864 C C . SER A 1 381 ? -17.592 13.615 13.149 1.00 90.31 381 SER A C 1
ATOM 2866 O O . SER A 1 381 ? -16.647 13.383 12.394 1.00 90.31 381 SER A O 1
ATOM 2868 N N . ALA A 1 382 ? -18.323 14.730 13.075 1.00 87.62 382 ALA A N 1
ATOM 2869 C CA . ALA A 1 382 ? -18.088 15.822 12.124 1.00 87.62 382 ALA A CA 1
ATOM 2870 C C . ALA A 1 382 ? -17.006 16.818 12.587 1.00 87.62 382 ALA A C 1
ATOM 2872 O O . ALA A 1 382 ? -16.690 17.767 11.879 1.00 87.62 382 ALA A O 1
ATOM 2873 N N . VAL A 1 383 ? -16.450 16.636 13.787 1.00 89.19 383 VAL A N 1
ATOM 2874 C CA . VAL A 1 383 ? -15.449 17.551 14.347 1.00 89.19 383 VAL A CA 1
ATOM 2875 C C . VAL A 1 383 ? -14.111 17.379 13.632 1.00 89.19 383 VAL A C 1
ATOM 2877 O O . VAL A 1 383 ? -13.656 16.255 13.414 1.00 89.19 383 VAL A O 1
ATOM 2880 N N . GLU A 1 384 ? -13.447 18.490 13.315 1.00 90.94 384 GLU A N 1
ATOM 2881 C CA . GLU A 1 384 ? -12.100 18.465 12.747 1.00 90.94 384 GLU A CA 1
ATOM 2882 C C . GLU A 1 384 ? -11.018 18.354 13.841 1.00 90.94 384 GLU A C 1
ATOM 2884 O O . GLU A 1 384 ? -10.968 19.207 14.736 1.00 90.94 384 GLU A O 1
ATOM 2889 N N . PRO A 1 385 ? -10.136 17.328 13.802 1.00 91.44 385 PRO A N 1
ATOM 2890 C CA . PRO A 1 385 ? -9.141 17.079 14.851 1.00 91.44 385 PRO A CA 1
ATOM 2891 C C . PRO A 1 385 ? -8.205 18.262 15.120 1.00 91.44 385 PRO A C 1
ATOM 2893 O O . PRO A 1 385 ? -8.001 18.641 16.274 1.00 91.44 385 PRO A O 1
ATOM 2896 N N . GLU A 1 386 ? -7.677 18.882 14.063 1.00 90.62 386 GLU A N 1
ATOM 2897 C CA . GLU A 1 386 ? -6.755 20.021 14.170 1.00 90.62 386 GLU A CA 1
ATOM 2898 C C . GLU A 1 386 ? -7.432 21.260 14.755 1.00 90.62 386 GLU A C 1
ATOM 2900 O O . GLU A 1 386 ? -6.879 21.959 15.610 1.00 90.62 386 GLU A O 1
ATOM 2905 N N . GLU A 1 387 ? -8.678 21.508 14.353 1.00 89.69 387 GLU A N 1
ATOM 2906 C CA . GLU A 1 387 ? -9.458 22.598 14.914 1.00 89.69 387 GLU A CA 1
ATOM 2907 C C . GLU A 1 387 ? -9.735 22.373 16.405 1.00 89.69 387 GLU A C 1
ATOM 2909 O O . GLU A 1 387 ? -9.595 23.304 17.208 1.00 89.69 387 GLU A O 1
ATOM 2914 N N . LEU A 1 388 ? -10.088 21.144 16.791 1.00 91.19 388 LEU A N 1
ATOM 2915 C CA . LEU A 1 388 ? -10.306 20.788 18.186 1.00 91.19 388 LEU A CA 1
ATOM 2916 C C . LEU A 1 388 ? -9.043 21.028 19.017 1.00 91.19 388 LEU A C 1
ATOM 2918 O O . LEU A 1 388 ? -9.112 21.740 20.021 1.00 91.19 388 LEU A O 1
ATOM 2922 N N . ARG A 1 389 ? -7.894 20.496 18.574 1.00 90.69 389 ARG A N 1
ATOM 2923 C CA . ARG A 1 389 ? -6.592 20.676 19.239 1.00 90.69 389 ARG A CA 1
ATOM 2924 C C . ARG A 1 389 ? -6.291 22.156 19.469 1.00 90.69 389 ARG A C 1
ATOM 2926 O O . ARG A 1 389 ? -6.042 22.569 20.605 1.00 90.69 389 ARG A O 1
ATOM 2933 N N . ARG A 1 390 ? -6.424 22.985 18.426 1.00 89.00 390 ARG A N 1
ATOM 2934 C CA . ARG A 1 390 ? -6.195 24.439 18.500 1.00 89.00 390 ARG A CA 1
ATOM 2935 C C . ARG A 1 390 ? -7.110 25.133 19.515 1.00 89.00 390 ARG A C 1
ATOM 2937 O O . ARG A 1 390 ? -6.676 26.039 20.229 1.00 89.00 390 ARG A O 1
ATOM 2944 N N . ARG A 1 391 ? -8.379 24.720 19.616 1.00 90.44 391 ARG A N 1
ATOM 2945 C CA . ARG A 1 391 ? -9.365 25.306 20.548 1.00 90.44 391 ARG A CA 1
ATOM 2946 C C . ARG A 1 391 ? -9.088 24.970 22.023 1.00 90.44 391 ARG A C 1
ATOM 2948 O O . ARG A 1 391 ? -9.503 25.732 22.911 1.00 90.44 391 ARG A O 1
ATOM 2955 N N . MET A 1 392 ? -8.392 23.865 22.308 1.00 91.31 392 MET A N 1
ATOM 2956 C CA . MET A 1 392 ? -8.123 23.436 23.686 1.00 91.31 392 MET A CA 1
ATOM 2957 C C . MET A 1 392 ? -7.093 24.330 24.399 1.00 91.31 392 MET A C 1
ATOM 2959 O O . MET A 1 392 ? -7.293 24.634 25.578 1.00 91.31 392 MET A O 1
ATOM 2963 N N . LYS A 1 393 ? -6.087 24.859 23.679 1.00 90.38 393 LYS A N 1
ATOM 2964 C CA . LYS A 1 393 ? -5.005 25.717 24.224 1.00 90.38 393 LYS A CA 1
ATOM 2965 C C . LYS A 1 393 ? -4.279 25.064 25.418 1.00 90.38 393 LYS A C 1
ATOM 2967 O O . LYS A 1 393 ? -4.209 25.648 26.500 1.00 90.38 393 LYS A O 1
ATOM 2972 N N . LEU A 1 394 ? -3.819 23.835 25.211 1.00 92.56 394 LEU A N 1
ATOM 2973 C CA . LEU A 1 394 ? -3.173 22.965 26.201 1.00 92.56 394 LEU A CA 1
ATOM 2974 C C . LEU A 1 394 ? -1.703 23.358 26.425 1.00 92.56 394 LEU A C 1
ATOM 2976 O O . LEU A 1 394 ? -1.074 23.872 25.501 1.00 92.56 394 LEU A O 1
ATOM 2980 N N . LYS A 1 395 ? -1.184 23.177 27.649 1.00 91.00 395 LYS A N 1
ATOM 2981 C CA . LYS A 1 395 ? 0.168 23.634 28.050 1.00 91.00 395 LYS A CA 1
ATOM 2982 C C . LYS A 1 395 ? 0.883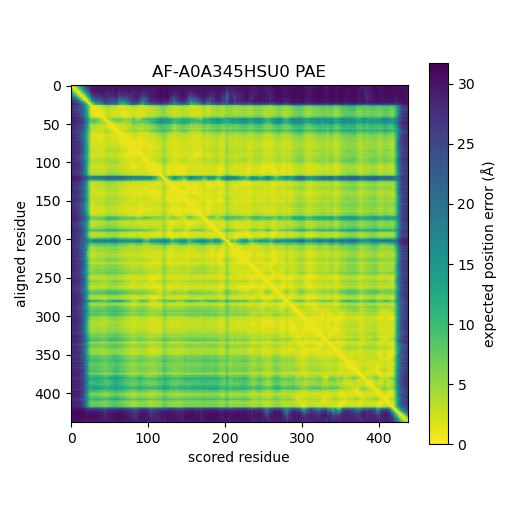 22.761 29.095 1.00 91.00 395 LYS A C 1
ATOM 2984 O O . LYS A 1 395 ? 1.979 23.130 29.502 1.00 91.00 395 LYS A O 1
ATOM 2989 N N . GLY A 1 396 ? 0.276 21.677 29.575 1.00 94.44 396 GLY A N 1
ATOM 2990 C CA . GLY A 1 396 ? 0.883 20.876 30.642 1.00 94.44 396 GLY A CA 1
ATOM 2991 C C . GLY A 1 396 ? 1.841 19.787 30.134 1.00 94.44 396 GLY A C 1
ATOM 2992 O O . GLY A 1 396 ? 2.049 19.665 28.927 1.00 94.44 396 GLY A O 1
ATOM 2993 N N . PRO A 1 397 ? 2.460 19.004 31.028 1.00 95.56 397 PRO A N 1
ATOM 2994 C CA . PRO A 1 397 ? 3.465 18.008 30.655 1.00 95.56 397 PRO A CA 1
ATOM 2995 C C . PRO A 1 397 ? 2.864 16.680 30.170 1.00 95.56 397 PRO A C 1
ATOM 2997 O O . PRO A 1 397 ? 3.583 15.854 29.609 1.00 95.56 397 PRO A O 1
ATOM 3000 N N . HIS A 1 398 ? 1.566 16.444 30.387 1.00 95.75 398 HIS A N 1
ATOM 3001 C CA . HIS A 1 398 ? 0.948 15.142 30.138 1.00 95.75 398 HIS A CA 1
ATOM 3002 C C . HIS A 1 398 ? 0.359 15.011 28.728 1.00 95.75 398 HIS A C 1
ATOM 3004 O O . HIS A 1 398 ? 0.080 15.998 28.036 1.00 95.75 398 HIS A O 1
ATOM 3010 N N . ALA A 1 399 ? 0.138 13.766 28.306 1.00 95.00 399 ALA A N 1
ATOM 3011 C CA . ALA A 1 399 ? -0.499 13.431 27.040 1.00 95.00 399 ALA A CA 1
ATOM 3012 C C . ALA A 1 399 ? -1.807 12.667 27.268 1.00 95.00 399 ALA A C 1
ATOM 3014 O O . ALA A 1 399 ? -1.917 11.876 28.201 1.00 95.00 399 ALA A O 1
ATOM 3015 N N . ALA A 1 400 ? -2.785 12.878 26.391 1.00 95.94 400 ALA A N 1
ATOM 3016 C CA . ALA A 1 400 ? -4.038 12.130 26.390 1.00 95.94 400 ALA A CA 1
ATOM 3017 C C . ALA A 1 400 ? -4.489 11.822 24.960 1.00 95.94 400 ALA A C 1
ATOM 3019 O O . ALA A 1 400 ? -4.185 12.563 24.020 1.00 95.94 400 ALA A O 1
ATOM 3020 N N . THR A 1 401 ? -5.257 10.747 24.799 1.00 97.44 401 THR A N 1
ATOM 3021 C CA . THR A 1 401 ? -5.992 10.454 23.565 1.00 97.44 401 THR A CA 1
ATOM 3022 C C . THR A 1 401 ? -7.480 10.657 23.809 1.00 97.44 401 THR A C 1
ATOM 3024 O O . THR A 1 401 ? -8.009 10.201 24.818 1.00 97.44 401 THR A O 1
ATOM 3027 N N . VAL A 1 402 ? -8.157 11.343 22.888 1.00 97.56 402 VAL A N 1
ATOM 3028 C CA . VAL A 1 402 ? -9.615 11.474 22.880 1.00 97.56 402 VAL A CA 1
ATOM 3029 C C . VAL A 1 402 ? -10.179 10.898 21.587 1.00 97.56 402 VAL A C 1
ATOM 3031 O O . VAL A 1 402 ? -9.742 11.259 20.493 1.00 97.56 402 VAL A O 1
ATOM 3034 N N . PHE A 1 403 ? -11.170 10.025 21.717 1.00 97.69 403 PHE A N 1
ATOM 3035 C CA . PHE A 1 403 ? -11.933 9.447 20.620 1.00 97.69 403 PHE A CA 1
ATOM 3036 C C . PHE A 1 403 ? -13.276 10.153 20.532 1.00 97.69 403 PHE A C 1
ATOM 3038 O O . PHE A 1 403 ? -14.094 10.069 21.443 1.00 97.69 403 PHE A O 1
ATOM 3045 N N . LEU A 1 404 ? -13.505 10.854 19.427 1.00 96.81 404 LEU A N 1
ATOM 3046 C CA . LEU A 1 404 ? -14.801 11.434 19.101 1.00 96.81 404 LEU A CA 1
ATOM 3047 C C . LEU A 1 404 ? -15.585 10.433 18.260 1.00 96.81 404 LEU A C 1
ATOM 3049 O O . LEU A 1 404 ? -15.280 10.237 17.076 1.00 96.81 404 LEU A O 1
ATOM 3053 N N . THR A 1 405 ? -16.574 9.789 18.872 1.00 96.06 405 THR A N 1
ATOM 3054 C CA . THR A 1 405 ? -17.280 8.677 18.241 1.00 96.06 405 THR A CA 1
ATOM 3055 C C . THR A 1 405 ? -18.751 8.582 18.630 1.00 96.06 405 THR A C 1
ATOM 3057 O O . THR A 1 405 ? -19.320 9.552 19.133 1.00 96.06 405 THR A O 1
ATOM 3060 N N . ARG A 1 406 ? -19.388 7.452 18.316 1.00 95.00 406 ARG A N 1
ATOM 3061 C CA . ARG A 1 406 ? -20.731 7.106 18.769 1.00 95.00 406 ARG A CA 1
ATOM 3062 C C . ARG A 1 406 ? -20.681 5.872 19.654 1.00 95.00 406 ARG A C 1
ATOM 3064 O O . ARG A 1 406 ? -19.913 4.957 19.374 1.00 95.00 406 ARG A O 1
ATOM 3071 N N . VAL A 1 407 ? -21.512 5.871 20.687 1.00 94.69 407 VAL A N 1
ATOM 3072 C CA . VAL A 1 407 ? -21.809 4.694 21.504 1.00 94.69 407 VAL A CA 1
ATOM 3073 C C . VAL A 1 407 ? -23.320 4.517 21.475 1.00 94.69 407 VAL A C 1
ATOM 3075 O O . VAL A 1 407 ? -24.046 5.439 21.852 1.00 94.69 407 VAL A O 1
ATOM 3078 N N . ALA A 1 408 ? -23.790 3.383 20.952 1.00 91.62 408 ALA A N 1
ATOM 3079 C CA . ALA A 1 408 ? -25.214 3.090 20.757 1.00 91.62 408 ALA A CA 1
ATOM 3080 C C . ALA A 1 408 ? -26.013 4.267 20.137 1.00 91.62 408 ALA A C 1
ATOM 3082 O O . ALA A 1 408 ? -27.076 4.654 20.620 1.00 91.62 408 ALA A O 1
ATOM 3083 N N . GLY A 1 409 ? -25.477 4.883 19.080 1.00 92.19 409 GLY A N 1
ATOM 3084 C CA . GLY A 1 409 ? -26.077 6.001 18.347 1.00 92.19 409 GLY A CA 1
ATOM 3085 C C . GLY A 1 409 ? -25.810 7.395 18.927 1.00 92.19 409 GLY A C 1
ATOM 3086 O O . GLY A 1 409 ? -25.960 8.388 18.210 1.00 92.19 409 GLY A O 1
ATOM 3087 N N . ALA A 1 410 ? -25.370 7.510 20.182 1.00 94.12 410 ALA A N 1
ATOM 3088 C CA . ALA A 1 410 ? -25.149 8.795 20.843 1.00 94.12 410 ALA A CA 1
ATOM 3089 C C . ALA A 1 410 ? -23.726 9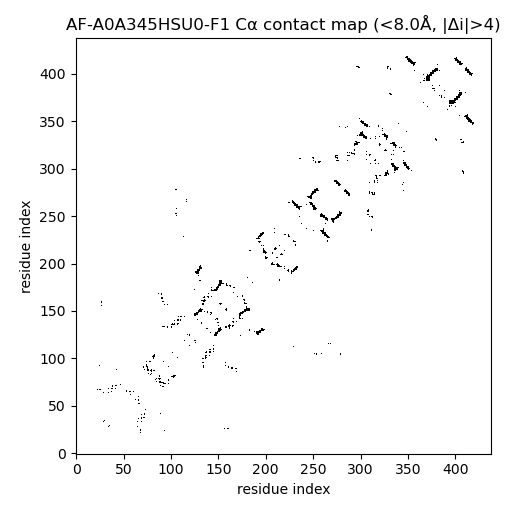.336 20.599 1.00 94.12 410 ALA A C 1
ATOM 3091 O O . ALA A 1 410 ? -22.764 8.583 20.743 1.00 94.12 410 ALA A O 1
ATOM 3092 N N . PRO A 1 411 ? -23.544 10.631 20.263 1.00 95.88 411 PRO A N 1
ATOM 3093 C CA . PRO A 1 411 ? -22.219 11.247 20.186 1.00 95.88 411 PRO A CA 1
ATOM 3094 C C . PRO A 1 411 ? -21.498 11.249 21.543 1.00 95.88 411 PRO A C 1
ATOM 3096 O O . PRO A 1 411 ? -21.916 11.923 22.490 1.00 95.88 411 PRO A O 1
ATOM 3099 N N . THR A 1 412 ? -20.357 10.569 21.597 1.00 96.62 412 THR A N 1
ATOM 3100 C CA . THR A 1 412 ? -19.605 10.292 22.825 1.00 96.62 412 THR A CA 1
ATOM 3101 C C . THR A 1 412 ? -18.128 10.642 22.644 1.00 96.62 412 THR A C 1
ATOM 3103 O O . THR A 1 412 ? -17.566 10.573 21.547 1.00 96.62 412 THR A O 1
ATOM 3106 N N . MET A 1 413 ? -17.496 11.062 23.736 1.00 97.12 413 MET A N 1
ATOM 3107 C CA . MET A 1 413 ? -16.055 11.242 23.862 1.00 97.12 413 MET A CA 1
ATOM 3108 C C . MET A 1 413 ? -15.521 10.165 24.796 1.00 97.12 413 MET A C 1
ATOM 3110 O O . MET A 1 413 ? -15.935 10.110 25.953 1.00 97.12 413 MET A O 1
ATOM 3114 N N . LEU A 1 414 ? -14.585 9.358 24.307 1.00 97.75 414 LEU A N 1
ATOM 3115 C CA . LEU A 1 414 ? -13.815 8.443 25.146 1.00 97.75 414 LEU A CA 1
ATOM 3116 C C . LEU A 1 414 ? -12.425 9.030 25.352 1.00 97.75 414 LEU A C 1
ATOM 3118 O O . LEU A 1 414 ? -11.803 9.466 24.382 1.00 97.75 414 LEU A O 1
ATOM 3122 N N . LEU A 1 415 ? -11.945 9.071 26.590 1.00 97.81 415 LEU A N 1
ATOM 3123 C CA . LEU A 1 415 ? -10.583 9.495 26.902 1.00 97.81 415 LEU A CA 1
ATOM 3124 C C . LEU A 1 415 ? -9.772 8.311 27.393 1.00 97.81 415 LEU A C 1
ATOM 3126 O O . LEU A 1 415 ? -10.301 7.420 28.046 1.00 97.81 415 LEU A O 1
ATOM 3130 N N . GLY A 1 416 ? -8.483 8.322 27.085 1.00 96.62 416 GLY A N 1
ATOM 3131 C CA . GLY A 1 416 ? -7.590 7.257 27.491 1.00 96.62 416 GLY A CA 1
ATOM 3132 C C . GLY A 1 416 ? -6.157 7.481 27.047 1.00 96.62 416 GLY A C 1
ATOM 3133 O O . GLY A 1 416 ? -5.769 8.568 26.599 1.00 96.62 416 GLY A O 1
ATOM 3134 N N . HIS A 1 417 ? -5.374 6.418 27.128 1.00 95.88 417 HIS A N 1
ATOM 3135 C CA . HIS A 1 417 ? -3.991 6.381 26.676 1.00 95.88 417 HIS A CA 1
ATOM 3136 C C . HIS A 1 417 ? -3.711 5.075 25.927 1.00 95.88 417 HIS A C 1
ATOM 3138 O O . HIS A 1 417 ? -4.405 4.081 26.148 1.00 95.88 417 HIS A O 1
ATOM 3144 N N . PRO A 1 418 ? -2.725 5.054 25.012 1.00 95.88 418 PRO A N 1
ATOM 3145 C CA . PRO A 1 418 ? -2.282 3.807 24.402 1.00 95.88 418 PRO A CA 1
ATOM 3146 C C . PRO A 1 418 ? -1.924 2.783 25.483 1.00 95.88 418 PRO A C 1
ATOM 3148 O O . PRO A 1 418 ? -1.338 3.143 26.507 1.00 95.88 418 PRO A O 1
ATOM 3151 N N . VAL A 1 419 ? -2.259 1.516 25.255 1.00 94.62 419 VAL A N 1
ATOM 3152 C CA . VAL A 1 419 ? -1.718 0.428 26.073 1.00 94.62 419 VAL A CA 1
ATOM 3153 C C . VAL A 1 419 ? -0.243 0.285 25.708 1.00 94.62 419 VAL A C 1
ATOM 3155 O O . VAL A 1 419 ? 0.090 0.102 24.535 1.00 94.62 419 VAL A O 1
ATOM 3158 N N . SER A 1 420 ? 0.648 0.406 26.694 1.00 78.69 420 SER A N 1
ATOM 3159 C CA . SER A 1 420 ? 2.084 0.214 26.493 1.00 78.69 420 SER A CA 1
ATOM 3160 C C . SER A 1 420 ? 2.334 -1.191 25.948 1.00 78.69 420 SER A C 1
ATOM 3162 O O . SER A 1 420 ? 2.109 -2.175 26.648 1.00 78.69 420 SER A O 1
ATOM 3164 N N . ARG A 1 421 ? 2.803 -1.299 24.700 1.00 59.06 421 ARG A N 1
ATOM 3165 C CA . ARG A 1 421 ? 3.375 -2.556 24.211 1.00 59.06 421 ARG A CA 1
ATOM 3166 C C . ARG A 1 421 ? 4.740 -2.718 24.884 1.00 59.06 421 ARG A C 1
ATOM 3168 O O . ARG A 1 421 ? 5.531 -1.778 24.794 1.00 59.06 421 ARG A O 1
ATOM 3175 N N . PRO A 1 422 ? 5.042 -3.840 25.555 1.00 42.62 422 PRO A N 1
ATOM 3176 C CA . PRO A 1 422 ? 6.414 -4.098 25.967 1.00 42.62 422 PRO A CA 1
ATOM 3177 C C . PRO A 1 422 ? 7.310 -4.075 24.719 1.00 42.62 422 PRO A C 1
ATOM 3179 O O . PRO A 1 422 ? 6.957 -4.647 23.682 1.00 42.62 422 PRO A O 1
ATOM 3182 N N . ASP A 1 423 ? 8.438 -3.368 24.794 1.00 37.53 423 ASP A N 1
ATOM 3183 C CA . ASP A 1 423 ? 9.409 -3.289 23.703 1.00 37.53 423 ASP A CA 1
ATOM 3184 C C . ASP A 1 423 ? 9.842 -4.707 23.298 1.00 37.53 423 ASP A C 1
ATOM 3186 O O . ASP A 1 423 ? 10.538 -5.403 24.040 1.00 37.53 423 ASP A O 1
ATOM 3190 N N . ARG A 1 424 ? 9.469 -5.151 22.090 1.00 45.69 424 ARG A N 1
ATOM 3191 C CA . ARG A 1 424 ? 9.886 -6.457 21.534 1.00 45.69 424 ARG A CA 1
ATOM 3192 C C . ARG A 1 424 ? 11.376 -6.509 21.151 1.00 45.69 424 ARG A C 1
ATOM 3194 O O . ARG A 1 424 ? 11.801 -7.454 20.495 1.00 45.69 424 ARG A O 1
ATOM 3201 N N . THR A 1 425 ? 12.179 -5.524 21.549 1.00 35.41 425 THR A N 1
ATOM 3202 C CA . THR A 1 425 ? 13.621 -5.429 21.266 1.00 35.41 425 THR A CA 1
ATOM 3203 C C . THR A 1 425 ? 14.518 -5.822 22.445 1.00 35.41 425 THR A C 1
ATOM 3205 O O . THR A 1 425 ? 15.725 -5.950 22.259 1.00 35.41 425 THR A O 1
ATOM 3208 N N . ALA A 1 426 ? 13.971 -6.110 23.631 1.00 33.72 426 ALA A N 1
ATOM 3209 C CA . ALA A 1 426 ? 14.747 -6.563 24.790 1.00 33.72 426 ALA A CA 1
ATOM 3210 C C . ALA A 1 426 ? 14.589 -8.079 25.025 1.00 33.72 426 ALA A C 1
ATOM 3212 O O . ALA A 1 426 ? 14.010 -8.514 26.014 1.00 33.72 426 ALA A O 1
ATOM 3213 N N . GLY A 1 427 ? 15.066 -8.903 24.086 1.00 32.91 427 GLY A N 1
ATOM 3214 C CA . GLY A 1 427 ? 14.871 -10.358 24.143 1.00 32.91 427 GLY A CA 1
ATOM 3215 C C . GLY A 1 427 ? 15.949 -11.199 23.463 1.00 32.91 427 GLY A C 1
ATOM 3216 O O . GLY A 1 427 ? 15.666 -12.311 23.041 1.00 32.91 427 GLY A O 1
ATOM 3217 N N . THR A 1 428 ? 17.178 -10.698 23.335 1.00 33.62 428 THR A N 1
ATOM 3218 C CA . THR A 1 428 ? 18.337 -11.489 22.875 1.00 33.62 428 THR A CA 1
ATOM 3219 C C . THR A 1 428 ? 19.586 -11.111 23.662 1.00 33.62 428 THR A C 1
ATOM 3221 O O . THR A 1 428 ? 20.540 -10.579 23.108 1.00 33.62 428 THR A O 1
ATOM 3224 N N . ALA A 1 429 ? 19.578 -11.354 24.974 1.00 34.31 429 ALA A N 1
ATOM 3225 C CA . ALA A 1 429 ? 20.792 -11.314 25.793 1.00 34.31 429 ALA A CA 1
ATOM 3226 C C . ALA A 1 429 ? 20.617 -12.057 27.130 1.00 34.31 429 ALA A C 1
ATOM 3228 O O . ALA A 1 429 ? 20.819 -11.463 28.178 1.00 34.31 429 ALA A O 1
ATOM 3229 N N . GLN A 1 430 ? 20.231 -13.340 27.124 1.00 32.25 430 GLN A N 1
ATOM 3230 C CA . GLN A 1 430 ? 20.488 -14.244 28.262 1.00 32.25 430 GLN A CA 1
ATOM 3231 C C . GLN A 1 430 ? 20.177 -15.703 27.900 1.00 32.25 430 GLN A C 1
ATOM 3233 O O . GLN A 1 430 ? 19.127 -16.234 28.231 1.00 32.25 430 GLN A O 1
ATOM 3238 N N . ALA A 1 431 ? 21.101 -16.356 27.192 1.00 32.25 431 ALA A N 1
ATOM 3239 C CA . ALA A 1 431 ? 21.178 -17.820 27.145 1.00 32.25 431 ALA A CA 1
ATOM 3240 C C . ALA A 1 431 ? 22.543 -18.290 26.612 1.00 32.25 431 ALA A C 1
ATOM 3242 O O . ALA A 1 431 ? 22.606 -18.978 25.600 1.00 32.25 431 ALA A O 1
ATOM 3243 N N . ARG A 1 432 ? 23.650 -17.906 27.265 1.00 33.72 432 ARG A N 1
ATOM 3244 C CA . ARG A 1 432 ? 24.943 -18.614 27.160 1.00 33.72 432 ARG A CA 1
ATOM 3245 C C . ARG A 1 432 ? 25.752 -18.454 28.446 1.00 33.72 432 ARG A C 1
ATOM 3247 O O . ARG A 1 432 ? 26.683 -17.664 28.500 1.00 33.72 432 ARG A O 1
ATOM 3254 N N . SER A 1 433 ? 25.393 -19.227 29.465 1.00 33.56 433 SER A N 1
ATOM 3255 C CA . SER A 1 433 ? 26.324 -19.627 30.526 1.00 33.56 433 SER A CA 1
ATOM 3256 C C . SER A 1 433 ? 25.726 -20.775 31.338 1.00 33.56 433 SER A C 1
ATOM 3258 O O . SER A 1 433 ? 25.154 -20.548 32.398 1.00 33.56 433 SER A O 1
ATOM 3260 N N . VAL A 1 434 ? 25.862 -22.010 30.850 1.00 33.38 434 VAL A N 1
ATOM 3261 C CA . VAL A 1 434 ? 26.003 -23.167 31.744 1.00 33.38 434 VAL A CA 1
ATOM 3262 C C . VAL A 1 434 ? 27.092 -24.072 31.170 1.00 33.38 434 VAL A C 1
ATOM 3264 O O . VAL A 1 434 ? 27.177 -24.299 29.966 1.00 33.38 434 VAL A O 1
ATOM 3267 N N . SER A 1 435 ? 27.963 -24.458 32.088 1.00 30.83 435 SER A N 1
ATOM 3268 C CA . SER A 1 435 ? 29.289 -25.055 32.023 1.00 30.83 435 SER A CA 1
ATOM 3269 C C . SER A 1 435 ? 29.402 -26.413 31.332 1.00 30.83 435 SER A C 1
ATOM 3271 O O . SER A 1 435 ? 28.591 -27.304 31.575 1.00 30.83 435 SER A O 1
ATOM 3273 N N . SER A 1 436 ? 30.521 -26.615 30.628 1.00 30.52 436 SER A N 1
ATOM 3274 C CA . SER A 1 436 ? 31.169 -27.925 30.546 1.00 30.52 436 SER A CA 1
ATOM 3275 C C . SER A 1 436 ? 32.037 -28.136 31.789 1.00 30.52 436 SER A C 1
ATOM 3277 O O . SER A 1 436 ? 32.994 -27.393 32.017 1.00 30.52 436 SER A O 1
ATOM 3279 N N . SER A 1 437 ? 31.727 -29.165 32.561 1.00 34.44 437 SER A N 1
ATOM 3280 C CA . SER A 1 437 ? 32.660 -29.822 33.471 1.00 34.44 437 SER A CA 1
ATOM 3281 C C . SER A 1 437 ? 32.209 -31.273 33.618 1.00 34.44 437 SER A C 1
ATOM 3283 O O . SER A 1 437 ? 31.050 -31.492 33.974 1.00 34.44 437 SER A O 1
ATOM 3285 N N . ALA A 1 438 ? 33.165 -32.179 33.387 1.00 34.06 438 ALA A N 1
ATOM 3286 C CA . ALA A 1 438 ? 33.091 -33.640 33.255 1.00 34.06 438 ALA A CA 1
ATOM 3287 C C . ALA A 1 438 ? 32.801 -34.157 31.839 1.00 34.06 438 ALA A C 1
ATOM 3289 O O . ALA A 1 438 ? 31.666 -33.982 31.343 1.00 34.06 438 ALA A O 1
#

Radius of gyration: 27.25 Å; Cα contacts (8 Å, |Δi|>4): 805; chains: 1; bounding box: 59×98×68 Å

pLDDT: mean 88.64, std 17.78, range [30.52, 98.75]

Foldseek 3Di:
DDDDDDDDDDDDDDPDDDPDPPDDLPVVLCPDPVNVVLLVVLQPDDPVCLVVVLVVVVVVDPNNSSVSSNVQSVLLVLQCVQENNVLSSQAGDDPVLSVPPHRLLVLLVVLVVLCVQVVDDPPDAAEEEEEQCFLPSNVQNNQVSQHQYEYEDQDPVRLVRNVSSNCRRNVPHHHYHGDHDQSLPDDCPRHLEYEYEWAQADPVGGHDQQVPTRPRPVSVVVVRVVSQWYKYKAALPDDLVPQDQQWEKEFEAEPLRGPTMMTTGHPPDDGPKFKYWYDDVDIDIDIDPPDDAFDADDAAQKKWAFRPRCVSSVVLRVVLVQQVWGDQESQWSITHDNDDDDDPGTWMWGWPDKFADDLVVVLVVCVVVQAQAEAEAEDQDPDDRVVSNVVSPGDGDDYKYWYQYHGHNGGMITITGTDDDPPPPPDPPDDDDDDDDD

InterPro domains:
  IPR029063 S-adenosyl-L-methionine-dependent methyltransferase superfamily [G3DSA:3.40.50.150] (104-273)
  IPR029063 S-adenosyl-L-methionine-dependent methyltransferase superfamily [SSF53335] (84-256)
  IPR041497 THUMP-like domain [PF18096] (346-418)
  IPR041698 Methyltransferase domain 25 [PF13649] (128-191)

Organism: NCBI:txid2282738